Protein 7V2S (pdb70)

Secondary structure (DSSP, 8-state):
--HHHHHHHHHHHHHHGGG----TT-EEEEES-SSHHHHHHHHHHS-TT-SEEEEEES-HHHHHHHHHH---TTEEEEE--TTSPPPGGGTT-EEEEEE--GGG-S-HHHHHHHHHHHEEEEEEEEEE---SBTTT--HHHHTSTTTTT-----SS-TTTT---HHHHHHHHHHHT-EEEEEEB----EES-HHHHHH---S------TTTHHHHHHH--HHHHTT-EETTTTEEE--B--EEEEE-/----HHHHHHHHHHHHHHTTT----TT-EEEEES-SSTHHHHHHTTTS-TT-SEEEEEES-HHHHHHHHHH---SSEEEEE--TTSPPPGGGTT-EEEEEE--GGG-S-HHHHHHHHHHHEEEEEEEEEE---SBTTT--HHHHTSTTTTT-----SS-TTSS---HHHHHHHHHHHT-EEEEEEB----EES-HHHHHH---S------GGGHHHHHHH--HHHHHT-EETTTTEEE--B--EEEEE-

B-factor: mean 50.9, std 17.23, range [22.39, 137.94]

Structure (mmCIF, N/CA/C/O backbone):
data_7V2S
#
_entry.id   7V2S
#
_cell.length_a   51.057
_cell.length_b   52.564
_cell.length_c   57.261
_cell.angle_alpha   69.007
_cell.angle_beta   75.727
_cell.angle_gamma   83.352
#
_symmetry.space_group_name_H-M   'P 1'
#
loop_
_entity.id
_entity.type
_entity.pdbx_description
1 polymer 'Methyltranfer_dom domain-containing protein'
2 water water
#
loop_
_atom_site.group_PDB
_atom_site.id
_atom_site.type_symbol
_atom_site.label_atom_id
_atom_site.label_alt_id
_atom_site.label_comp_id
_atom_site.label_asym_id
_atom_site.label_entity_id
_atom_site.label_seq_id
_atom_site.pdbx_PDB_ins_code
_atom_site.Cartn_x
_atom_site.Cartn_y
_atom_site.Cartn_z
_atom_site.occupancy
_atom_site.B_iso_or_equiv
_atom_site.auth_seq_id
_atom_site.auth_comp_id
_atom_site.auth_asym_id
_atom_site.auth_atom_id
_atom_site.pdbx_PDB_model_num
ATOM 1 N N . CYS A 1 32 ? 42.027 30.930 35.369 1.000 74.392 11 CYS A N 1
ATOM 2 C CA . CYS A 1 32 ? 41.631 29.547 34.959 1.000 72.942 11 CYS A CA 1
ATOM 3 C C . CYS A 1 32 ? 42.039 28.539 36.039 1.000 70.504 11 CYS A C 1
ATOM 4 O O . CYS A 1 32 ? 43.024 28.785 36.759 1.000 63.665 11 CYS A O 1
ATOM 12 N N . ASN A 1 33 ? 41.320 27.423 36.112 1.000 66.623 12 ASN A N 1
ATOM 13 C CA . ASN A 1 33 ? 41.615 26.292 37.028 1.000 66.128 12 ASN A CA 1
ATOM 14 C C . ASN A 1 33 ? 41.257 24.994 36.293 1.000 70.585 12 ASN A C 1
ATOM 15 O O . ASN A 1 33 ? 40.707 25.076 35.167 1.000 67.470 12 ASN A O 1
ATOM 26 N N . ASP A 1 34 ? 41.541 23.841 36.899 1.000 64.801 13 ASP A N 1
ATOM 27 C CA . ASP A 1 34 ? 41.382 22.521 36.231 1.000 69.236 13 ASP A CA 1
ATOM 28 C C . ASP A 1 34 ? 39.909 22.287 35.866 1.000 65.496 13 ASP A C 1
ATOM 29 O O . ASP A 1 34 ? 39.677 21.610 34.840 1.000 62.920 13 ASP A O 1
ATOM 38 N N . VAL A 1 35 ? 38.961 22.855 36.622 1.000 58.341 14 VAL A N 1
ATOM 39 C CA . VAL A 1 35 ? 37.502 22.688 36.343 1.000 59.580 14 VAL A CA 1
ATOM 40 C C . VAL A 1 35 ? 37.179 23.316 34.979 1.000 54.111 14 VAL A C 1
ATOM 41 O O . VAL A 1 35 ? 36.485 22.650 34.192 1.000 49.685 14 VAL A O 1
ATOM 54 N N . THR A 1 36 ? 37.627 24.550 34.728 1.000 50.420 15 THR A N 1
ATOM 55 C CA . THR A 1 36 ? 37.321 25.308 33.481 1.000 53.318 15 THR A CA 1
ATOM 56 C C . THR A 1 36 ? 38.056 24.653 32.301 1.000 55.468 15 THR A C 1
ATOM 57 O O . THR A 1 36 ? 37.508 24.671 31.169 1.000 51.681 15 THR A O 1
ATOM 68 N N . ARG A 1 37 ? 39.235 24.067 32.545 1.000 57.691 16 ARG A N 1
ATOM 69 C CA . ARG A 1 37 ? 40.006 23.358 31.488 1.000 58.373 16 ARG A CA 1
ATOM 70 C C . ARG A 1 37 ? 39.174 22.163 31.003 1.000 51.708 16 ARG A C 1
ATOM 71 O O . ARG A 1 37 ? 38.948 22.049 29.777 1.000 45.638 16 ARG A O 1
ATOM 92 N N . ILE A 1 38 ? 38.718 21.317 31.927 1.000 52.860 17 ILE A N 1
ATOM 93 C CA . ILE A 1 38 ? 37.909 20.103 31.597 1.000 60.450 17 ILE A CA 1
ATOM 94 C C . ILE A 1 38 ? 36.598 20.574 30.953 1.000 56.192 17 ILE A C 1
ATOM 95 O O . ILE A 1 38 ? 36.198 19.973 29.945 1.000 54.822 17 ILE A O 1
ATOM 111 N N . ASP A 1 39 ? 35.978 21.631 31.483 1.000 52.778 18 ASP A N 1
ATOM 112 C CA . ASP A 1 39 ? 34.712 22.167 30.923 1.000 52.465 18 ASP A CA 1
ATOM 113 C C . ASP A 1 39 ? 34.963 22.619 29.483 1.000 46.842 18 ASP A C 1
ATOM 114 O O . ASP A 1 39 ? 34.162 22.254 28.599 1.000 46.356 18 ASP A O 1
ATOM 123 N N . ALA A 1 40 ? 36.033 23.375 29.245 1.000 42.020 19 ALA A N 1
ATOM 124 C CA . ALA A 1 40 ? 36.370 23.855 27.885 1.000 45.286 19 ALA A CA 1
ATOM 125 C C . ALA A 1 40 ? 36.435 22.655 26.923 1.000 45.543 19 ALA A C 1
ATOM 126 O O . ALA A 1 40 ? 35.753 22.692 25.875 1.000 42.157 19 ALA A O 1
ATOM 133 N N . ILE A 1 41 ? 37.183 21.608 27.284 1.000 44.455 20 ILE A N 1
ATOM 134 C CA . ILE A 1 41 ? 37.377 20.400 26.426 1.000 46.638 20 ILE A CA 1
ATOM 135 C C . ILE A 1 41 ? 36.004 19.761 26.174 1.000 43.118 20 ILE A C 1
ATOM 136 O O . ILE A 1 41 ? 35.713 19.425 25.015 1.000 42.693 20 ILE A O 1
ATOM 152 N N . GLU A 1 42 ? 35.160 19.615 27.194 1.000 42.431 21 GLU A N 1
ATOM 153 C CA . GLU A 1 42 ? 33.846 18.933 27.014 1.000 44.869 21 GLU A CA 1
ATOM 154 C C . GLU A 1 42 ? 32.963 19.759 26.075 1.000 39.874 21 GLU A C 1
ATOM 155 O O . GLU A 1 42 ? 32.342 19.164 25.207 1.000 38.771 21 GLU A O 1
ATOM 167 N N . SER A 1 43 ? 32.936 21.085 26.250 1.000 38.610 22 SER A N 1
ATOM 168 C CA . SER A 1 43 ? 32.093 22.033 25.475 1.000 35.800 22 SER A CA 1
ATOM 169 C C . SER A 1 43 ? 32.589 22.153 24.029 1.000 39.554 22 SER A C 1
ATOM 170 O O . SER A 1 43 ? 31.738 22.234 23.123 1.000 36.709 22 SER A O 1
ATOM 178 N N . LEU A 1 44 ? 33.904 22.162 23.811 1.000 38.336 23 LEU A N 1
ATOM 179 C CA . LEU A 1 44 ? 34.486 22.244 22.436 1.000 41.181 23 LEU A CA 1
ATOM 180 C C . LEU A 1 44 ? 34.358 20.886 21.741 1.000 41.209 23 LEU A C 1
ATOM 181 O O . LEU A 1 44 ? 34.069 20.858 20.528 1.000 45.808 23 LEU A O 1
ATOM 197 N N . THR A 1 45 ? 34.543 19.798 22.482 1.000 45.506 24 THR A N 1
ATOM 198 C CA . THR A 1 45 ? 34.250 18.419 22.008 1.000 50.163 24 THR A CA 1
ATOM 199 C C . THR A 1 45 ? 32.789 18.362 21.543 1.000 48.343 24 THR A C 1
ATOM 200 O O . THR A 1 45 ? 32.544 18.043 20.373 1.000 54.176 24 THR A O 1
ATOM 211 N N . GLU A 1 46 ? 31.852 18.673 22.430 1.000 49.794 25 GLU A N 1
ATOM 212 C CA . GLU A 1 46 ? 30.397 18.562 22.148 1.000 50.488 25 GLU A CA 1
ATOM 213 C C . GLU A 1 46 ? 30.025 19.476 20.973 1.000 48.643 25 GLU A C 1
ATOM 214 O O . GLU A 1 46 ? 29.313 19.005 20.084 1.000 51.287 25 GLU A O 1
ATOM 226 N N . TYR A 1 47 ? 30.509 20.720 20.930 1.000 48.492 26 TYR A N 1
ATOM 227 C CA . TYR A 1 47 ? 29.993 21.756 19.996 1.000 49.555 26 TYR A CA 1
ATOM 228 C C . TYR A 1 47 ? 30.949 22.121 18.861 1.000 51.279 26 TYR A C 1
ATOM 229 O O . TYR A 1 47 ? 30.478 22.802 17.941 1.000 46.820 26 TYR A O 1
ATOM 247 N N . GLY A 1 48 ? 32.236 21.780 18.959 1.000 60.634 27 GLY A N 1
ATOM 248 C CA . GLY A 1 48 ? 33.280 22.287 18.044 1.000 62.401 27 GLY A CA 1
ATOM 249 C C . GLY A 1 48 ? 32.883 22.128 16.585 1.000 65.928 27 GLY A C 1
ATOM 250 O O . GLY A 1 48 ? 33.087 23.088 15.805 1.000 72.392 27 GLY A O 1
ATOM 254 N N . SER A 1 49 ? 32.325 20.966 16.231 1.000 64.190 28 SER A N 1
ATOM 255 C CA . SER A 1 49 ? 31.924 20.595 14.848 1.000 68.999 28 SER A CA 1
ATOM 256 C C . SER A 1 49 ? 30.696 21.403 14.383 1.000 64.896 28 SER A C 1
ATOM 257 O O . SER A 1 49 ? 30.453 21.431 13.169 1.000 73.125 28 SER A O 1
ATOM 265 N N . LYS A 1 50 ? 29.941 22.032 15.288 1.000 60.763 29 LYS A N 1
ATOM 266 C CA . LYS A 1 50 ? 28.766 22.871 14.921 1.000 64.747 29 LYS A CA 1
ATOM 267 C C . LYS A 1 50 ? 29.148 24.363 14.852 1.000 58.335 29 LYS A C 1
ATOM 268 O O . LYS A 1 50 ? 28.314 25.164 14.402 1.000 53.180 29 LYS A O 1
ATOM 287 N N . LEU A 1 51 ? 30.352 24.746 15.279 1.000 57.756 30 LEU A N 1
ATOM 288 C CA . LEU A 1 51 ? 30.827 26.153 15.173 1.000 58.302 30 LEU A CA 1
ATOM 289 C C . LEU A 1 51 ? 31.240 26.448 13.727 1.000 58.055 30 LEU A C 1
ATOM 290 O O . LEU A 1 51 ? 32.135 25.763 13.213 1.000 62.575 30 LEU A O 1
ATOM 306 N N . LYS A 1 52 ? 30.604 27.432 13.101 1.000 56.960 31 LYS A N 1
ATOM 307 C CA . LYS A 1 52 ? 30.915 27.861 11.718 1.000 60.821 31 LYS A CA 1
ATOM 308 C C . LYS A 1 52 ? 31.987 28.952 11.794 1.000 57.129 31 LYS A C 1
ATOM 309 O O . LYS A 1 52 ? 31.783 29.975 12.492 1.000 51.021 31 LYS A O 1
ATOM 328 N N . PHE A 1 53 ? 33.127 28.665 11.169 1.000 55.612 32 PHE A N 1
ATOM 329 C CA . PHE A 1 53 ? 34.221 29.622 10.877 1.000 53.838 32 PHE A CA 1
ATOM 330 C C . PHE A 1 53 ? 34.264 29.817 9.367 1.000 54.502 32 PHE A C 1
ATOM 331 O O . PHE A 1 53 ? 34.351 28.820 8.655 1.000 48.141 32 PHE A O 1
ATOM 348 N N . LYS A 1 54 ? 34.121 31.063 8.928 1.000 58.344 33 LYS A N 1
ATOM 349 C CA . LYS A 1 54 ? 34.334 31.487 7.526 1.000 61.012 33 LYS A CA 1
ATOM 350 C C . LYS A 1 54 ? 35.830 31.421 7.253 1.000 60.849 33 LYS A C 1
ATOM 351 O O . LYS A 1 54 ? 36.624 31.477 8.189 1.000 59.514 33 LYS A O 1
ATOM 370 N N . PRO A 1 55 ? 36.263 31.292 5.977 1.000 67.471 34 PRO A N 1
ATOM 371 C CA . PRO A 1 55 ? 37.687 31.347 5.648 1.000 61.980 34 PRO A CA 1
ATOM 372 C C . PRO A 1 55 ? 38.363 32.577 6.267 1.000 56.324 34 PRO A C 1
ATOM 373 O O . PRO A 1 55 ? 37.790 33.642 6.213 1.000 63.572 34 PRO A O 1
ATOM 384 N N . LYS A 1 56 ? 39.534 32.384 6.872 1.000 55.066 35 LYS A N 1
ATOM 385 C CA . LYS A 1 56 ? 40.367 33.466 7.455 1.000 62.288 35 LYS A CA 1
ATOM 386 C C . LYS A 1 56 ? 39.529 34.260 8.462 1.000 58.214 35 LYS A C 1
ATOM 387 O O . LYS A 1 56 ? 39.621 35.494 8.472 1.000 55.351 35 LYS A O 1
ATOM 406 N N . ALA A 1 57 ? 38.740 33.569 9.287 1.000 55.218 36 ALA A N 1
ATOM 407 C CA . ALA A 1 57 ? 37.897 34.191 10.337 1.000 48.343 36 ALA A CA 1
ATOM 408 C C . ALA A 1 57 ? 38.789 34.997 11.284 1.000 41.855 36 ALA A C 1
ATOM 409 O O . ALA A 1 57 ? 39.877 34.533 11.597 1.000 40.308 36 ALA A O 1
ATOM 416 N N . LYS A 1 58 ? 38.362 36.196 11.670 1.000 44.846 37 LYS A N 1
ATOM 417 C CA . LYS A 1 58 ? 38.952 36.949 12.807 1.000 48.431 37 LYS A CA 1
ATOM 418 C C . LYS A 1 58 ? 38.151 36.545 14.060 1.000 46.068 37 LYS A C 1
ATOM 419 O O . LYS A 1 58 ? 36.925 36.707 14.050 1.000 38.771 37 LYS A O 1
ATOM 438 N N . VAL A 1 59 ? 38.823 36.001 15.073 1.000 40.861 38 VAL A N 1
ATOM 439 C CA . VAL A 1 59 ? 38.203 35.375 16.275 1.000 36.537 38 VAL A CA 1
ATOM 440 C C . VAL A 1 59 ? 38.666 36.183 17.483 1.000 38.349 38 VAL A C 1
ATOM 441 O O . VAL A 1 59 ? 39.888 36.404 17.600 1.000 39.764 38 VAL A O 1
ATOM 454 N N . ILE A 1 60 ? 37.729 36.601 18.328 1.000 33.027 39 ILE A N 1
ATOM 455 C CA . ILE A 1 60 ? 38.017 37.247 19.632 1.000 35.194 39 ILE A CA 1
ATOM 456 C C . ILE A 1 60 ? 37.589 36.269 20.721 1.000 37.620 39 ILE A C 1
ATOM 457 O O . ILE A 1 60 ? 36.526 35.646 20.569 1.000 36.167 39 ILE A O 1
ATOM 473 N N . GLU A 1 61 ? 38.438 36.141 21.742 1.000 40.463 40 GLU A N 1
ATOM 474 C CA . GLU A 1 61 ? 38.262 35.292 22.938 1.000 43.216 40 GLU A CA 1
ATOM 475 C C . GLU A 1 61 ? 38.357 36.186 24.168 1.000 43.306 40 GLU A C 1
ATOM 476 O O . GLU A 1 61 ? 39.301 36.965 24.269 1.000 41.342 40 GLU A O 1
ATOM 488 N N . VAL A 1 62 ? 37.401 36.054 25.070 1.000 44.229 41 VAL A N 1
ATOM 489 C CA . VAL A 1 62 ? 37.454 36.661 26.424 1.000 45.562 41 VAL A CA 1
ATOM 490 C C . VAL A 1 62 ? 37.459 35.508 27.416 1.000 48.562 41 VAL A C 1
ATOM 491 O O . VAL A 1 62 ? 36.497 34.710 27.389 1.000 44.379 41 VAL A O 1
ATOM 504 N N . GLY A 1 63 ? 38.538 35.407 28.187 1.000 49.823 42 GLY A N 1
ATOM 505 C CA . GLY A 1 63 ? 38.729 34.433 29.274 1.000 59.646 42 GLY A CA 1
ATOM 506 C C . GLY A 1 63 ? 39.777 34.968 30.228 1.000 67.044 42 GLY A C 1
ATOM 507 O O . GLY A 1 63 ? 40.013 36.190 30.198 1.000 64.203 42 GLY A O 1
ATOM 511 N N . CYS A 1 64 ? 40.388 34.106 31.040 1.000 81.131 43 CYS A N 1
ATOM 512 C CA . CYS A 1 64 ? 41.689 34.401 31.697 1.000 89.609 43 CYS A CA 1
ATOM 513 C C . CYS A 1 64 ? 42.770 34.424 30.603 1.000 93.839 43 CYS A C 1
ATOM 514 O O . CYS A 1 64 ? 43.028 33.354 30.019 1.000 93.163 43 CYS A O 1
ATOM 522 N N . ALA A 1 65 ? 43.341 35.602 30.309 1.000 99.733 44 ALA A N 1
ATOM 523 C CA . ALA A 1 65 ? 44.415 35.815 29.303 1.000 100.347 44 ALA A CA 1
ATOM 524 C C . ALA A 1 65 ? 45.461 34.705 29.427 1.000 104.913 44 ALA A C 1
ATOM 525 O O . ALA A 1 65 ? 46.080 34.371 28.396 1.000 107.455 44 ALA A O 1
ATOM 532 N N . ASP A 1 66 ? 45.669 34.204 30.655 1.000 107.460 45 ASP A N 1
ATOM 533 C CA . ASP A 1 66 ? 46.477 32.997 30.983 1.000 97.140 45 ASP A CA 1
ATOM 534 C C . ASP A 1 66 ? 46.236 31.921 29.916 1.000 88.534 45 ASP A C 1
ATOM 535 O O . ASP A 1 66 ? 45.084 31.768 29.463 1.000 90.884 45 ASP A O 1
ATOM 544 N N . GLY A 1 67 ? 47.294 31.203 29.538 1.000 80.924 46 GLY A N 1
ATOM 545 C CA . GLY A 1 67 ? 47.362 30.458 28.265 1.000 78.737 46 GLY A CA 1
ATOM 546 C C . GLY A 1 67 ? 46.380 29.304 28.203 1.000 68.021 46 GLY A C 1
ATOM 547 O O . GLY A 1 67 ? 45.885 29.016 27.106 1.000 69.719 46 GLY A O 1
ATOM 551 N N . SER A 1 68 ? 46.082 28.699 29.353 1.000 62.715 47 SER A N 1
ATOM 552 C CA . SER A 1 68 ? 45.563 27.312 29.485 1.000 61.853 47 SER A CA 1
ATOM 553 C C . SER A 1 68 ? 44.379 27.078 28.539 1.000 55.262 47 SER A 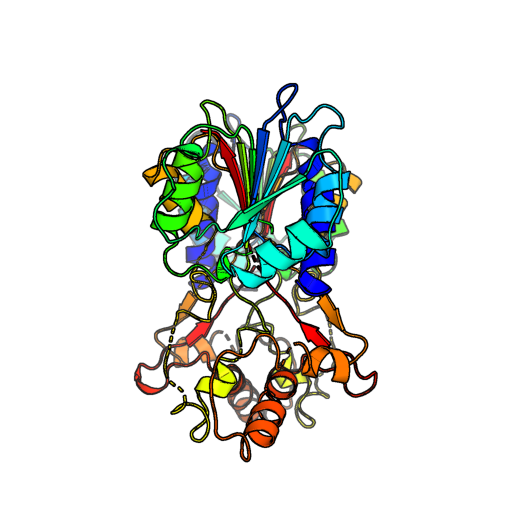C 1
ATOM 554 O O . SER A 1 68 ? 44.550 26.349 27.546 1.000 52.586 47 SER A O 1
ATOM 562 N N . VAL A 1 69 ? 43.236 27.695 28.836 1.000 51.427 48 VAL A N 1
ATOM 563 C CA . VAL A 1 69 ? 41.950 27.512 28.104 1.000 54.425 48 VAL A CA 1
ATOM 564 C C . VAL A 1 69 ? 42.095 28.045 26.675 1.000 53.585 48 VAL A C 1
ATOM 565 O O . VAL A 1 69 ? 41.565 27.407 25.752 1.000 49.971 48 VAL A O 1
ATOM 578 N N . SER A 1 70 ? 42.804 29.158 26.501 1.000 57.436 49 SER A N 1
ATOM 579 C CA . SER A 1 70 ? 43.073 29.768 25.173 1.000 59.465 49 SER A CA 1
ATOM 580 C C . SER A 1 70 ? 43.874 28.776 24.315 1.000 56.285 49 SER A C 1
ATOM 581 O O . SER A 1 70 ? 43.531 28.618 23.131 1.000 49.584 49 SER A O 1
ATOM 589 N N . ASN A 1 71 ? 44.879 28.100 24.889 1.000 52.500 50 ASN A N 1
ATOM 590 C CA . ASN A 1 71 ? 45.679 27.076 24.158 1.000 56.640 50 ASN A CA 1
ATOM 591 C C . ASN A 1 71 ? 44.756 25.930 23.718 1.000 52.472 50 ASN A C 1
ATOM 592 O O . ASN A 1 71 ? 44.883 25.478 22.559 1.000 49.334 50 ASN A O 1
ATOM 603 N N . ILE A 1 72 ? 43.853 25.482 24.597 1.000 43.361 51 ILE A N 1
ATOM 604 C CA . ILE A 1 72 ? 42.883 24.395 24.270 1.000 43.705 51 ILE A CA 1
ATOM 605 C C . ILE A 1 72 ? 41.989 24.857 23.112 1.000 46.062 51 ILE A C 1
ATOM 606 O O . ILE A 1 72 ? 41.868 24.121 22.083 1.000 45.267 51 ILE A O 1
ATOM 622 N N . LEU A 1 73 ? 41.357 26.026 23.272 1.000 47.379 52 LEU A N 1
ATOM 623 C CA . LEU A 1 73 ? 40.472 26.611 22.229 1.000 45.335 52 LEU A CA 1
ATOM 624 C C . LEU A 1 73 ? 41.238 26.674 20.905 1.000 43.653 52 LEU A C 1
ATOM 625 O O . LEU A 1 73 ? 40.655 26.290 19.872 1.000 40.742 52 LEU A O 1
ATOM 641 N N . PHE A 1 74 ? 42.489 27.135 20.933 1.000 45.946 53 PHE A N 1
ATOM 642 C CA . PHE A 1 74 ? 43.308 27.305 19.706 1.000 49.827 53 PHE A CA 1
ATOM 643 C C . PHE A 1 74 ? 43.307 26.000 18.913 1.000 48.405 53 PHE A C 1
ATOM 644 O O . PHE A 1 74 ? 43.060 26.052 17.703 1.000 52.018 53 PHE A O 1
ATOM 661 N N . GLN A 1 75 ? 43.519 24.867 19.587 1.000 52.993 54 GLN A N 1
ATOM 662 C CA . GLN A 1 75 ? 43.568 23.512 18.964 1.000 51.770 54 GLN A CA 1
ATOM 663 C C . GLN A 1 75 ? 42.268 23.206 18.201 1.000 50.900 54 GLN A C 1
ATOM 664 O O . GLN A 1 75 ? 42.315 22.383 17.287 1.000 56.116 54 GLN A O 1
ATOM 678 N N . HIS A 1 76 ? 41.134 23.813 18.565 1.000 50.191 55 HIS A N 1
ATOM 679 C CA . HIS A 1 76 ? 39.811 23.507 17.958 1.000 48.229 55 HIS A CA 1
ATOM 680 C C . HIS A 1 76 ? 39.493 24.485 16.835 1.000 47.523 55 HIS A C 1
ATOM 681 O O . HIS A 1 76 ? 38.518 24.244 16.119 1.000 49.860 55 HIS A O 1
ATOM 696 N N . LEU A 1 77 ? 40.280 25.544 16.661 1.000 49.789 56 LEU A N 1
ATOM 697 C CA . LEU A 1 77 ? 39.977 26.541 15.595 1.000 55.944 56 LEU A CA 1
ATOM 698 C C . LEU A 1 77 ? 40.502 26.049 14.246 1.000 56.663 56 LEU A C 1
ATOM 699 O O . LEU A 1 77 ? 41.488 25.324 14.184 1.000 50.861 56 LEU A O 1
ATOM 715 N N . PRO A 1 78 ? 39.856 26.435 13.122 1.000 60.104 57 PRO A N 1
ATOM 716 C CA . PRO A 1 78 ? 40.379 26.132 11.792 1.000 63.813 57 PRO A CA 1
ATOM 717 C C . PRO A 1 78 ? 41.833 26.610 11.662 1.000 64.548 57 PRO A C 1
ATOM 718 O O . PRO A 1 78 ? 42.169 27.637 12.231 1.000 65.377 57 PRO A O 1
ATOM 729 N N . LYS A 1 79 ? 42.654 25.869 10.915 1.000 66.469 58 LYS A N 1
ATOM 730 C CA . LYS A 1 79 ? 44.091 26.203 10.710 1.000 66.926 58 LYS A CA 1
ATOM 731 C C . LYS A 1 79 ? 44.181 27.462 9.828 1.000 63.245 58 LYS A C 1
ATOM 732 O O . LYS A 1 79 ? 45.232 28.119 9.870 1.000 53.491 58 LYS A O 1
ATOM 751 N N . ASP A 1 80 ? 43.082 27.813 9.138 1.000 65.990 59 ASP A N 1
ATOM 752 C CA . ASP A 1 80 ? 42.935 28.951 8.183 1.000 68.473 59 ASP A CA 1
ATOM 753 C C . ASP A 1 80 ? 42.655 30.297 8.885 1.000 67.555 59 ASP A C 1
ATOM 754 O O . ASP A 1 80 ? 42.834 31.337 8.222 1.000 61.522 59 ASP A O 1
ATOM 763 N N . ILE A 1 81 ? 42.260 30.320 10.163 1.000 66.792 60 ILE A N 1
ATOM 764 C CA . ILE A 1 81 ? 41.752 31.564 10.828 1.000 67.354 60 ILE A CA 1
ATOM 765 C C . ILE A 1 81 ? 42.758 32.706 10.628 1.000 71.778 60 ILE A C 1
ATOM 766 O O . ILE A 1 81 ? 43.967 32.457 10.809 1.000 73.965 60 ILE A O 1
ATOM 782 N N . GLU A 1 82 ? 42.275 33.914 10.303 1.000 68.510 61 GLU A N 1
ATOM 783 C CA . GLU A 1 82 ? 43.123 35.133 10.209 1.000 68.919 61 GLU A CA 1
ATOM 784 C C . GLU A 1 82 ? 43.830 35.324 11.554 1.000 68.441 61 GLU A C 1
ATOM 785 O O . GLU A 1 82 ? 45.049 35.106 11.611 1.000 72.012 61 GLU A O 1
ATOM 797 N N . LEU A 1 83 ? 43.083 35.685 12.600 1.000 64.443 62 LEU A N 1
ATOM 798 C CA . LEU A 1 83 ? 43.652 36.051 13.922 1.000 59.872 62 LEU A CA 1
ATOM 799 C C . LEU A 1 83 ? 42.788 35.499 15.051 1.000 53.301 62 LEU A C 1
ATOM 800 O O . LEU A 1 83 ? 41.569 35.351 14.885 1.000 48.950 62 LEU A O 1
ATOM 816 N N . LEU A 1 84 ? 43.438 35.213 16.166 1.000 48.550 63 LEU A N 1
ATOM 817 C CA . LEU A 1 84 ? 42.781 34.982 17.464 1.000 46.120 63 LEU A CA 1
ATOM 818 C C . LEU A 1 84 ? 43.209 36.122 18.392 1.000 51.185 63 LEU A C 1
ATOM 819 O O . LEU A 1 84 ? 44.350 36.110 18.883 1.000 51.575 63 LEU A O 1
ATOM 835 N N . LEU A 1 85 ? 42.334 37.098 18.589 1.000 44.003 64 LEU A N 1
ATOM 836 C CA . LEU A 1 85 ? 42.565 38.139 19.600 1.000 44.301 64 LEU A CA 1
ATOM 837 C C . LEU A 1 85 ? 42.068 37.588 20.940 1.000 46.388 64 LEU A C 1
ATOM 838 O O . LEU A 1 85 ? 40.861 37.316 21.060 1.000 42.673 64 LEU A O 1
ATOM 854 N N . SER A 1 86 ? 42.974 37.405 21.899 1.000 41.742 65 SER A N 1
ATOM 855 C CA . SER A 1 86 ? 42.647 36.903 23.251 1.000 43.719 65 SER A CA 1
ATOM 856 C C . SER A 1 86 ? 42.681 38.057 24.257 1.000 42.594 65 SER A C 1
ATOM 857 O O . SER A 1 86 ? 43.739 38.639 24.450 1.000 47.063 65 SER A O 1
ATOM 865 N N . CYS A 1 87 ? 41.547 38.379 24.879 1.000 41.223 66 CYS A N 1
ATOM 866 C CA . CYS A 1 87 ? 41.371 39.610 25.681 1.000 38.320 66 CYS A CA 1
ATOM 867 C C . CYS A 1 87 ? 41.155 39.303 27.157 1.000 44.812 66 CYS A C 1
ATOM 868 O O . CYS A 1 87 ? 40.515 38.289 27.472 1.000 46.314 66 CYS A O 1
ATOM 876 N N . ASP A 1 88 ? 41.653 40.201 28.008 1.000 47.043 67 ASP A N 1
ATOM 877 C CA . ASP A 1 88 ? 41.500 40.161 29.481 1.000 55.043 67 ASP A CA 1
ATOM 878 C C . ASP A 1 88 ? 41.226 41.576 30.003 1.000 58.515 67 ASP A C 1
ATOM 879 O O . ASP A 1 88 ? 41.545 42.559 29.310 1.000 60.930 67 ASP A O 1
ATOM 888 N N . LYS A 1 89 ? 40.618 41.632 31.183 1.000 58.691 68 LYS A N 1
ATOM 889 C CA . LYS A 1 89 ? 40.308 42.847 31.973 1.000 61.677 68 LYS A CA 1
ATOM 890 C C . LYS A 1 89 ? 41.586 43.314 32.692 1.000 57.350 68 LYS A C 1
ATOM 891 O O . LYS A 1 89 ? 41.774 44.533 32.846 1.000 54.437 68 LYS A O 1
ATOM 910 N N . ASN A 1 90 ? 42.427 42.383 33.143 1.000 59.395 69 ASN A N 1
ATOM 911 C CA . ASN A 1 90 ? 43.645 42.727 33.925 1.000 70.426 69 ASN A CA 1
ATOM 912 C C . ASN A 1 90 ? 44.762 43.125 32.951 1.000 70.244 69 ASN A C 1
ATOM 913 O O . ASN A 1 90 ? 45.295 42.229 32.241 1.000 54.773 69 ASN A O 1
ATOM 924 N N . GLU A 1 91 ? 45.088 44.423 32.941 1.000 74.743 70 GLU A N 1
ATOM 925 C CA . GLU A 1 91 ? 46.203 45.029 32.163 1.000 80.368 70 GLU A CA 1
ATOM 926 C C . GLU A 1 91 ? 47.468 44.188 32.364 1.000 75.288 70 GLU A C 1
ATOM 927 O O . GLU A 1 91 ? 48.134 43.880 31.354 1.000 76.587 70 GLU A O 1
ATOM 939 N N . LYS A 1 92 ? 47.767 43.814 33.611 1.000 70.351 71 LYS A N 1
ATOM 940 C CA . LYS A 1 92 ? 48.992 43.055 33.973 1.000 78.692 71 LYS A CA 1
ATOM 941 C C . LYS A 1 92 ? 48.992 41.725 33.219 1.000 78.346 71 LYS A C 1
ATOM 942 O O . LYS A 1 92 ? 50.020 41.415 32.584 1.000 84.981 71 LYS A O 1
ATOM 961 N N . ALA A 1 93 ? 47.880 40.984 33.284 1.000 75.358 72 ALA A N 1
ATOM 962 C CA . ALA A 1 93 ? 47.711 39.646 32.665 1.000 72.181 72 ALA A CA 1
ATOM 963 C C . ALA A 1 93 ? 47.991 39.745 31.159 1.000 66.042 72 ALA A C 1
ATOM 964 O O . ALA A 1 93 ? 48.753 38.908 30.627 1.000 64.337 72 ALA A O 1
ATOM 971 N N . VAL A 1 94 ? 47.410 40.751 30.507 1.000 60.268 73 VAL A N 1
ATOM 972 C CA . VAL A 1 94 ? 47.641 41.034 29.062 1.000 63.644 73 VAL A CA 1
ATOM 973 C C . VAL A 1 94 ? 49.145 41.276 28.858 1.000 69.031 73 VAL A C 1
ATOM 974 O O . VAL A 1 94 ? 49.720 40.650 27.954 1.000 61.217 73 VAL A O 1
ATOM 987 N N . GLN A 1 95 ? 49.757 42.145 29.675 1.000 75.320 74 GLN A N 1
ATOM 988 C CA . GLN A 1 95 ? 51.167 42.598 29.491 1.000 74.646 74 GLN A CA 1
ATOM 989 C C . GLN A 1 95 ? 52.088 41.386 29.615 1.000 74.798 74 GLN A C 1
ATOM 990 O O . GLN A 1 95 ? 53.022 41.285 28.808 1.000 83.771 74 GLN A O 1
ATOM 1004 N N . PHE A 1 96 ? 51.810 40.494 30.568 1.000 72.814 75 PHE A N 1
ATOM 1005 C CA . PHE A 1 96 ? 52.560 39.226 30.757 1.000 77.150 75 PHE A CA 1
ATOM 1006 C C . PHE A 1 96 ? 52.395 38.347 29.514 1.000 75.194 75 PHE A C 1
ATOM 1007 O O . PHE A 1 96 ? 53.394 37.776 29.053 1.000 78.555 75 PHE A O 1
ATOM 1024 N N . ALA A 1 97 ? 51.163 38.245 29.004 1.000 75.953 76 ALA A N 1
ATOM 1025 C CA . ALA A 1 97 ? 50.783 37.410 27.838 1.000 73.093 76 ALA A CA 1
ATOM 1026 C C . ALA A 1 97 ? 51.590 37.821 26.593 1.000 68.201 76 ALA A C 1
ATOM 1027 O O . ALA A 1 97 ? 52.099 36.919 25.900 1.000 64.638 76 ALA A O 1
ATOM 1034 N N . LYS A 1 98 ? 51.710 39.128 26.327 1.000 68.929 77 LYS A N 1
ATOM 1035 C CA . LYS A 1 98 ? 52.445 39.686 25.152 1.000 74.074 77 LYS A CA 1
ATOM 1036 C C . LYS A 1 98 ? 53.935 39.319 25.226 1.000 84.213 77 LYS A C 1
ATOM 1037 O O . LYS A 1 98 ? 54.526 39.006 24.169 1.000 77.188 77 LYS A O 1
ATOM 1056 N N . GLU A 1 99 ? 54.506 39.354 26.435 1.000 91.871 78 GLU A N 1
ATOM 1057 C CA . GLU A 1 99 ? 55.957 39.159 26.707 1.000 95.959 78 GLU A CA 1
ATOM 1058 C C . GLU A 1 99 ? 56.269 37.665 26.868 1.000 93.916 78 GLU A C 1
ATOM 1059 O O . GLU A 1 99 ? 57.406 37.277 26.554 1.000 84.460 78 GLU A O 1
ATOM 1071 N N . HIS A 1 100 ? 55.305 36.865 27.337 1.000 99.923 79 HIS A N 1
ATOM 1072 C CA . HIS A 1 100 ? 55.495 35.426 27.676 1.000 107.735 79 HIS A CA 1
ATOM 1073 C C . HIS A 1 100 ? 54.961 34.540 26.543 1.000 99.964 79 HIS A C 1
ATOM 1074 O O . HIS A 1 100 ? 55.786 33.906 25.861 1.000 101.790 79 HIS A O 1
ATOM 1089 N N . TYR A 1 101 ? 53.641 34.500 26.344 1.000 94.727 80 TYR A N 1
ATOM 1090 C CA . TYR A 1 101 ? 52.983 33.575 25.381 1.000 91.838 80 TYR A CA 1
ATOM 1091 C C . TYR A 1 101 ? 53.393 33.982 23.964 1.000 82.890 80 TYR A C 1
ATOM 1092 O O . TYR A 1 101 ? 53.607 35.173 23.709 1.000 78.164 80 TYR A O 1
ATOM 1110 N N . LYS A 1 102 ? 53.522 32.987 23.091 1.000 79.596 81 LYS A N 1
ATOM 1111 C CA . LYS A 1 102 ? 54.045 33.136 21.714 1.000 82.192 81 LYS A CA 1
ATOM 1112 C C . LYS A 1 102 ? 53.355 32.094 20.827 1.000 79.659 81 LYS A C 1
ATOM 1113 O O . LYS A 1 102 ? 53.562 30.886 21.031 1.000 87.132 81 LYS A O 1
ATOM 1132 N N . ASN A 1 103 ? 52.507 32.562 19.920 1.000 71.011 82 ASN A N 1
ATOM 1133 C CA . ASN A 1 103 ? 51.860 31.745 18.864 1.000 67.018 82 ASN A CA 1
ATOM 1134 C C . ASN A 1 103 ? 51.743 32.656 17.643 1.000 65.716 82 ASN A C 1
ATOM 1135 O O . ASN A 1 103 ? 51.627 33.874 17.848 1.000 74.584 82 ASN A O 1
ATOM 1146 N N . ASN A 1 104 ? 51.786 32.118 16.429 1.000 58.486 83 ASN A N 1
ATOM 1147 C CA . ASN A 1 104 ? 51.768 32.968 15.211 1.000 58.654 83 ASN A CA 1
ATOM 1148 C C . ASN A 1 104 ? 50.455 33.764 15.164 1.000 58.742 83 ASN A C 1
ATOM 1149 O O . ASN A 1 104 ? 50.528 34.978 14.893 1.000 53.286 83 ASN A O 1
ATOM 1160 N N . LYS A 1 105 ? 49.318 33.127 15.472 1.000 55.294 84 LYS A N 1
ATOM 1161 C CA . LYS A 1 105 ? 47.964 33.637 15.106 1.000 55.096 84 LYS A CA 1
ATOM 1162 C C . LYS A 1 105 ? 47.294 34.386 16.259 1.000 52.767 84 LYS A C 1
ATOM 1163 O O . LYS A 1 105 ? 46.114 34.720 16.123 1.000 65.299 84 LYS A O 1
ATOM 1182 N N . THR A 1 106 ? 48.025 34.709 17.315 1.000 53.035 85 THR A N 1
ATOM 1183 C CA . THR A 1 106 ? 47.443 35.153 18.600 1.000 50.920 85 THR A CA 1
ATOM 1184 C C . THR A 1 106 ? 47.965 36.535 18.979 1.000 49.543 85 THR A C 1
ATOM 1185 O O . THR A 1 106 ? 49.194 36.705 19.020 1.000 49.900 85 THR A O 1
ATOM 1196 N N . ALA A 1 107 ? 47.048 37.447 19.305 1.000 47.149 86 ALA A N 1
ATOM 1197 C CA . ALA A 1 107 ? 47.323 38.786 19.872 1.000 48.881 86 ALA A CA 1
ATOM 1198 C C . ALA A 1 107 ? 46.548 38.956 21.187 1.000 48.851 86 ALA A C 1
ATOM 1199 O O . ALA A 1 107 ? 45.442 38.405 21.298 1.000 50.435 86 ALA A O 1
ATOM 1206 N N . TYR A 1 108 ? 47.124 39.664 22.159 1.000 47.246 87 TYR A N 1
ATOM 1207 C CA . TYR A 1 108 ? 46.494 39.940 23.475 1.000 46.310 87 TYR A CA 1
ATOM 1208 C C . TYR A 1 108 ? 46.096 41.405 23.526 1.000 49.415 87 TYR A C 1
ATOM 1209 O O . TYR A 1 108 ? 46.846 42.271 23.048 1.000 55.326 87 TYR A O 1
ATOM 1227 N N . ARG A 1 109 ? 44.920 41.672 24.064 1.000 45.847 88 ARG A N 1
ATOM 1228 C CA . ARG A 1 109 ? 44.463 43.058 24.266 1.000 48.086 88 ARG A CA 1
ATOM 1229 C C . ARG A 1 109 ? 43.674 43.146 25.557 1.000 50.580 88 ARG A C 1
ATOM 1230 O O . ARG A 1 109 ? 42.969 42.191 25.871 1.000 54.847 88 ARG A O 1
ATOM 1251 N N . VAL A 1 110 ? 43.864 44.252 26.269 1.000 52.627 89 VAL A N 1
ATOM 1252 C CA . VAL A 1 110 ? 43.062 44.662 27.453 1.000 52.763 89 VAL A CA 1
ATOM 1253 C C . VAL A 1 110 ? 41.654 44.975 26.948 1.000 53.939 89 VAL A C 1
ATOM 1254 O O . VAL A 1 110 ? 41.511 45.863 26.087 1.000 54.142 89 VAL A O 1
ATOM 1267 N N . LEU A 1 111 ? 40.661 44.209 27.393 1.000 51.894 90 LEU A N 1
ATOM 1268 C CA . 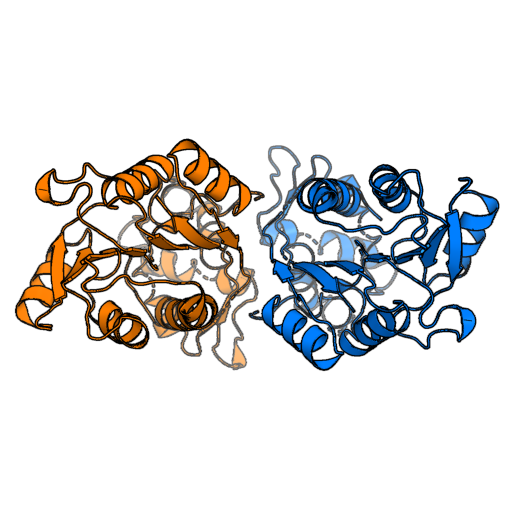LEU A 1 111 ? 39.241 44.503 27.084 1.000 50.378 90 LEU A CA 1
ATOM 1269 C C . LEU A 1 111 ? 38.400 44.178 28.315 1.000 49.699 90 LEU A C 1
ATOM 1270 O O . LEU A 1 111 ? 38.671 43.147 28.988 1.000 49.795 90 LEU A O 1
ATOM 1286 N N . ASP A 1 112 ? 37.465 45.077 28.608 1.000 48.905 91 ASP A N 1
ATOM 1287 C CA . ASP A 1 112 ? 36.572 45.028 29.785 1.000 50.813 91 ASP A CA 1
ATOM 1288 C C . ASP A 1 112 ? 35.174 44.824 29.218 1.000 47.836 91 ASP A C 1
ATOM 1289 O O . ASP A 1 112 ? 34.572 45.809 28.778 1.000 48.692 91 ASP A O 1
ATOM 1298 N N . ILE A 1 113 ? 34.701 43.581 29.169 1.000 45.837 92 ILE A N 1
ATOM 1299 C CA . ILE A 1 113 ? 33.524 43.210 28.336 1.000 45.119 92 ILE A CA 1
ATOM 1300 C C . ILE A 1 113 ? 32.305 43.967 28.865 1.000 46.140 92 ILE A C 1
ATOM 1301 O O . ILE A 1 113 ? 31.365 44.178 28.076 1.000 43.458 92 ILE A O 1
ATOM 1317 N N . GLU A 1 114 ? 32.350 44.371 30.139 1.000 47.350 93 GLU A N 1
ATOM 1318 C CA . GLU A 1 114 ? 31.281 45.144 30.834 1.000 52.826 93 GLU A CA 1
ATOM 1319 C C . GLU A 1 114 ? 31.421 46.636 30.506 1.000 51.445 93 GLU A C 1
ATOM 1320 O O . GLU A 1 114 ? 30.496 47.399 30.799 1.000 50.928 93 GLU A O 1
ATOM 1332 N N . GLY A 1 115 ? 32.567 47.047 29.977 1.000 50.807 94 GLY A N 1
ATOM 1333 C CA . GLY A 1 115 ? 32.905 48.466 29.791 1.000 54.637 94 GLY A CA 1
ATOM 1334 C C . GLY A 1 115 ? 32.485 48.953 28.423 1.000 55.213 94 GLY A C 1
ATOM 1335 O O . GLY A 1 115 ? 31.536 48.395 27.841 1.000 57.919 94 GLY A O 1
ATOM 1339 N N . ASP A 1 116 ? 33.188 49.965 27.930 1.000 61.174 95 ASP A N 1
ATOM 1340 C CA . ASP A 1 116 ? 32.981 50.536 26.580 1.000 62.694 95 ASP A CA 1
ATOM 1341 C C . ASP A 1 116 ? 33.931 49.837 25.612 1.000 58.710 95 ASP A C 1
ATOM 1342 O O . ASP A 1 116 ? 35.119 49.659 25.960 1.000 56.490 95 ASP A O 1
ATOM 1351 N N . LEU A 1 117 ? 33.414 49.447 24.450 1.000 53.376 96 LEU A N 1
ATOM 1352 C CA . LEU A 1 117 ? 34.243 48.901 23.354 1.000 55.021 96 LEU A CA 1
ATOM 1353 C C . LEU A 1 117 ? 35.059 50.046 22.774 1.000 56.867 96 LEU A C 1
ATOM 1354 O O . LEU A 1 117 ? 34.496 51.072 22.396 1.000 54.383 96 LEU A O 1
ATOM 1370 N N . PRO A 1 118 ? 36.400 49.913 22.689 1.000 57.548 97 PRO A N 1
ATOM 1371 C CA . PRO A 1 118 ? 37.182 50.779 21.807 1.000 61.664 97 PRO A CA 1
ATOM 1372 C C . PRO A 1 118 ? 36.649 50.645 20.371 1.000 65.254 97 PRO A C 1
ATOM 1373 O O . PRO A 1 118 ? 36.168 49.583 20.029 1.000 66.087 97 PRO A O 1
ATOM 1384 N N . GLU A 1 119 ? 36.718 51.723 19.585 1.000 69.437 98 GLU A N 1
ATOM 1385 C CA . GLU A 1 119 ? 36.056 51.833 18.253 1.000 65.344 98 GLU A CA 1
ATOM 1386 C C . GLU A 1 119 ? 36.700 50.864 17.245 1.000 55.087 98 GLU A C 1
ATOM 1387 O O . GLU A 1 119 ? 35.979 50.385 16.360 1.000 62.015 98 GLU A O 1
ATOM 1399 N N . ASP A 1 120 ? 37.986 50.543 17.383 1.000 52.756 99 ASP A N 1
ATOM 1400 C CA . ASP A 1 120 ? 38.746 49.776 16.354 1.000 62.875 99 ASP A CA 1
ATOM 1401 C C . ASP A 1 120 ? 38.417 48.277 16.410 1.000 62.235 99 ASP A C 1
ATOM 1402 O O . ASP A 1 120 ? 38.867 47.554 15.489 1.000 65.200 99 ASP A O 1
ATOM 1411 N N . LEU A 1 121 ? 37.674 47.830 17.432 1.000 56.342 100 LEU A N 1
ATOM 1412 C CA . LEU A 1 121 ? 37.216 46.420 17.570 1.000 49.868 100 LEU A CA 1
ATOM 1413 C C . LEU A 1 121 ? 35.752 46.289 17.129 1.000 47.144 100 LEU A C 1
ATOM 1414 O O . LEU A 1 121 ? 35.357 45.164 16.814 1.000 49.605 100 LEU A O 1
ATOM 1430 N N . LYS A 1 122 ? 34.982 47.381 17.056 1.000 47.278 101 LYS A N 1
ATOM 1431 C CA . LYS A 1 122 ? 33.523 47.327 16.741 1.000 48.834 101 LYS A CA 1
ATOM 1432 C C . LYS A 1 122 ? 33.283 46.758 15.334 1.000 51.996 101 LYS A C 1
ATOM 1433 O O . LYS A 1 122 ? 33.824 47.324 14.363 1.000 50.829 101 LYS A O 1
ATOM 1452 N N . GLY A 1 123 ? 32.499 45.673 15.244 1.000 49.040 102 GLY A N 1
ATOM 1453 C CA . GLY A 1 123 ? 32.056 45.026 13.990 1.000 43.903 102 GLY A CA 1
ATOM 1454 C C . GLY A 1 123 ? 33.155 44.257 13.277 1.000 45.872 102 GLY A C 1
ATOM 1455 O O . GLY A 1 123 ? 32.910 43.861 12.127 1.000 51.696 102 GLY A O 1
ATOM 1459 N N . LYS A 1 124 ? 34.300 44.000 13.919 1.000 46.681 103 LYS A N 1
ATOM 1460 C CA . LYS A 1 124 ? 35.508 43.446 13.242 1.000 54.093 103 LYS A CA 1
ATOM 1461 C C . LYS A 1 124 ? 35.645 41.920 13.372 1.000 53.473 103 LYS A C 1
ATOM 1462 O O . LYS A 1 124 ? 36.601 41.389 12.771 1.000 59.764 103 LYS A O 1
ATOM 1481 N N . PHE A 1 125 ? 34.796 41.204 14.114 1.000 52.145 104 PHE A N 1
ATOM 1482 C CA . PHE A 1 125 ? 35.049 39.761 14.392 1.000 45.238 104 PHE A CA 1
ATOM 1483 C C . PHE A 1 125 ? 33.945 38.874 13.835 1.000 43.347 104 PHE A C 1
ATOM 1484 O O . PHE A 1 125 ? 32.767 39.227 13.911 1.000 43.557 104 PHE A O 1
ATOM 1501 N N . ASP A 1 126 ? 34.352 37.733 13.286 1.000 44.630 105 ASP A N 1
ATOM 1502 C CA . ASP A 1 126 ? 33.448 36.683 12.752 1.000 46.657 105 ASP A CA 1
ATOM 1503 C C . ASP A 1 126 ? 33.004 35.741 13.872 1.000 41.043 105 ASP A C 1
ATOM 1504 O O . ASP A 1 126 ? 31.908 35.185 13.756 1.000 41.073 105 ASP A O 1
ATOM 1513 N N . ASN A 1 127 ? 33.830 35.550 14.902 1.000 40.922 106 ASN A N 1
ATOM 1514 C CA . ASN A 1 127 ? 33.516 34.612 16.014 1.000 37.158 106 ASN A CA 1
ATOM 1515 C C . ASN A 1 127 ? 33.917 35.220 17.344 1.000 35.904 106 ASN A C 1
ATOM 1516 O O . ASN A 1 127 ? 35.072 35.641 17.491 1.000 38.040 106 ASN A O 1
ATOM 1527 N N . PHE A 1 128 ? 32.973 35.232 18.275 1.000 33.010 107 PHE A N 1
ATOM 1528 C CA . PHE A 1 128 ? 33.215 35.549 19.696 1.000 31.414 107 PHE A CA 1
ATOM 1529 C C . PHE A 1 128 ? 33.130 34.242 20.485 1.000 29.009 107 PHE A C 1
ATOM 1530 O O . PHE A 1 128 ? 32.122 33.525 20.380 1.000 28.709 107 PHE A O 1
ATOM 1547 N N . ILE A 1 129 ? 34.125 34.002 21.326 1.000 31.638 108 ILE A N 1
ATOM 1548 C CA . ILE A 1 129 ? 34.220 32.800 22.196 1.000 33.323 108 ILE A CA 1
ATOM 1549 C C . ILE A 1 129 ? 34.593 33.248 23.606 1.000 34.842 108 ILE A C 1
ATOM 1550 O O . ILE A 1 129 ? 35.593 33.933 23.769 1.000 36.454 108 ILE A O 1
ATOM 1566 N N . SER A 1 130 ? 33.774 32.907 24.591 1.000 34.618 109 SER A N 1
ATOM 1567 C CA . SER A 1 130 ? 34.122 33.068 26.018 1.000 34.086 109 SER A CA 1
ATOM 1568 C C . SER A 1 130 ? 33.721 31.808 26.780 1.000 33.581 109 SER A C 1
ATOM 1569 O O . SER A 1 130 ? 32.536 31.540 26.895 1.000 34.481 109 SER A O 1
ATOM 1577 N N . LEU A 1 131 ? 34.697 31.071 27.275 1.000 31.894 110 LEU A N 1
ATOM 1578 C CA . LEU A 1 131 ? 34.471 29.821 28.029 1.000 34.841 110 LEU A CA 1
ATOM 1579 C C . LEU A 1 131 ? 34.620 30.138 29.507 1.000 34.807 110 LEU A C 1
ATOM 1580 O O . LEU A 1 131 ? 35.665 30.613 29.923 1.000 36.842 110 LEU A O 1
ATOM 1613 N N . THR A 1 133 ? 33.473 32.471 31.864 1.000 41.085 112 THR A N 1
ATOM 1614 C CA . THR A 1 133 ? 33.919 33.790 32.272 1.000 42.716 112 THR A CA 1
ATOM 1615 C C . THR A 1 133 ? 32.715 34.654 32.650 1.000 39.649 112 THR A C 1
ATOM 1616 O O . THR A 1 133 ? 32.815 35.428 33.623 1.000 39.376 112 THR A O 1
ATOM 1627 N N . PHE A 1 134 ? 31.609 34.503 31.928 1.000 35.429 113 PHE A N 1
ATOM 1628 C CA . PHE A 1 134 ? 30.453 35.430 31.972 1.000 35.181 113 PHE A CA 1
ATOM 1629 C C . PHE A 1 134 ? 29.662 35.360 33.283 1.000 35.285 113 PHE A C 1
ATOM 1630 O O . PHE A 1 134 ? 28.910 36.298 33.517 1.000 34.683 113 PHE A O 1
ATOM 1647 N N . HIS A 1 135 ? 29.772 34.300 34.085 1.000 34.612 114 HIS A N 1
ATOM 1648 C CA . HIS A 1 135 ? 29.113 34.230 35.420 1.000 33.352 114 HIS A CA 1
ATOM 1649 C C . HIS A 1 135 ? 29.711 35.263 36.381 1.000 31.854 114 HIS A C 1
ATOM 1650 O O . HIS A 1 135 ? 29.012 35.577 37.358 1.000 34.580 114 HIS A O 1
ATOM 1665 N N . TRP A 1 136 ? 30.922 35.764 36.101 1.000 31.573 115 TRP A N 1
ATOM 1666 C CA . TRP A 1 136 ? 31.626 36.887 36.795 1.000 33.614 115 TRP A CA 1
ATOM 1667 C C . TRP A 1 136 ? 31.118 38.281 36.390 1.000 39.244 115 TRP A C 1
ATOM 1668 O O . TRP A 1 136 ? 31.546 39.258 37.041 1.000 45.123 115 TRP A O 1
ATOM 1689 N N . VAL A 1 137 ? 30.298 38.398 35.340 1.000 38.648 116 VAL A N 1
ATOM 1690 C CA . VAL A 1 137 ? 29.859 39.699 34.742 1.000 40.904 116 VAL A CA 1
ATOM 1691 C C . VAL A 1 137 ? 28.444 40.020 35.220 1.000 42.395 116 VAL A C 1
ATOM 1692 O O . VAL A 1 137 ? 27.462 39.494 34.675 1.000 43.153 116 VAL A O 1
ATOM 1705 N N . PRO A 1 138 ? 28.276 40.860 36.268 1.000 40.924 117 PRO A N 1
ATOM 1706 C CA . PRO A 1 138 ? 26.933 41.164 36.766 1.000 43.728 117 PRO A CA 1
ATOM 1707 C C . PRO A 1 138 ? 26.099 41.872 35.690 1.000 43.140 117 PRO A C 1
ATOM 1708 O O . PRO A 1 138 ? 24.923 41.651 35.656 1.000 41.837 117 PRO A O 1
ATOM 1719 N N . GLN A 1 139 ? 26.731 42.660 34.816 1.000 44.070 118 GLN A N 1
ATOM 1720 C CA . GLN A 1 139 ? 26.003 43.445 33.783 1.000 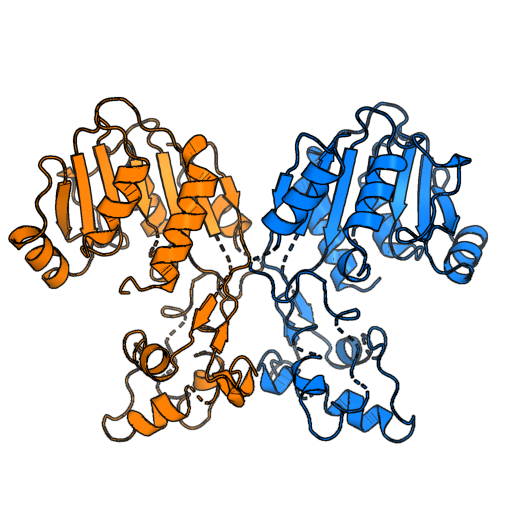45.532 118 GLN A CA 1
ATOM 1721 C C . GLN A 1 139 ? 25.894 42.591 32.525 1.000 39.895 118 GLN A C 1
ATOM 1722 O O . GLN A 1 139 ? 26.606 42.852 31.551 1.000 39.236 118 GLN A O 1
ATOM 1736 N N . GLN A 1 140 ? 24.988 41.621 32.566 1.000 39.125 119 GLN A N 1
ATOM 1737 C CA . GLN A 1 140 ? 24.787 40.618 31.492 1.000 39.314 119 GLN A CA 1
ATOM 1738 C C . GLN A 1 140 ? 24.384 41.306 30.178 1.000 35.661 119 GLN A C 1
ATOM 1739 O O . GLN A 1 140 ? 25.019 41.036 29.127 1.000 35.839 119 GLN A O 1
ATOM 1753 N N . GLU A 1 141 ? 23.360 42.148 30.200 1.000 38.077 120 GLU A N 1
ATOM 1754 C CA . GLU A 1 141 ? 22.872 42.784 28.943 1.000 46.036 120 GLU A CA 1
ATOM 1755 C C . GLU A 1 141 ? 23.997 43.626 28.335 1.000 39.329 120 GLU A C 1
ATOM 1756 O O . GLU A 1 141 ? 24.196 43.548 27.104 1.000 39.779 120 GLU A O 1
ATOM 1768 N N . LYS A 1 142 ? 24.708 44.396 29.155 1.000 38.332 121 LYS A N 1
ATOM 1769 C CA . LYS A 1 142 ? 25.806 45.259 28.650 1.000 45.794 121 LYS A CA 1
ATOM 1770 C C . LYS A 1 142 ? 26.852 44.373 27.979 1.000 42.160 121 LYS A C 1
ATOM 1771 O O . LYS A 1 142 ? 27.269 44.692 26.862 1.000 46.348 121 LYS A O 1
ATOM 1790 N N . ALA A 1 143 ? 27.246 43.283 28.633 1.000 39.419 122 ALA A N 1
ATOM 1791 C CA . ALA A 1 143 ? 28.290 42.371 28.114 1.000 36.973 122 ALA A CA 1
ATOM 1792 C C . ALA A 1 143 ? 27.826 41.762 26.785 1.000 34.488 122 ALA A C 1
ATOM 1793 O O . ALA A 1 143 ? 28.632 41.719 25.853 1.000 36.136 122 ALA A O 1
ATOM 1800 N N . PHE A 1 144 ? 26.572 41.326 26.682 1.000 34.401 123 PHE A N 1
ATOM 1801 C CA . PHE A 1 144 ? 26.031 40.673 25.455 1.000 35.171 123 PHE A CA 1
ATOM 1802 C C . PHE A 1 144 ? 25.838 41.682 24.331 1.000 37.585 123 PHE A C 1
ATOM 1803 O O . PHE A 1 144 ? 26.078 41.301 23.180 1.000 36.550 123 PHE A O 1
ATOM 1820 N N . ARG A 1 145 ? 25.418 42.906 24.641 1.000 39.444 124 ARG A N 1
ATOM 1821 C CA . ARG A 1 145 ? 25.372 43.986 23.619 1.000 41.160 124 ARG A CA 1
ATOM 1822 C C . ARG A 1 145 ? 26.790 44.268 23.082 1.000 38.202 124 ARG A C 1
ATOM 1823 O O . ARG A 1 145 ? 26.927 44.464 21.893 1.000 34.453 124 ARG A O 1
ATOM 1844 N N . ASN A 1 146 ? 27.821 44.241 23.928 1.000 39.323 125 ASN A N 1
ATOM 1845 C CA . ASN A 1 146 ? 29.232 44.355 23.476 1.000 42.360 125 ASN A CA 1
ATOM 1846 C C . ASN A 1 146 ? 29.626 43.152 22.608 1.000 39.558 125 ASN A C 1
ATOM 1847 O O . ASN A 1 146 ? 30.408 43.338 21.683 1.000 40.206 125 ASN A O 1
ATOM 1858 N N . VAL A 1 147 ? 29.149 41.943 22.912 1.000 39.614 126 VAL A N 1
ATOM 1859 C CA . VAL A 1 147 ? 29.418 40.743 22.069 1.000 38.239 126 VAL A CA 1
ATOM 1860 C C . VAL A 1 147 ? 28.821 41.034 20.689 1.000 39.213 126 VAL A C 1
ATOM 1861 O O . VAL A 1 147 ? 29.528 40.924 19.688 1.000 39.716 126 VAL A O 1
ATOM 1874 N N . TYR A 1 148 ? 27.554 41.420 20.660 1.000 41.636 127 TYR A N 1
ATOM 1875 C CA . TYR A 1 148 ? 26.842 41.855 19.435 1.000 41.401 127 TYR A CA 1
ATOM 1876 C C . TYR A 1 148 ? 27.694 42.888 18.685 1.000 42.869 127 TYR A C 1
ATOM 1877 O O . TYR A 1 148 ? 27.941 42.695 17.497 1.000 39.680 127 TYR A O 1
ATOM 1895 N N . ASP A 1 149 ? 28.175 43.932 19.356 1.000 43.724 128 ASP A N 1
ATOM 1896 C CA . ASP A 1 149 ? 28.854 45.069 18.669 1.000 46.974 128 ASP A CA 1
ATOM 1897 C C . ASP A 1 149 ? 30.256 44.648 18.196 1.000 47.754 128 ASP A C 1
ATOM 1898 O O . ASP A 1 149 ? 30.719 45.261 17.226 1.000 51.506 128 ASP A O 1
ATOM 1907 N N . LEU A 1 150 ? 30.910 43.654 18.820 1.000 45.556 129 LEU A N 1
ATOM 1908 C CA . LEU A 1 150 ? 32.254 43.169 18.371 1.000 39.307 129 LEU A CA 1
ATOM 1909 C C . LEU A 1 150 ? 32.089 42.348 17.099 1.000 38.884 129 LEU A C 1
ATOM 1910 O O . LEU A 1 150 ? 33.071 42.229 16.350 1.000 36.243 129 LEU A O 1
ATOM 1926 N N . LEU A 1 151 ? 30.906 41.782 16.868 1.000 36.243 130 LEU A N 1
ATOM 1927 C CA . LEU A 1 151 ? 30.705 40.849 15.742 1.000 39.183 130 LEU A CA 1
ATOM 1928 C C . LEU A 1 151 ? 30.406 41.605 14.440 1.000 40.230 130 LEU A C 1
ATOM 1929 O O . LEU A 1 151 ? 29.529 42.506 14.426 1.000 39.284 130 LEU A O 1
ATOM 1945 N N . ALA A 1 152 ? 31.088 41.189 13.376 1.000 47.191 131 ALA A N 1
ATOM 1946 C CA . ALA A 1 152 ? 30.758 41.499 11.967 1.000 49.026 131 ALA A CA 1
ATOM 1947 C C . ALA A 1 152 ? 29.387 40.903 11.679 1.000 54.382 131 ALA A C 1
ATOM 1948 O O . ALA A 1 152 ? 28.858 40.210 12.574 1.000 57.852 131 ALA A O 1
ATOM 1955 N N . GLU A 1 153 ? 28.827 41.169 10.498 1.000 57.046 132 GLU A N 1
ATOM 1956 C CA . GLU A 1 153 ? 27.514 40.610 10.087 1.000 57.108 132 GLU A CA 1
ATOM 1957 C C . GLU A 1 153 ? 27.704 39.107 9.844 1.000 55.696 132 GLU A C 1
ATOM 1958 O O . GLU A 1 153 ? 28.775 38.722 9.323 1.000 60.083 132 GLU A O 1
ATOM 1970 N N . ASP A 1 154 ? 26.729 38.290 10.259 1.000 55.495 133 ASP A N 1
ATOM 1971 C CA . ASP A 1 154 ? 26.781 36.798 10.233 1.000 57.745 133 ASP A CA 1
ATOM 1972 C C . ASP A 1 154 ? 27.839 36.276 11.223 1.000 47.995 133 ASP A C 1
ATOM 1973 O O . ASP A 1 154 ? 28.171 35.085 11.165 1.000 50.688 133 ASP A O 1
ATOM 1982 N N . GLY A 1 155 ? 28.332 37.125 12.119 1.000 44.753 134 GLY A N 1
ATOM 1983 C CA . GLY A 1 155 ? 29.250 36.728 13.204 1.000 46.161 134 GLY A CA 1
ATOM 1984 C C . GLY A 1 155 ? 28.616 35.710 14.140 1.000 41.303 134 GLY A C 1
ATOM 1985 O O . GLY A 1 155 ? 27.428 35.822 14.410 1.000 38.066 134 GLY A O 1
ATOM 1989 N N . GLU A 1 156 ? 29.395 34.742 14.615 1.000 44.096 135 GLU A N 1
ATOM 1990 C CA . GLU A 1 156 ? 28.890 33.624 15.453 1.000 46.691 135 GLU A CA 1
ATOM 1991 C C . GLU A 1 156 ? 29.417 33.777 16.890 1.000 45.616 135 GLU A C 1
ATOM 1992 O O . GLU A 1 156 ? 30.632 34.003 17.104 1.000 45.754 135 GLU A O 1
ATOM 2004 N N . CYS A 1 157 ? 28.509 33.682 17.856 1.000 44.215 136 CYS A N 1
ATOM 2005 C CA . CYS A 1 157 ? 28.776 33.817 19.315 1.000 41.451 136 CYS A CA 1
ATOM 2006 C C . CYS A 1 157 ? 28.787 32.427 19.973 1.000 41.589 136 CYS A C 1
ATOM 2007 O O . CYS A 1 157 ? 27.798 31.715 19.776 1.000 39.137 136 CYS A O 1
ATOM 2015 N N . PHE A 1 158 ? 29.838 32.055 20.717 1.000 35.988 137 PHE A N 1
ATOM 2016 C CA . PHE A 1 158 ? 29.869 30.801 21.516 1.000 36.554 137 PHE A CA 1
ATOM 2017 C C . PHE A 1 158 ? 30.383 31.076 22.934 1.000 29.709 137 PHE A C 1
ATOM 2018 O O . PHE A 1 158 ? 31.539 31.396 23.087 1.000 32.494 137 PHE A O 1
ATOM 2035 N N . LEU A 1 159 ? 29.525 30.958 23.938 1.000 29.997 138 LEU A N 1
ATOM 2036 C CA . LEU A 1 159 ? 29.828 31.300 25.362 1.000 31.691 138 LEU A CA 1
ATOM 2037 C C . LEU A 1 159 ? 29.387 30.142 26.265 1.000 33.509 138 LEU A C 1
ATOM 2038 O O . LEU A 1 159 ? 28.310 29.593 26.008 1.000 27.965 138 LEU A O 1
ATOM 2054 N N . THR A 1 160 ? 30.123 29.887 27.345 1.000 28.603 139 THR A N 1
ATOM 2055 C CA . THR A 1 160 ? 29.702 28.971 28.431 1.000 31.650 139 THR A CA 1
ATOM 2056 C C . THR A 1 160 ? 29.816 29.730 29.739 1.000 31.613 139 THR A C 1
ATOM 2057 O O . THR A 1 160 ? 30.802 30.467 29.883 1.000 35.049 139 THR A O 1
ATOM 2068 N N . LEU A 1 161 ? 28.858 29.532 30.641 1.000 29.955 140 LEU A N 1
ATOM 2069 C CA . LEU A 1 161 ? 28.881 30.160 31.973 1.000 33.298 140 LEU A CA 1
ATOM 2070 C C . LEU A 1 161 ? 28.153 29.257 32.959 1.000 31.108 140 LEU A C 1
ATOM 2071 O O . LEU A 1 161 ? 27.246 28.515 32.528 1.000 28.599 140 LEU A O 1
ATOM 2087 N N . LYS A 1 162 ? 28.523 29.388 34.230 1.000 28.704 141 LYS A N 1
ATOM 2088 C CA . LYS A 1 162 ? 27.849 28.772 35.396 1.000 29.720 141 LYS A CA 1
ATOM 2089 C C . LYS A 1 162 ? 26.509 29.443 35.637 1.000 26.989 141 LYS A C 1
ATOM 2090 O O . LYS A 1 162 ? 26.412 30.666 35.513 1.000 27.552 141 LYS A O 1
ATOM 2109 N N . SER A 1 163 ? 25.559 28.648 36.111 1.000 27.035 142 SER A N 1
ATOM 2110 C CA . SER A 1 163 ? 24.365 29.109 36.836 1.000 26.595 142 SER A CA 1
ATOM 2111 C C . SER A 1 163 ? 24.535 28.624 38.289 1.000 27.948 142 SER A C 1
ATOM 2112 O O . SER A 1 163 ? 25.558 29.002 38.908 1.000 29.341 142 SER A O 1
ATOM 2120 N N . TYR A 1 164 ? 23.624 27.816 38.829 1.000 26.279 143 TYR A N 1
ATOM 2121 C CA . TYR A 1 164 ? 23.776 27.266 40.194 1.000 25.736 143 TYR A CA 1
ATOM 2122 C C . TYR A 1 164 ? 25.016 26.368 40.275 1.000 26.262 143 TYR A C 1
ATOM 2123 O O . TYR A 1 164 ? 25.429 25.737 39.277 1.000 29.730 143 TYR A O 1
ATOM 2141 N N . SER A 1 165 ? 25.591 26.302 41.474 1.000 25.840 144 SER A N 1
ATOM 2142 C CA . SER A 1 165 ? 26.754 25.450 41.783 1.000 26.550 144 SER A CA 1
ATOM 2143 C C . SER A 1 165 ? 26.831 25.213 43.279 1.000 27.542 144 SER A C 1
ATOM 2144 O O . SER A 1 165 ? 26.421 26.107 44.063 1.000 26.751 144 SER A O 1
ATOM 2152 N N . HIS A 1 166 ? 27.388 24.073 43.657 1.000 26.536 145 HIS A N 1
ATOM 2153 C CA . HIS A 1 166 ? 27.637 23.741 45.075 1.000 28.120 145 HIS A CA 1
ATOM 2154 C C . HIS A 1 166 ? 28.757 24.630 45.588 1.000 29.695 145 HIS A C 1
ATOM 2155 O O . HIS A 1 166 ? 28.799 24.842 46.787 1.000 36.183 145 HIS A O 1
ATOM 2170 N N . ILE A 1 167 ? 29.654 25.122 44.733 1.000 31.973 146 ILE A N 1
ATOM 2171 C CA . ILE A 1 167 ? 30.731 26.039 45.218 1.000 30.037 146 ILE A CA 1
ATOM 2172 C C . ILE A 1 167 ? 30.043 27.343 45.624 1.000 30.941 146 ILE A C 1
ATOM 2173 O O . ILE A 1 167 ? 30.277 27.847 46.754 1.000 31.807 146 ILE A O 1
ATOM 2189 N N . TYR A 1 168 ? 29.165 27.862 44.774 1.000 28.119 147 TYR A N 1
ATOM 2190 C CA . TYR A 1 168 ? 28.421 29.099 45.097 1.000 28.587 147 TYR A CA 1
ATOM 2191 C C . TYR A 1 168 ? 27.653 28.830 46.396 1.000 29.261 147 TYR A C 1
ATOM 2192 O O . TYR A 1 168 ? 27.573 29.687 47.232 1.000 31.813 147 TYR A O 1
ATOM 2210 N N . HIS A 1 169 ? 27.109 27.630 46.543 1.000 29.889 148 HIS A N 1
ATOM 2211 C CA . HIS A 1 169 ? 26.199 27.283 47.657 1.000 29.801 148 HIS A CA 1
ATOM 2212 C C . HIS A 1 169 ? 26.994 27.247 48.961 1.000 29.550 148 HIS A C 1
ATOM 2213 O O . HIS A 1 169 ? 26.538 27.776 49.956 1.000 31.333 148 HIS A O 1
ATOM 2245 N N . PHE A 1 171 ? 29.571 29.169 49.559 1.000 33.817 150 PHE A N 1
ATOM 2246 C CA . PHE A 1 171 ? 29.707 30.568 49.917 1.000 33.668 150 PHE A CA 1
ATOM 2247 C C . PHE A 1 171 ? 28.404 31.120 50.499 1.000 32.991 150 PHE A C 1
ATOM 2248 O O . PHE A 1 171 ? 28.477 31.888 51.439 1.000 32.985 150 PHE A O 1
ATOM 2265 N N . VAL A 1 172 ? 27.244 30.721 49.983 1.000 33.670 151 VAL A N 1
ATOM 2266 C CA . VAL A 1 172 ? 25.936 31.205 50.517 1.000 31.455 151 VAL A CA 1
ATOM 2267 C C . VAL A 1 172 ? 25.828 30.737 51.977 1.000 32.052 151 VAL A C 1
ATOM 2268 O O . VAL A 1 172 ? 25.483 31.584 52.839 1.000 34.341 151 VAL A O 1
ATOM 2281 N N . LEU A 1 173 ? 26.186 29.487 52.276 1.000 31.329 152 LEU A N 1
ATOM 2282 C CA . LEU A 1 173 ? 26.040 28.942 53.656 1.000 35.227 152 LEU A CA 1
ATOM 2283 C C . LEU A 1 173 ? 26.911 29.794 54.575 1.000 36.045 152 LEU A C 1
ATOM 2284 O O . LEU A 1 173 ? 26.394 30.242 55.592 1.000 43.149 152 LEU A O 1
ATOM 2300 N N . GLN A 1 174 ? 28.158 30.033 54.170 1.000 38.066 153 GLN A N 1
ATOM 2301 C CA . GLN A 1 174 ? 29.160 30.879 54.875 1.000 38.471 153 GLN A CA 1
ATOM 2302 C C . GLN A 1 174 ? 28.559 32.268 55.131 1.000 39.306 153 GLN A C 1
ATOM 2303 O O . GLN A 1 174 ? 28.621 32.745 56.285 1.000 44.247 153 GLN A O 1
ATOM 2317 N N . SER A 1 175 ? 27.977 32.890 54.106 1.000 38.155 154 SER A N 1
ATOM 2318 C CA . SER A 1 175 ? 27.404 34.265 54.176 1.000 37.759 154 SER A CA 1
ATOM 2319 C C . SER A 1 175 ? 26.266 34.339 55.210 1.000 39.555 154 SER A C 1
ATOM 2320 O O . SER A 1 175 ? 25.905 35.447 55.594 1.000 42.148 154 SER A O 1
ATOM 2328 N N . LYS A 1 176 ? 25.675 33.211 55.599 1.000 41.024 155 LYS A N 1
ATOM 2329 C CA . LYS A 1 176 ? 24.504 33.189 56.510 1.000 45.046 155 LYS A CA 1
ATOM 2330 C C . LYS A 1 176 ? 24.943 32.908 57.954 1.000 46.998 155 LYS A C 1
ATOM 2331 O O . LYS A 1 176 ? 24.062 32.856 58.813 1.000 47.790 155 LYS A O 1
ATOM 2350 N N . SER A 1 177 ? 26.248 32.792 58.208 1.000 42.533 156 SER A N 1
ATOM 2351 C CA . SER A 1 177 ? 26.831 32.628 59.561 1.000 46.665 156 SER A CA 1
ATOM 2352 C C . SER A 1 177 ? 26.800 33.972 60.302 1.000 52.932 156 SER A C 1
ATOM 2353 O O . SER A 1 177 ? 27.095 35.009 59.660 1.000 48.977 156 SER A O 1
ATOM 2361 N N . ARG A 1 178 ? 26.526 33.954 61.613 1.000 53.865 157 ARG A N 1
ATOM 2362 C CA . ARG A 1 178 ? 26.613 35.161 62.482 1.000 56.020 157 ARG A CA 1
ATOM 2363 C C . ARG A 1 178 ? 28.009 35.786 62.354 1.000 49.858 157 ARG A C 1
ATOM 2364 O O . ARG A 1 178 ? 28.104 37.018 62.376 1.000 49.901 157 ARG A O 1
ATOM 2385 N N . LYS A 1 179 ? 29.057 34.980 62.199 1.000 50.226 158 LYS A N 1
ATOM 2386 C CA . LYS A 1 179 ? 30.458 35.479 62.228 1.000 50.429 158 LYS A CA 1
ATOM 2387 C C . LYS A 1 179 ? 30.875 36.088 60.881 1.000 50.942 158 LYS A C 1
ATOM 2388 O O . LYS A 1 179 ? 31.606 37.088 60.897 1.000 58.775 158 LYS A O 1
ATOM 2407 N N . TRP A 1 180 ? 30.521 35.476 59.751 1.000 54.022 159 TRP A N 1
ATOM 2408 C CA . TRP A 1 180 ? 31.102 35.860 58.431 1.000 49.019 159 TRP A CA 1
ATOM 2409 C C . TRP A 1 180 ? 30.110 36.710 57.626 1.000 44.550 159 TRP A C 1
ATOM 2410 O O . TRP A 1 180 ? 30.567 37.443 56.758 1.000 42.209 159 TRP A O 1
ATOM 2431 N N . GLY A 1 181 ? 28.814 36.623 57.931 1.000 46.676 160 GLY A N 1
ATOM 2432 C CA . GLY A 1 181 ? 27.749 37.346 57.212 1.000 51.983 160 GLY A CA 1
ATOM 2433 C C . GLY A 1 181 ? 28.055 38.837 57.107 1.000 57.146 160 GLY A C 1
ATOM 2434 O O . GLY A 1 181 ? 27.877 39.436 56.038 1.000 58.759 160 GLY A O 1
ATOM 2438 N N . PRO A 1 182 ? 28.490 39.473 58.226 1.000 57.193 161 PRO A N 1
ATOM 2439 C CA . PRO A 1 182 ? 28.917 40.873 58.222 1.000 52.044 161 PRO A CA 1
ATOM 2440 C C . PRO A 1 182 ? 29.883 41.260 57.096 1.000 47.610 161 PRO A C 1
ATOM 2441 O O . PRO A 1 182 ? 29.677 42.291 56.542 1.000 52.686 161 PRO A O 1
ATOM 2452 N N . PHE A 1 183 ? 30.864 40.421 56.768 1.000 46.003 162 PHE A N 1
ATOM 2453 C CA . PHE A 1 183 ? 31.907 40.703 55.742 1.000 52.985 162 PHE A CA 1
ATOM 2454 C C . PHE A 1 183 ? 31.461 40.279 54.336 1.000 56.567 162 PHE A C 1
ATOM 2455 O O . PHE A 1 183 ? 32.253 40.365 53.398 1.000 53.143 162 PHE A O 1
ATOM 2489 N N . LYS A 1 185 ? 28.347 41.083 52.435 1.000 67.083 164 LYS A N 1
ATOM 2490 C CA . LYS A 1 185 ? 27.073 41.712 52.111 1.000 65.622 164 LYS A CA 1
ATOM 2491 C C . LYS A 1 185 ? 26.875 41.772 50.591 1.000 59.979 164 LYS A C 1
ATOM 2492 O O . LYS A 1 185 ? 25.717 41.660 50.173 1.000 54.633 164 LYS A O 1
ATOM 2511 N N . ASN A 1 186 ? 27.945 41.902 49.796 1.000 61.853 165 ASN A N 1
ATOM 2512 C CA . ASN A 1 186 ? 27.859 41.975 48.306 1.000 67.799 165 ASN A CA 1
ATOM 2513 C C . ASN A 1 186 ? 28.063 40.580 47.710 1.000 63.934 165 ASN A C 1
ATOM 2514 O O . ASN A 1 186 ? 29.032 40.329 46.999 1.000 74.941 165 ASN A O 1
ATOM 2542 N N . LYS A 1 188 ? 25.767 39.312 45.732 1.000 53.806 167 LYS A N 1
ATOM 2543 C CA . LYS A 1 188 ? 24.968 39.302 44.522 1.000 58.085 167 LYS A CA 1
ATOM 2544 C C . LYS A 1 188 ? 25.889 39.260 43.296 1.000 56.806 167 LYS A C 1
ATOM 2545 O O . LYS A 1 188 ? 25.618 38.456 42.379 1.000 58.845 167 LYS A O 1
ATOM 2564 N N . ASN A 1 189 ? 26.955 40.065 43.317 1.000 52.656 168 ASN A N 1
ATOM 2565 C CA . ASN A 1 189 ? 27.940 40.228 42.215 1.000 51.742 168 ASN A CA 1
ATOM 2566 C C . ASN A 1 189 ? 28.975 39.098 42.228 1.000 51.609 168 ASN A C 1
ATOM 2567 O O . ASN A 1 189 ? 29.634 38.909 41.204 1.000 53.778 168 ASN A O 1
ATOM 2578 N N . PHE A 1 190 ? 29.169 38.406 43.352 1.000 42.859 169 PHE A N 1
ATOM 2579 C CA . PHE A 1 190 ? 30.053 37.216 43.394 1.000 41.851 169 PHE A CA 1
ATOM 2580 C C . PHE A 1 190 ? 29.315 36.030 42.756 1.000 37.883 169 PHE A C 1
ATOM 2581 O O . PHE A 1 190 ? 29.912 35.331 41.942 1.000 34.703 169 PHE A O 1
ATOM 2598 N N . LEU A 1 191 ? 28.049 35.814 43.120 1.000 36.245 170 LEU A N 1
ATOM 2599 C CA . LEU A 1 191 ? 27.225 34.688 42.592 1.000 33.342 170 LEU A CA 1
ATOM 2600 C C . LEU A 1 191 ? 27.015 34.874 41.080 1.000 34.409 170 LEU A C 1
ATOM 2601 O O . LEU A 1 191 ? 26.931 36.033 40.616 1.000 31.512 170 LEU A O 1
ATOM 2617 N N . SER A 1 192 ? 26.885 33.780 40.331 1.000 32.009 171 SER A N 1
ATOM 2618 C CA . SER A 1 192 ? 26.318 33.830 38.961 1.000 31.124 171 SER A CA 1
ATOM 2619 C C . SER A 1 192 ? 25.036 34.654 39.034 1.000 32.244 171 SER A C 1
ATOM 2620 O O . SER A 1 192 ? 24.202 34.433 39.918 1.000 32.050 171 SER A O 1
ATOM 2628 N N . PRO A 1 193 ? 24.797 35.572 38.077 1.000 35.218 172 PRO A N 1
ATOM 2629 C CA . PRO A 1 193 ? 23.480 36.191 37.948 1.000 34.344 172 PRO A CA 1
ATOM 2630 C C . PRO A 1 193 ? 22.404 35.104 37.823 1.000 34.355 172 PRO A C 1
ATOM 2631 O O . PRO A 1 193 ? 21.266 35.401 38.055 1.000 31.739 172 PRO A O 1
ATOM 2642 N N . TYR A 1 194 ? 22.767 33.875 37.428 1.000 34.537 173 TYR A N 1
ATOM 2643 C CA . TYR A 1 194 ? 21.765 32.794 37.215 1.000 34.538 173 TYR A CA 1
ATOM 2644 C C . TYR A 1 194 ? 21.747 31.781 38.365 1.000 31.558 173 TYR A C 1
ATOM 2645 O O . TYR A 1 194 ? 20.987 30.830 38.285 1.000 33.754 173 TYR A O 1
ATOM 2663 N N . TYR A 1 195 ? 22.483 32.034 39.439 1.000 31.072 174 TYR A N 1
ATOM 2664 C CA . TYR A 1 195 ? 22.588 31.135 40.616 1.000 31.225 174 TYR A CA 1
ATOM 2665 C C . TYR A 1 195 ? 21.224 30.596 41.046 1.000 34.865 174 TYR A C 1
ATOM 2666 O O . TYR A 1 195 ? 21.096 29.347 41.156 1.000 33.836 174 TYR A O 1
ATOM 2684 N N . ASP A 1 196 ? 20.243 31.465 41.311 1.000 35.808 175 ASP A N 1
ATOM 2685 C CA . ASP A 1 196 ? 18.941 31.030 41.889 1.000 39.836 175 ASP A CA 1
ATOM 2686 C C . ASP A 1 196 ? 17.777 31.434 40.973 1.000 40.326 175 ASP A C 1
ATOM 2687 O O . ASP A 1 196 ? 16.702 31.681 41.492 1.000 40.586 175 ASP A O 1
ATOM 2696 N N . LEU A 1 197 ? 17.970 31.476 39.659 1.000 37.534 176 LEU A N 1
ATOM 2697 C CA . LEU A 1 197 ? 16.849 31.680 38.711 1.000 35.437 176 LEU A CA 1
ATOM 2698 C C . LEU A 1 197 ? 16.367 30.324 38.206 1.000 35.579 176 LEU A C 1
ATOM 2699 O O . LEU A 1 197 ? 17.189 29.388 38.026 1.000 35.836 176 LEU A O 1
ATOM 2715 N N . SER A 1 198 ? 15.063 30.259 37.957 1.000 34.002 177 SER A N 1
ATOM 2716 C CA . SER A 1 198 ? 14.382 29.201 37.190 1.000 31.293 177 SER A CA 1
ATOM 2717 C C . SER A 1 198 ? 14.550 29.493 35.707 1.000 32.900 177 SER A C 1
ATOM 2718 O O . SER A 1 198 ? 14.425 30.636 35.267 1.000 34.451 177 SER A O 1
ATOM 2743 N N . PRO A 1 200 ? 17.346 29.631 33.675 1.000 33.784 179 PRO A N 1
ATOM 2744 C CA . PRO A 1 200 ? 18.371 30.593 33.274 1.000 32.682 179 PRO A CA 1
ATOM 2745 C C . PRO A 1 200 ? 18.604 30.579 31.764 1.000 30.909 179 PRO A C 1
ATOM 2746 O O . PRO A 1 200 ? 18.976 31.587 31.253 1.000 33.493 179 PRO A O 1
ATOM 2757 N N . ASP A 1 201 ? 18.414 29.434 31.109 1.000 33.763 180 ASP A N 1
ATOM 2758 C CA . ASP A 1 201 ? 18.505 29.336 29.629 1.000 35.561 180 ASP A CA 1
ATOM 2759 C C . ASP A 1 201 ? 17.480 30.296 28.990 1.000 33.955 180 ASP A C 1
ATOM 2760 O O . ASP A 1 201 ? 17.844 30.974 28.029 1.000 33.560 180 ASP A O 1
ATOM 2769 N N . GLN A 1 202 ? 16.264 30.390 29.508 1.000 33.655 181 GLN A N 1
ATOM 2770 C CA . GLN A 1 202 ? 15.232 31.307 28.933 1.000 39.455 181 GLN A CA 1
ATOM 2771 C C . GLN A 1 202 ? 15.554 32.768 29.286 1.000 32.391 181 GLN A C 1
ATOM 2772 O O . GLN A 1 202 ? 15.420 33.625 28.420 1.000 38.065 181 GLN A O 1
ATOM 2786 N N . HIS A 1 203 ? 15.984 33.066 30.503 1.000 32.814 182 HIS A N 1
ATOM 2787 C CA . HIS A 1 203 ? 16.465 34.425 30.866 1.000 34.102 182 HIS A CA 1
ATOM 2788 C C . HIS A 1 203 ? 17.511 34.866 29.841 1.000 35.900 182 HIS A C 1
ATOM 2789 O O . HIS A 1 203 ? 17.376 35.973 29.323 1.000 36.388 182 HIS A O 1
ATOM 2804 N N . ILE A 1 204 ? 18.507 34.025 29.561 1.000 34.780 183 ILE A N 1
ATOM 2805 C CA . ILE A 1 204 ? 19.661 34.386 28.686 1.000 32.851 183 ILE A CA 1
ATOM 2806 C C . ILE A 1 204 ? 19.141 34.560 27.252 1.000 30.159 183 ILE A C 1
ATOM 2807 O O . ILE A 1 204 ? 19.573 35.500 26.601 1.000 30.107 183 ILE A O 1
ATOM 2823 N N . ALA A 1 205 ? 18.278 33.662 26.787 1.000 29.618 184 ALA A N 1
ATOM 2824 C CA . ALA A 1 205 ? 17.707 33.687 25.422 1.000 31.155 184 ALA A CA 1
ATOM 2825 C C . ALA A 1 205 ? 16.976 35.024 25.240 1.000 34.171 184 ALA A C 1
ATOM 2826 O O . ALA A 1 205 ? 17.170 35.656 24.200 1.000 38.758 184 ALA A O 1
ATOM 2833 N N . LYS A 1 206 ? 16.240 35.479 26.254 1.000 39.951 185 LYS A N 1
ATOM 2834 C CA . LYS A 1 206 ? 15.476 36.756 26.234 1.000 44.291 185 LYS A CA 1
ATOM 2835 C C . LYS A 1 206 ? 16.432 37.936 26.004 1.000 43.150 185 LYS A C 1
ATOM 2836 O O . LYS A 1 206 ? 16.129 38.789 25.153 1.000 36.207 185 LYS A O 1
ATOM 2855 N N . ILE A 1 207 ? 17.540 37.995 26.739 1.000 35.865 186 ILE A N 1
ATOM 2856 C CA . ILE A 1 207 ? 18.549 39.078 26.571 1.000 35.657 186 ILE A CA 1
ATOM 2857 C C . ILE A 1 207 ? 19.121 39.020 25.155 1.000 35.017 186 ILE A C 1
ATOM 2858 O O . ILE A 1 207 ? 19.253 40.086 24.555 1.000 36.206 186 ILE A O 1
ATOM 2874 N N . LEU A 1 208 ? 19.455 37.836 24.642 1.000 34.930 187 LEU A N 1
ATOM 2875 C CA . LEU A 1 208 ? 20.063 37.725 23.287 1.000 39.394 187 LEU A CA 1
ATOM 2876 C C . LEU A 1 208 ? 19.067 38.249 22.244 1.000 37.362 187 LEU A C 1
ATOM 2877 O O . LEU A 1 208 ? 19.510 38.960 21.328 1.000 36.687 187 LEU A O 1
ATOM 2893 N N . LYS A 1 209 ? 17.795 37.890 22.404 1.000 40.002 188 LYS A N 1
ATOM 2894 C CA . LYS A 1 209 ? 16.643 38.310 21.559 1.000 46.163 188 LYS A CA 1
ATOM 2895 C C . LYS A 1 209 ? 16.584 39.851 21.600 1.000 40.780 188 LYS A C 1
ATOM 2896 O O . LYS A 1 209 ? 16.696 40.463 20.557 1.000 40.415 188 LYS A O 1
ATOM 2915 N N . ASN A 1 210 ? 16.537 40.444 22.787 1.000 40.679 189 ASN A N 1
ATOM 2916 C CA . ASN A 1 210 ? 16.465 41.915 23.002 1.000 42.567 189 ASN A CA 1
ATOM 2917 C C . ASN A 1 210 ? 17.669 42.596 22.346 1.000 45.243 189 ASN A C 1
ATOM 2918 O O . ASN A 1 210 ? 17.472 43.657 21.734 1.000 48.823 189 ASN A O 1
ATOM 2929 N N . VAL A 1 211 ? 18.865 42.014 22.446 1.000 44.576 190 VAL A N 1
ATOM 2930 C CA . VAL A 1 211 ? 20.109 42.645 21.915 1.000 42.636 190 VAL A CA 1
ATOM 2931 C C . VAL A 1 211 ? 20.171 42.495 20.381 1.000 45.533 190 VAL A C 1
ATOM 2932 O O . VAL A 1 211 ? 20.961 43.232 19.747 1.000 54.333 190 VAL A O 1
ATOM 2945 N N . GLY A 1 212 ? 19.418 41.569 19.792 1.000 39.774 191 GLY A N 1
ATOM 2946 C CA . GLY A 1 212 ? 19.273 41.484 18.330 1.000 42.520 191 GLY A CA 1
ATOM 2947 C C . GLY A 1 212 ? 19.899 40.255 17.698 1.000 38.912 191 GLY A C 1
ATOM 2948 O O . GLY A 1 212 ? 19.978 40.236 16.474 1.000 38.842 191 GLY A O 1
ATOM 2952 N N . PHE A 1 213 ? 20.329 39.252 18.459 1.000 36.361 192 PHE A N 1
ATOM 2953 C CA . PHE A 1 213 ? 20.862 37.990 17.871 1.000 37.059 192 PHE A CA 1
ATOM 2954 C C . PHE A 1 213 ? 19.714 37.197 17.249 1.000 36.066 192 PHE A C 1
ATOM 2955 O O . PHE A 1 213 ? 18.565 37.327 17.711 1.000 41.321 192 PHE A O 1
ATOM 2972 N N . LYS A 1 214 ? 20.029 36.381 16.254 1.000 35.969 193 LYS A N 1
ATOM 2973 C CA . LYS A 1 214 ? 19.105 35.371 15.676 1.000 44.395 193 LYS A CA 1
ATOM 2974 C C . LYS A 1 214 ? 19.736 33.973 15.838 1.000 42.902 193 LYS A C 1
ATOM 2975 O O . LYS A 1 214 ? 20.904 33.874 16.290 1.000 42.137 193 LYS A O 1
ATOM 2994 N N . ASN A 1 215 ? 18.991 32.921 15.498 1.000 43.340 194 ASN A N 1
ATOM 2995 C CA . ASN A 1 215 ? 19.424 31.497 15.636 1.000 43.473 194 ASN A CA 1
ATOM 2996 C C . ASN A 1 215 ? 19.954 31.266 17.060 1.000 37.743 194 ASN A C 1
ATOM 2997 O O . ASN A 1 215 ? 20.991 30.615 17.206 1.000 42.379 194 ASN A O 1
ATOM 3008 N N . ILE A 1 216 ? 19.242 31.793 18.055 1.000 37.096 195 ILE A N 1
ATOM 3009 C CA . ILE A 1 216 ? 19.565 31.674 19.504 1.000 37.234 195 ILE A CA 1
ATOM 3010 C C . ILE A 1 216 ? 19.325 30.231 19.939 1.000 37.444 195 ILE A C 1
ATOM 3011 O O . ILE A 1 216 ? 18.193 29.784 19.843 1.000 40.201 195 ILE A O 1
ATOM 3027 N N . ASP A 1 217 ? 20.387 29.572 20.401 1.000 37.427 196 ASP A N 1
ATOM 3028 C CA . ASP A 1 217 ? 20.389 28.228 21.034 1.000 37.445 196 ASP A CA 1
ATOM 3029 C C . ASP A 1 217 ? 21.047 28.392 22.406 1.000 34.191 196 ASP A C 1
ATOM 3030 O O . ASP A 1 217 ? 22.217 28.775 22.444 1.000 34.846 196 ASP A O 1
ATOM 3039 N N . VAL A 1 218 ? 20.296 28.252 23.498 1.000 35.347 197 VAL A N 1
ATOM 3040 C CA . VAL A 1 218 ? 20.856 28.265 24.877 1.000 32.159 197 VAL A CA 1
ATOM 3041 C C . VAL A 1 218 ? 20.554 26.903 25.488 1.000 33.401 197 VAL A C 1
ATOM 3042 O O . VAL A 1 218 ? 19.372 26.614 25.692 1.000 34.985 197 VAL A O 1
ATOM 3055 N N . ARG A 1 219 ? 21.586 26.096 25.760 1.000 33.223 198 ARG A N 1
ATOM 3056 C CA . ARG A 1 219 ? 21.435 24.773 26.432 1.000 35.669 198 ARG A CA 1
ATOM 3057 C C . ARG A 1 219 ? 22.080 24.828 27.823 1.000 32.182 198 ARG A C 1
ATOM 3058 O O . ARG A 1 219 ? 23.234 25.304 27.955 1.000 35.359 198 ARG A O 1
ATOM 3079 N N . SER A 1 220 ? 21.346 24.327 28.803 1.000 25.835 199 SER A N 1
ATOM 3080 C CA . SER A 1 220 ? 21.763 24.106 30.207 1.000 28.578 199 SER A CA 1
ATOM 3081 C C . SER A 1 220 ? 22.319 22.690 30.316 1.000 28.006 199 SER A C 1
ATOM 3082 O O . SER A 1 220 ? 21.926 21.843 29.546 1.000 25.647 199 SER A O 1
ATOM 3090 N N . LYS A 1 221 ? 23.230 22.474 31.242 1.000 27.994 200 LYS A N 1
ATOM 3091 C CA . LYS A 1 221 ? 23.861 21.161 31.492 1.000 30.413 200 LYS A CA 1
ATOM 3092 C C . LYS A 1 221 ? 24.006 21.031 33.008 1.000 28.064 200 LYS A C 1
ATOM 3093 O O . LYS A 1 221 ? 24.273 22.046 33.631 1.000 27.991 200 LYS A O 1
ATOM 3112 N N . GLN A 1 222 ? 23.717 19.857 33.558 1.000 25.625 201 GLN A N 1
ATOM 3113 C CA . GLN A 1 222 ? 24.209 19.424 34.876 1.000 26.771 201 GLN A CA 1
ATOM 3114 C C . GLN A 1 222 ? 25.604 18.796 34.689 1.000 25.626 201 GLN A C 1
ATOM 3115 O O . GLN A 1 222 ? 25.751 17.911 33.856 1.000 25.874 201 GLN A O 1
ATOM 3129 N N . LYS A 1 223 ? 26.601 19.286 35.407 1.000 28.157 202 LYS A N 1
ATOM 3130 C CA . LYS A 1 223 ? 27.970 18.730 35.425 1.000 29.406 202 LYS A CA 1
ATOM 3131 C C . LYS A 1 223 ? 28.350 18.415 36.865 1.000 30.606 202 LYS A C 1
ATOM 3132 O O . LYS A 1 223 ? 27.844 19.004 37.814 1.000 30.255 202 LYS A O 1
ATOM 3168 N N . TYR A 1 225 ? 32.009 17.440 39.107 1.000 38.051 204 TYR A N 1
ATOM 3169 C CA . TYR A 1 225 ? 33.444 17.295 39.063 1.000 41.971 204 TYR A CA 1
ATOM 3170 C C . TYR A 1 225 ? 33.919 16.757 40.421 1.000 40.410 204 TYR A C 1
ATOM 3171 O O . TYR A 1 225 ? 33.332 17.089 41.469 1.000 36.899 204 TYR A O 1
ATOM 3189 N N . THR A 1 226 ? 34.935 15.897 40.375 1.000 42.310 205 THR A N 1
ATOM 3190 C CA . THR A 1 226 ? 35.523 15.217 41.556 1.000 43.636 205 THR A CA 1
ATOM 3191 C C . THR A 1 226 ? 36.979 15.653 41.701 1.000 41.794 205 THR A C 1
ATOM 3192 O O . THR A 1 226 ? 37.740 15.503 40.724 1.000 41.594 205 THR A O 1
ATOM 3203 N N . PHE A 1 227 ? 37.297 16.268 42.838 1.000 42.490 206 PHE A N 1
ATOM 3204 C CA . PHE A 1 227 ? 38.682 16.456 43.335 1.000 48.017 206 PHE A CA 1
ATOM 3205 C C . PHE A 1 227 ? 39.135 15.215 44.099 1.000 48.956 206 PHE A C 1
ATOM 3206 O O . PHE A 1 227 ? 38.349 14.715 44.952 1.000 42.688 206 PHE A O 1
ATOM 3223 N N . LYS A 1 228 ? 40.351 14.753 43.779 1.000 54.144 207 LYS A N 1
ATOM 3224 C CA . LYS A 1 228 ? 41.114 13.726 44.537 1.000 56.422 207 LYS A CA 1
ATOM 3225 C C . LYS A 1 228 ? 41.865 14.398 45.705 1.000 53.569 207 LYS A C 1
ATOM 3226 O O . LYS A 1 228 ? 42.209 13.665 46.627 1.000 53.690 207 LYS A O 1
ATOM 3245 N N . ASN A 1 229 ? 42.064 15.730 45.695 1.000 50.518 208 ASN A N 1
ATOM 3246 C CA . ASN A 1 229 ? 42.972 16.459 46.633 1.000 52.923 208 ASN A CA 1
ATOM 3247 C C . ASN A 1 229 ? 42.272 17.646 47.327 1.000 49.349 208 ASN A C 1
ATOM 3248 O O . ASN A 1 229 ? 42.177 18.730 46.712 1.000 44.857 208 ASN A O 1
ATOM 3259 N N . LEU A 1 230 ? 41.909 17.491 48.607 1.000 51.105 209 LEU A N 1
ATOM 3260 C CA . LEU A 1 230 ? 41.221 18.534 49.428 1.000 50.889 209 LEU A CA 1
ATOM 3261 C C . LEU A 1 230 ? 42.122 19.768 49.632 1.000 51.082 209 LEU A C 1
ATOM 3262 O O . LEU A 1 230 ? 41.581 20.886 49.799 1.000 47.292 209 LEU A O 1
ATOM 3278 N N . GLU A 1 231 ? 43.447 19.609 49.648 1.000 52.500 210 GLU A N 1
ATOM 3279 C CA . GLU A 1 231 ? 44.377 20.766 49.795 1.000 59.234 210 GLU A CA 1
ATOM 3280 C C . GLU A 1 231 ? 44.389 21.602 48.498 1.000 51.466 210 GLU A C 1
ATOM 3281 O O . GLU A 1 231 ? 44.340 22.840 48.574 1.000 47.679 210 GLU A O 1
ATOM 3293 N N . LYS A 1 232 ? 44.448 20.964 47.333 1.000 46.809 211 LYS A N 1
ATOM 3294 C CA . LYS A 1 232 ? 44.319 21.674 46.037 1.000 53.878 211 LYS A CA 1
ATOM 3295 C C . LYS A 1 232 ? 43.008 22.478 46.032 1.000 60.206 211 LYS A C 1
ATOM 3296 O O . LYS A 1 232 ? 43.034 23.715 45.757 1.000 57.748 211 LYS A O 1
ATOM 3315 N N . PHE A 1 233 ? 41.900 21.804 46.352 1.000 55.852 212 PHE A N 1
ATOM 3316 C CA . PHE A 1 233 ? 40.543 22.405 46.458 1.000 53.250 212 PHE A CA 1
ATOM 3317 C C . PHE A 1 233 ? 40.568 23.618 47.397 1.000 49.092 212 PHE A C 1
ATOM 3318 O O . PHE A 1 233 ? 39.990 24.677 47.075 1.000 43.919 212 PHE A O 1
ATOM 3335 N N . ARG A 1 234 ? 41.250 23.482 48.534 1.000 52.063 213 ARG A N 1
ATOM 3336 C CA . ARG A 1 234 ? 41.368 24.566 49.534 1.000 49.283 213 ARG A CA 1
ATOM 3337 C C . ARG A 1 234 ? 42.064 25.778 48.900 1.000 48.804 213 ARG A C 1
ATOM 3338 O O . ARG A 1 234 ? 41.557 26.902 49.093 1.000 52.325 213 ARG A O 1
ATOM 3359 N N . GLY A 1 235 ? 43.171 25.591 48.178 1.000 51.986 214 GLY A N 1
ATOM 3360 C CA . GLY A 1 235 ? 43.845 26.708 47.472 1.000 50.495 214 GLY A CA 1
ATOM 3361 C C . GLY A 1 235 ? 42.921 27.433 46.484 1.000 54.951 214 GLY A C 1
ATOM 3362 O O . GLY A 1 235 ? 43.005 28.687 46.366 1.000 50.456 214 GLY A O 1
ATOM 3366 N N . LEU A 1 236 ? 42.061 26.686 45.783 1.000 52.431 215 LEU A N 1
ATOM 3367 C CA . LEU A 1 236 ? 41.136 27.231 44.751 1.000 50.456 215 LEU A CA 1
ATOM 3368 C C . LEU A 1 236 ? 40.090 28.144 45.386 1.000 47.292 215 LEU A C 1
ATOM 3369 O O . LEU A 1 236 ? 39.791 29.206 44.842 1.000 50.262 215 LEU A O 1
ATOM 3402 N N . ILE A 1 238 ? 40.581 29.764 48.271 1.000 53.290 217 ILE A N 1
ATOM 3403 C CA . ILE A 1 238 ? 41.394 30.907 48.669 1.000 53.071 217 ILE A CA 1
ATOM 3404 C C . ILE A 1 238 ? 41.534 31.856 47.472 1.000 51.000 217 ILE A C 1
ATOM 3405 O O . ILE A 1 238 ? 41.388 33.073 47.676 1.000 48.953 217 ILE A O 1
ATOM 3421 N N . GLY A 1 239 ? 41.813 31.297 46.287 1.000 50.943 218 GLY A N 1
ATOM 3422 C CA . GLY A 1 239 ? 42.005 32.033 45.019 1.000 54.696 218 GLY A CA 1
ATOM 3423 C C . GLY A 1 239 ? 40.760 32.791 44.594 1.000 53.013 218 GLY A C 1
ATOM 3424 O O . GLY A 1 239 ? 40.865 34.006 44.395 1.000 54.957 218 GLY A O 1
ATOM 3428 N N . VAL A 1 240 ? 39.618 32.099 44.504 1.000 55.297 219 VAL A N 1
ATOM 3429 C CA . VAL A 1 240 ? 38.333 32.628 43.951 1.000 50.334 219 VAL A CA 1
ATOM 3430 C C . VAL A 1 240 ? 37.610 33.491 44.991 1.000 55.128 219 VAL A C 1
ATOM 3431 O O . VAL A 1 240 ? 36.798 34.345 44.587 1.000 51.256 219 VAL A O 1
ATOM 3444 N N . ASN A 1 241 ? 37.872 33.289 46.282 1.000 54.083 220 ASN A N 1
ATOM 3445 C CA . ASN A 1 241 ? 37.202 34.067 47.355 1.000 51.856 220 ASN A CA 1
ATOM 3446 C C . ASN A 1 241 ? 37.485 35.559 47.179 1.000 50.575 220 ASN A C 1
ATOM 3447 O O . ASN A 1 241 ? 38.630 35.981 47.261 1.000 54.447 220 ASN A O 1
ATOM 3458 N N . PRO A 1 242 ? 36.463 36.420 46.975 1.000 50.298 221 PRO A N 1
ATOM 3459 C CA . PRO A 1 242 ? 36.668 37.872 46.965 1.000 49.632 221 PRO A CA 1
ATOM 3460 C C . PRO A 1 242 ? 36.465 38.599 48.308 1.000 52.890 221 PRO A C 1
ATOM 3461 O O . PRO A 1 242 ? 36.685 39.797 48.362 1.000 55.173 221 PRO A O 1
ATOM 3472 N N . PHE A 1 243 ? 35.994 37.903 49.347 1.000 46.621 222 PHE A N 1
ATOM 3473 C CA . PHE A 1 243 ? 35.540 38.558 50.597 1.000 54.466 222 PHE A CA 1
ATOM 3474 C C . PHE A 1 243 ? 36.748 38.774 51.513 1.000 56.463 222 PHE A C 1
ATOM 3475 O O . PHE A 1 243 ? 37.425 37.793 51.853 1.000 52.455 222 PHE A O 1
ATOM 3492 N N . LYS A 1 244 ? 37.007 40.036 51.864 1.000 58.327 223 LYS A N 1
ATOM 3493 C CA . LYS A 1 244 ? 38.126 40.448 52.749 1.000 65.075 223 LYS A CA 1
ATOM 3494 C C . LYS A 1 244 ? 37.699 40.267 54.212 1.000 58.615 223 LYS A C 1
ATOM 3495 O O . LYS A 1 244 ? 36.642 40.788 54.614 1.000 58.937 223 LYS A O 1
ATOM 3514 N N . VAL A 1 245 ? 38.500 39.522 54.965 1.000 59.699 224 VAL A N 1
ATOM 3515 C CA . VAL A 1 245 ? 38.405 39.406 56.449 1.000 64.098 224 VAL A CA 1
ATOM 3516 C C . VAL A 1 245 ? 39.790 39.694 57.016 1.000 63.876 224 VAL A C 1
ATOM 3517 O O . VAL A 1 245 ? 40.772 39.561 56.286 1.000 58.869 224 VAL A O 1
ATOM 3530 N N . PRO A 1 246 ? 39.908 40.062 58.317 1.000 67.827 225 PRO A N 1
ATOM 3531 C CA . PRO A 1 246 ? 41.212 40.238 58.965 1.000 69.666 225 PRO A CA 1
ATOM 3532 C C . PRO A 1 246 ? 42.152 39.053 58.693 1.000 79.289 225 PRO A C 1
ATOM 3533 O O . PRO A 1 246 ? 41.673 37.922 58.746 1.000 78.385 225 PRO A O 1
ATOM 3544 N N . GLU A 1 247 ? 43.432 39.327 58.388 1.000 82.308 226 GLU A N 1
ATOM 3545 C CA . GLU A 1 247 ? 44.407 38.304 57.903 1.000 84.274 226 GLU A CA 1
ATOM 3546 C C . GLU A 1 247 ? 44.724 37.332 59.048 1.000 80.206 226 GLU A C 1
ATOM 3547 O O . GLU A 1 247 ? 45.247 36.238 58.753 1.000 78.823 226 GLU A O 1
ATOM 3559 N N . ASN A 1 248 ? 44.395 37.702 60.292 1.000 75.312 227 ASN A N 1
ATOM 3560 C CA . ASN A 1 248 ? 44.461 36.802 61.478 1.000 77.937 227 ASN 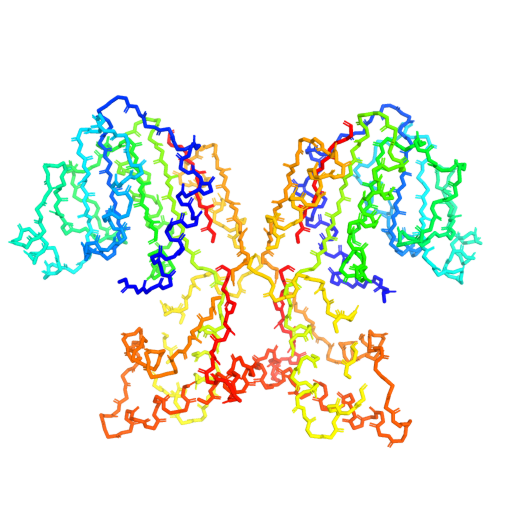A CA 1
ATOM 3561 C C . ASN A 1 248 ? 43.314 35.784 61.409 1.000 77.504 227 ASN A C 1
ATOM 3562 O O . ASN A 1 248 ? 43.597 34.570 61.443 1.000 74.410 227 ASN A O 1
ATOM 3573 N N . GLU A 1 249 ? 42.077 36.281 61.283 1.000 74.514 228 GLU A N 1
ATOM 3574 C CA . GLU A 1 249 ? 40.809 35.498 61.176 1.000 68.215 228 GLU A CA 1
ATOM 3575 C C . GLU A 1 249 ? 40.678 34.793 59.811 1.000 63.879 228 GLU A C 1
ATOM 3576 O O . GLU A 1 249 ? 39.758 33.964 59.658 1.000 54.472 228 GLU A O 1
ATOM 3588 N N . PHE A 1 250 ? 41.544 35.103 58.842 1.000 55.860 229 PHE A N 1
ATOM 3589 C CA . PHE A 1 250 ? 41.477 34.537 57.472 1.000 58.108 229 PHE A CA 1
ATOM 3590 C C . PHE A 1 250 ? 41.389 33.005 57.524 1.000 60.540 229 PHE A C 1
ATOM 3591 O O . PHE A 1 250 ? 40.532 32.442 56.811 1.000 52.456 229 PHE A O 1
ATOM 3608 N N . GLU A 1 251 ? 42.242 32.346 58.316 1.000 56.064 230 GLU A N 1
ATOM 3609 C CA . GLU A 1 251 ? 42.392 30.862 58.274 1.000 58.390 230 GLU A CA 1
ATOM 3610 C C . GLU A 1 251 ? 41.146 30.214 58.898 1.000 54.198 230 GLU A C 1
ATOM 3611 O O . GLU A 1 251 ? 40.781 29.123 58.448 1.000 50.730 230 GLU A O 1
ATOM 3623 N N . ASN A 1 252 ? 40.527 30.863 59.888 1.000 50.744 231 ASN A N 1
ATOM 3624 C CA . ASN A 1 252 ? 39.216 30.463 60.473 1.000 50.337 231 ASN A CA 1
ATOM 3625 C C . ASN A 1 252 ? 38.113 30.611 59.421 1.000 47.871 231 ASN A C 1
ATOM 3626 O O . ASN A 1 252 ? 37.190 29.803 59.452 1.000 53.735 231 ASN A O 1
ATOM 3637 N N . TYR A 1 253 ? 38.193 31.651 58.588 1.000 43.303 232 TYR A N 1
ATOM 3638 C CA . TYR A 1 253 ? 37.240 31.947 57.484 1.000 45.106 232 TYR A CA 1
ATOM 3639 C C . TYR A 1 253 ? 37.291 30.783 56.499 1.000 38.888 232 TYR A C 1
ATOM 3640 O O . TYR A 1 253 ? 36.236 30.192 56.235 1.000 44.782 232 TYR A O 1
ATOM 3658 N N . ILE A 1 254 ? 38.489 30.417 56.049 1.000 36.522 233 ILE A N 1
ATOM 3659 C CA . ILE A 1 254 ? 38.681 29.321 55.066 1.000 40.826 233 ILE A CA 1
ATOM 3660 C C . ILE A 1 254 ? 38.233 27.998 55.689 1.000 42.527 233 ILE A C 1
ATOM 3661 O O . ILE A 1 254 ? 37.571 27.225 54.983 1.000 46.454 233 ILE A O 1
ATOM 3677 N N . ASP A 1 255 ? 38.578 27.740 56.951 1.000 44.150 234 ASP A N 1
ATOM 3678 C CA . ASP A 1 255 ? 38.243 26.456 57.624 1.000 45.966 234 ASP A CA 1
ATOM 3679 C C . ASP A 1 255 ? 36.721 26.327 57.707 1.000 42.850 234 ASP A C 1
ATOM 3680 O O . ASP A 1 255 ? 36.221 25.205 57.523 1.000 38.691 234 ASP A O 1
ATOM 3689 N N . ASP A 1 256 ? 36.026 27.429 57.997 1.000 38.897 235 ASP A N 1
ATOM 3690 C CA . ASP A 1 256 ? 34.546 27.434 58.104 1.000 37.331 235 ASP A CA 1
ATOM 3691 C C . ASP A 1 256 ? 33.983 27.198 56.696 1.000 35.647 235 ASP A C 1
ATOM 3692 O O . ASP A 1 256 ? 32.989 26.490 56.571 1.000 34.090 235 ASP A O 1
ATOM 3701 N N . LEU A 1 257 ? 34.654 27.704 55.666 1.000 39.428 236 LEU A N 1
ATOM 3702 C CA . LEU A 1 257 ? 34.224 27.531 54.252 1.000 39.375 236 LEU A CA 1
ATOM 3703 C C . LEU A 1 257 ? 34.385 26.059 53.869 1.000 41.442 236 LEU A C 1
ATOM 3704 O O . LEU A 1 257 ? 33.449 25.442 53.367 1.000 38.593 236 LEU A O 1
ATOM 3737 N N . GLU A 1 259 ? 34.187 23.665 55.947 1.000 35.395 238 GLU A N 1
ATOM 3738 C CA . GLU A 1 259 ? 33.191 22.933 56.718 1.000 38.072 238 GLU A CA 1
ATOM 3739 C C . GLU A 1 259 ? 31.814 23.013 56.019 1.000 36.560 238 GLU A C 1
ATOM 3740 O O . GLU A 1 259 ? 30.993 22.111 56.244 1.000 32.413 238 GLU A O 1
ATOM 3752 N N . THR A 1 260 ? 31.549 24.035 55.190 1.000 37.268 239 THR A N 1
ATOM 3753 C CA . THR A 1 260 ? 30.278 24.111 54.404 1.000 37.276 239 THR A CA 1
ATOM 3754 C C . THR A 1 260 ? 30.196 22.923 53.432 1.000 32.325 239 THR A C 1
ATOM 3755 O O . THR A 1 26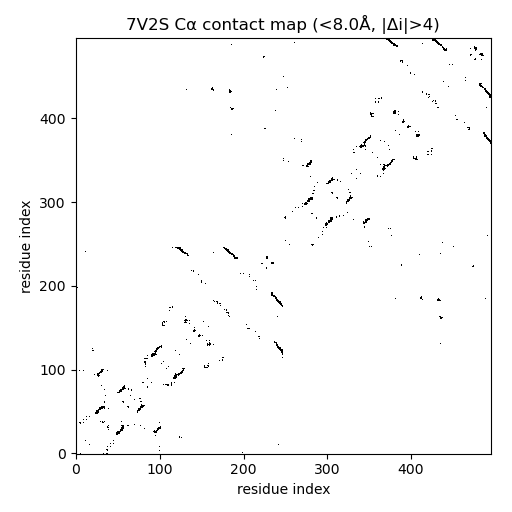0 ? 29.099 22.415 53.232 1.000 37.409 239 THR A O 1
ATOM 3766 N N . ALA A 1 261 ? 31.311 22.471 52.873 1.000 34.985 240 ALA A N 1
ATOM 3767 C CA . ALA A 1 261 ? 31.385 21.263 52.011 1.000 35.611 240 ALA A CA 1
ATOM 3768 C C . ALA A 1 261 ? 31.017 20.009 52.807 1.000 34.782 240 ALA A C 1
ATOM 3769 O O . ALA A 1 261 ? 30.491 19.061 52.228 1.000 32.253 240 ALA A O 1
ATOM 3776 N N . ARG A 1 262 ? 31.316 19.990 54.097 1.000 35.630 241 ARG A N 1
ATOM 3777 C CA . ARG A 1 262 ? 30.949 18.852 54.977 1.000 41.744 241 ARG A CA 1
ATOM 3778 C C . ARG A 1 262 ? 29.458 18.965 55.287 1.000 35.715 241 ARG A C 1
ATOM 3779 O O . ARG A 1 262 ? 28.797 17.945 55.299 1.000 33.244 241 ARG A O 1
ATOM 3800 N N . THR A 1 263 ? 28.980 20.176 55.527 1.000 31.642 242 THR A N 1
ATOM 3801 C CA . THR A 1 263 ? 27.554 20.448 55.748 1.000 34.418 242 THR A CA 1
ATOM 3802 C C . THR A 1 263 ? 26.777 19.911 54.538 1.000 34.618 242 THR A C 1
ATOM 3803 O O . THR A 1 263 ? 25.770 19.240 54.742 1.000 35.868 242 THR A O 1
ATOM 3814 N N . LEU A 1 264 ? 27.245 20.184 53.317 1.000 34.665 243 LEU A N 1
ATOM 3815 C CA . LEU A 1 264 ? 26.555 19.760 52.078 1.000 33.155 243 LEU A CA 1
ATOM 3816 C C . LEU A 1 264 ? 26.779 18.276 51.828 1.000 32.573 243 LEU A C 1
ATOM 3817 O O . LEU A 1 264 ? 26.154 17.760 50.905 1.000 30.662 243 LEU A O 1
ATOM 3833 N N . ARG A 1 265 ? 27.689 17.651 52.582 1.000 35.917 244 ARG A N 1
ATOM 3834 C CA . ARG A 1 265 ? 28.053 16.203 52.506 1.000 36.537 244 ARG A CA 1
ATOM 3835 C C . ARG A 1 265 ? 28.623 15.875 51.135 1.000 35.246 244 ARG A C 1
ATOM 3836 O O . ARG A 1 265 ? 28.353 14.785 50.656 1.000 37.275 244 ARG A O 1
ATOM 3857 N N . ILE A 1 266 ? 29.428 16.763 50.566 1.000 37.035 245 ILE A N 1
ATOM 3858 C CA . ILE A 1 266 ? 30.022 16.543 49.216 1.000 39.524 245 ILE A CA 1
ATOM 3859 C C . ILE A 1 266 ? 31.470 16.102 49.378 1.000 38.955 245 ILE A C 1
ATOM 3860 O O . ILE A 1 266 ? 32.075 15.781 48.343 1.000 35.854 245 ILE A O 1
ATOM 3876 N N . ILE A 1 267 ? 32.000 16.135 50.614 1.000 41.492 246 ILE A N 1
ATOM 3877 C CA . ILE A 1 267 ? 33.329 15.554 50.959 1.000 42.867 246 ILE A CA 1
ATOM 3878 C C . ILE A 1 267 ? 33.130 14.062 51.246 1.000 45.508 246 ILE A C 1
ATOM 3879 O O . ILE A 1 267 ? 32.198 13.702 51.993 1.000 43.946 246 ILE A O 1
ATOM 3895 N N . ASP A 1 268 ? 33.917 13.219 50.584 1.000 49.860 247 ASP A N 1
ATOM 3896 C CA . ASP A 1 268 ? 34.076 11.789 50.953 1.000 61.233 247 ASP A CA 1
ATOM 3897 C C . ASP A 1 268 ? 35.356 11.699 51.805 1.000 65.196 247 ASP A C 1
ATOM 3898 O O . ASP A 1 268 ? 36.469 11.674 51.221 1.000 62.309 247 ASP A O 1
ATOM 3907 N N . GLU A 1 269 ? 35.194 11.718 53.135 1.000 68.034 248 GLU A N 1
ATOM 3908 C CA . GLU A 1 269 ? 36.307 11.791 54.124 1.000 70.908 248 GLU A CA 1
ATOM 3909 C C . GLU A 1 269 ? 37.113 10.490 54.066 1.000 69.181 248 GLU A C 1
ATOM 3910 O O . GLU A 1 269 ? 38.351 10.550 54.178 1.000 58.733 248 GLU A O 1
ATOM 3922 N N . GLU A 1 270 ? 36.419 9.371 53.848 1.000 72.382 249 GLU A N 1
ATOM 3923 C CA . GLU A 1 270 ? 36.993 7.998 53.857 1.000 82.003 249 GLU A CA 1
ATOM 3924 C C . GLU A 1 270 ? 38.051 7.875 52.748 1.000 82.956 249 GLU A C 1
ATOM 3925 O O . GLU A 1 270 ? 38.975 7.061 52.914 1.000 80.632 249 GLU A O 1
ATOM 3937 N N . ASN A 1 271 ? 37.914 8.649 51.661 1.000 78.381 250 ASN A N 1
ATOM 3938 C CA . ASN A 1 271 ? 38.781 8.582 50.448 1.000 72.778 250 ASN A CA 1
ATOM 3939 C C . ASN A 1 271 ? 39.398 9.960 50.144 1.000 65.616 250 ASN A C 1
ATOM 3940 O O . ASN A 1 271 ? 40.194 10.043 49.194 1.000 63.678 250 ASN A O 1
ATOM 3951 N N . GLY A 1 272 ? 39.063 10.997 50.923 1.000 62.400 251 GLY A N 1
ATOM 3952 C CA . GLY A 1 272 ? 39.584 12.375 50.766 1.000 58.761 251 GLY A CA 1
ATOM 3953 C C . GLY A 1 272 ? 39.171 13.042 49.454 1.000 55.162 251 GLY A C 1
ATOM 3954 O O . GLY A 1 272 ? 39.947 13.863 48.938 1.000 53.528 251 GLY A O 1
ATOM 3958 N N . THR A 1 273 ? 37.983 12.752 48.918 1.000 53.027 252 THR A N 1
ATOM 3959 C CA . THR A 1 273 ? 37.529 13.358 47.634 1.000 52.669 252 THR A CA 1
ATOM 3960 C C . THR A 1 273 ? 36.412 14.368 47.899 1.000 50.364 252 THR A C 1
ATOM 3961 O O . THR A 1 273 ? 35.701 14.242 48.904 1.000 51.987 252 THR A O 1
ATOM 3972 N N . LEU A 1 274 ? 36.278 15.346 47.013 1.000 47.238 253 LEU A N 1
ATOM 3973 C CA . LEU A 1 274 ? 35.116 16.263 46.977 1.000 41.307 253 LEU A CA 1
ATOM 3974 C C . LEU A 1 274 ? 34.447 16.164 45.601 1.000 41.312 253 LEU A C 1
ATOM 3975 O O . LEU A 1 274 ? 35.108 16.429 44.568 1.000 38.962 253 LEU A O 1
ATOM 3991 N N . SER A 1 275 ? 33.182 15.754 45.590 1.000 35.153 254 SER A N 1
ATOM 3992 C CA . SER A 1 275 ? 32.351 15.668 44.369 1.000 36.974 254 SER A CA 1
ATOM 3993 C C . SER A 1 275 ? 31.294 16.767 44.430 1.000 35.671 254 SER A C 1
ATOM 3994 O O . SER A 1 275 ? 30.473 16.725 45.333 1.000 37.509 254 SER A O 1
ATOM 4002 N N . PHE A 1 276 ? 31.384 17.755 43.545 1.000 34.525 255 PHE A N 1
ATOM 4003 C CA . PHE A 1 276 ? 30.447 18.898 43.514 1.000 33.786 255 PHE A CA 1
ATOM 4004 C C . PHE A 1 276 ? 29.741 18.988 42.153 1.000 33.950 255 PHE A C 1
ATOM 4005 O O . PHE A 1 276 ? 30.264 18.568 41.103 1.000 32.971 255 PHE A O 1
ATOM 4022 N N . LEU A 1 277 ? 28.518 19.495 42.219 1.000 29.998 256 LEU A N 1
ATOM 4023 C CA . LEU A 1 277 ? 27.633 19.695 41.055 1.000 30.273 256 LEU A CA 1
ATOM 4024 C C . LEU A 1 277 ? 27.758 21.159 40.650 1.000 29.632 256 LEU A C 1
ATOM 4025 O O . LEU A 1 277 ? 27.875 22.009 41.551 1.000 27.321 256 LEU A O 1
ATOM 4041 N N . PHE A 1 278 ? 27.725 21.424 39.348 1.000 27.838 257 PHE A N 1
ATOM 4042 C CA . PHE A 1 278 ? 27.495 22.785 38.817 1.000 26.662 257 PHE A CA 1
ATOM 4043 C C . PHE A 1 278 ? 26.649 22.671 37.564 1.000 27.221 257 PHE A C 1
ATOM 4044 O O . PHE A 1 278 ? 26.772 21.710 36.812 1.000 27.063 257 PHE A O 1
ATOM 4061 N N . ASN A 1 279 ? 25.764 23.646 37.412 1.000 26.096 258 ASN A N 1
ATOM 4062 C CA . ASN A 1 279 ? 24.946 23.821 36.203 1.000 27.570 258 ASN A CA 1
ATOM 4063 C C . ASN A 1 279 ? 25.625 24.871 35.358 1.000 26.230 258 ASN A C 1
ATOM 4064 O O . ASN A 1 279 ? 26.210 25.822 35.864 1.000 26.518 258 ASN A O 1
ATOM 4092 N N . ASN A 1 281 ? 25.567 26.884 31.179 1.000 31.937 260 ASN A N 1
ATOM 4093 C CA . ASN A 1 281 ? 24.758 27.311 30.059 1.000 30.232 260 ASN A CA 1
ATOM 4094 C C . ASN A 1 281 ? 25.713 27.490 28.889 1.000 26.892 260 ASN A C 1
ATOM 4095 O O . ASN A 1 281 ? 26.806 27.980 29.122 1.000 26.224 260 ASN A O 1
ATOM 4106 N N . ILE A 1 282 ? 25.358 26.944 27.734 1.000 25.495 261 ILE A N 1
ATOM 4107 C CA . ILE A 1 282 ? 26.131 27.050 26.464 1.000 28.152 261 ILE A CA 1
ATOM 4108 C C . ILE A 1 282 ? 25.285 27.918 25.547 1.000 29.758 261 ILE A C 1
ATOM 4109 O O . ILE A 1 282 ? 24.110 27.575 25.306 1.000 27.045 261 ILE A O 1
ATOM 4125 N N . VAL A 1 283 ? 25.827 29.052 25.166 1.000 28.535 262 VAL A N 1
ATOM 4126 C CA . VAL A 1 283 ? 25.129 30.027 24.310 1.000 32.304 262 VAL A CA 1
ATOM 4127 C C . VAL A 1 283 ? 25.744 29.889 22.926 1.000 31.832 262 VAL A C 1
ATOM 4128 O O . VAL A 1 283 ? 26.981 30.007 22.794 1.000 28.961 262 VAL A O 1
ATOM 4141 N N . HIS A 1 284 ? 24.916 29.645 21.932 1.000 30.703 263 HIS A N 1
ATOM 4142 C CA . HIS A 1 284 ? 25.365 29.633 20.523 1.000 35.377 263 HIS A CA 1
ATOM 4143 C C . HIS A 1 284 ? 24.373 30.457 19.721 1.000 37.740 263 HIS A C 1
ATOM 4144 O O . HIS A 1 284 ? 23.176 30.108 19.739 1.000 40.005 263 HIS A O 1
ATOM 4159 N N . CYS A 1 285 ? 24.837 31.528 19.089 1.000 36.847 264 CYS A N 1
ATOM 4160 C CA . CYS A 1 285 ? 23.958 32.376 18.251 1.000 41.635 264 CYS A CA 1
ATOM 4161 C C . CYS A 1 285 ? 24.770 33.188 17.242 1.000 43.135 264 CYS A C 1
ATOM 4162 O O . CYS A 1 285 ? 26.043 33.207 17.303 1.000 39.243 264 CYS A O 1
ATOM 4170 N N . THR A 1 286 ? 24.010 33.799 16.333 1.000 44.611 265 THR A N 1
ATOM 4171 C CA . THR A 1 286 ? 24.487 34.517 15.133 1.000 46.950 265 THR A CA 1
ATOM 4172 C C . THR A 1 286 ? 23.957 35.953 15.159 1.000 50.546 265 THR A C 1
ATOM 4173 O O . THR A 1 286 ? 22.771 36.185 15.526 1.000 46.217 265 THR A O 1
ATOM 4184 N N . LYS A 1 287 ? 24.835 36.880 14.794 1.000 51.129 266 LYS A N 1
ATOM 4185 C CA . LYS A 1 287 ? 24.462 38.230 14.328 1.000 54.320 266 LYS A CA 1
ATOM 4186 C C . LYS A 1 287 ? 24.104 38.131 12.837 1.000 53.276 266 LYS A C 1
ATOM 4187 O O . LYS A 1 287 ? 22.995 38.474 12.475 1.000 56.451 266 LYS A O 1
ATOM 4206 N N . HIS B 1 30 ? 5.314 8.495 44.103 1.000 90.491 9 HIS B N 1
ATOM 4207 C CA . HIS B 1 30 ? 4.876 8.999 42.761 1.000 92.011 9 HIS B CA 1
ATOM 4208 C C . HIS B 1 30 ? 3.417 9.459 42.827 1.000 87.718 9 HIS B C 1
ATOM 4209 O O . HIS B 1 30 ? 2.522 8.597 42.921 1.000 92.496 9 HIS B O 1
ATOM 4224 N N . ASP B 1 31 ? 3.201 10.771 42.763 1.000 83.833 10 ASP B N 1
ATOM 4225 C CA . ASP B 1 31 ? 1.862 11.416 42.836 1.000 78.327 10 ASP B CA 1
ATOM 4226 C C . ASP B 1 31 ? 2.049 12.869 42.396 1.000 69.686 10 ASP B C 1
ATOM 4227 O O . ASP B 1 31 ? 2.891 13.548 43.013 1.000 67.008 10 ASP B O 1
ATOM 4236 N N . CYS B 1 32 ? 1.326 13.321 41.366 1.000 62.601 11 CYS B N 1
ATOM 4237 C CA . CYS B 1 32 ? 1.493 14.689 40.804 1.000 64.475 11 CYS B CA 1
ATOM 4238 C C . CYS B 1 32 ? 0.944 15.719 41.797 1.000 56.977 11 CYS B C 1
ATOM 4239 O O . CYS B 1 32 ? 0.108 15.376 42.641 1.000 51.255 11 CYS B O 1
ATOM 4247 N N . ASN B 1 33 ? 1.474 16.934 41.720 1.000 53.306 12 ASN B N 1
ATOM 4248 C CA . ASN B 1 33 ? 1.362 17.994 42.758 1.000 48.947 12 ASN B CA 1
ATOM 4249 C C . ASN B 1 33 ? 1.669 19.321 42.061 1.000 47.554 12 ASN B C 1
ATOM 4250 O O . ASN B 1 33 ? 1.795 19.304 40.815 1.000 45.883 12 ASN B O 1
ATOM 4261 N N . ASP B 1 34 ? 1.827 20.413 42.807 1.000 46.670 13 ASP B N 1
ATOM 4262 C CA . ASP B 1 34 ? 1.868 21.767 42.193 1.000 49.921 13 ASP B CA 1
ATOM 4263 C C . ASP B 1 34 ? 3.199 21.957 41.455 1.000 43.894 13 ASP B C 1
ATOM 4264 O O . ASP B 1 34 ? 3.208 22.653 40.433 1.000 43.704 13 ASP B O 1
ATOM 4273 N N . VAL B 1 35 ? 4.279 21.345 41.931 1.000 40.358 14 VAL B N 1
ATOM 4274 C CA . VAL B 1 35 ? 5.590 21.404 41.227 1.000 40.874 14 VAL B CA 1
ATOM 4275 C C . VAL B 1 35 ? 5.442 20.784 39.825 1.000 36.642 14 VAL B C 1
ATOM 4276 O O . VAL B 1 35 ? 5.744 21.472 38.845 1.000 37.584 14 VAL B O 1
ATOM 4289 N N . THR B 1 36 ? 4.994 19.536 39.723 1.000 41.879 15 THR B N 1
ATOM 4290 C CA . THR B 1 36 ? 4.820 18.837 38.415 1.000 45.761 15 THR B CA 1
ATOM 4291 C C . THR B 1 36 ? 3.777 19.574 37.567 1.000 46.656 15 THR B C 1
ATOM 4292 O O . THR B 1 36 ? 3.974 19.626 36.339 1.000 43.142 15 THR B O 1
ATOM 4303 N N . ARG B 1 37 ? 2.746 20.168 38.185 1.000 47.326 16 ARG B N 1
ATOM 4304 C CA . ARG B 1 37 ? 1.722 20.948 37.435 1.000 51.063 16 ARG B CA 1
ATOM 4305 C C . ARG B 1 37 ? 2.448 22.038 36.646 1.000 44.419 16 ARG B C 1
ATOM 4306 O O . ARG B 1 37 ? 2.238 22.143 35.429 1.000 41.466 16 ARG B O 1
ATOM 4327 N N . ILE B 1 38 ? 3.316 22.801 37.310 1.000 46.135 17 ILE B N 1
ATOM 4328 C CA . ILE B 1 38 ? 3.990 23.980 36.688 1.000 47.762 17 ILE B CA 1
ATOM 4329 C C . ILE B 1 38 ? 5.084 23.510 35.727 1.000 47.981 17 ILE B C 1
ATOM 4330 O O . ILE B 1 38 ? 5.263 24.183 34.685 1.000 50.324 17 ILE B O 1
ATOM 4346 N N . ASP B 1 39 ? 5.776 22.403 36.026 1.000 49.993 18 ASP B N 1
ATOM 4347 C CA . ASP B 1 39 ? 6.795 21.854 35.090 1.000 49.532 18 ASP B CA 1
ATOM 4348 C C . ASP B 1 39 ? 6.090 21.370 33.815 1.000 42.630 18 ASP B C 1
ATOM 4349 O O . ASP B 1 39 ? 6.633 21.597 32.731 1.000 43.947 18 ASP B O 1
ATOM 4358 N N . ALA B 1 40 ? 4.914 20.759 33.917 1.000 39.997 19 ALA B N 1
ATOM 4359 C CA . ALA B 1 40 ? 4.125 20.330 32.732 1.000 40.839 19 ALA B CA 1
ATOM 4360 C C . ALA B 1 40 ? 3.814 21.555 31.857 1.000 42.173 19 ALA B C 1
ATOM 4361 O O . ALA B 1 40 ? 4.184 21.531 30.642 1.000 41.600 19 ALA B O 1
ATOM 4368 N N . ILE B 1 41 ? 3.277 22.628 32.448 1.000 40.823 20 ILE B N 1
ATOM 4369 C CA . ILE B 1 41 ? 2.937 23.875 31.696 1.000 44.415 20 ILE B CA 1
ATOM 4370 C C . ILE B 1 41 ? 4.200 24.382 30.984 1.000 42.903 20 ILE B C 1
ATOM 4371 O O . ILE B 1 41 ? 4.172 24.436 29.755 1.000 43.332 20 ILE B O 1
ATOM 4387 N N . GLU B 1 42 ? 5.279 24.677 31.719 1.000 40.106 21 GLU B N 1
ATOM 4388 C CA . GLU B 1 42 ? 6.564 25.201 31.164 1.000 42.961 21 GLU B CA 1
ATOM 4389 C C . GLU B 1 42 ? 7.087 24.313 30.023 1.000 38.494 21 GLU B C 1
ATOM 4390 O O . GLU B 1 42 ? 7.443 24.846 28.956 1.000 43.047 21 GLU B O 1
ATOM 4402 N N . SER B 1 43 ? 7.139 23.007 30.240 1.000 37.367 22 SER B N 1
ATOM 4403 C CA . SER B 1 43 ? 7.663 21.999 29.281 1.000 40.564 22 SER B CA 1
ATOM 4404 C C . SER B 1 43 ? 6.806 21.969 28.011 1.000 42.698 22 SER B C 1
ATOM 4405 O O . SER B 1 43 ? 7.385 21.956 26.890 1.000 40.597 22 SER B O 1
ATOM 4413 N N . LEU B 1 44 ? 5.479 21.920 28.161 1.000 42.750 23 LEU B N 1
ATOM 4414 C CA . LEU B 1 44 ? 4.569 21.816 26.985 1.000 47.641 23 LEU B CA 1
ATOM 4415 C C . LEU B 1 44 ? 4.503 23.162 26.252 1.000 50.501 23 LEU B C 1
ATOM 4416 O O . LEU B 1 44 ? 4.402 23.141 25.004 1.000 53.944 23 LEU B O 1
ATOM 4432 N N . THR B 1 45 ? 4.579 24.292 26.959 1.000 49.137 24 THR B N 1
ATOM 4433 C CA . THR B 1 45 ? 4.536 25.614 26.283 1.000 49.390 24 THR B CA 1
ATOM 4434 C C . THR B 1 45 ? 5.815 25.749 25.461 1.000 48.901 24 THR B C 1
ATOM 4435 O O . THR B 1 45 ? 5.705 26.078 24.258 1.000 46.084 24 THR B O 1
ATOM 4446 N N . GLU B 1 46 ? 6.977 25.445 26.044 1.000 47.466 25 GLU B N 1
ATOM 4447 C CA . GLU B 1 46 ? 8.257 25.511 25.292 1.000 44.941 25 GLU B CA 1
ATOM 4448 C C . GLU B 1 46 ? 8.218 24.578 24.082 1.000 48.716 25 GLU B C 1
ATOM 4449 O O . GLU B 1 46 ? 8.769 24.983 23.062 1.000 53.158 25 GLU B O 1
ATOM 4461 N N . TYR B 1 47 ? 7.625 23.377 24.176 1.000 52.238 26 TYR B N 1
ATOM 4462 C CA . TYR B 1 47 ? 7.761 22.315 23.133 1.000 50.449 26 TYR B CA 1
ATOM 4463 C C . TYR B 1 47 ? 6.489 22.115 22.298 1.000 54.667 26 TYR B C 1
ATOM 4464 O O . TYR B 1 47 ? 6.539 21.277 21.384 1.000 52.176 26 TYR B O 1
ATOM 4482 N N . GLY B 1 48 ? 5.417 22.865 22.570 1.000 61.964 27 GLY B N 1
ATOM 4483 C CA . GLY B 1 48 ? 4.109 22.740 21.889 1.000 63.809 27 GLY B CA 1
ATOM 4484 C C . GLY B 1 48 ? 4.196 22.883 20.377 1.000 63.445 27 GLY B C 1
ATOM 4485 O O . GLY B 1 48 ? 3.295 22.370 19.694 1.000 67.222 27 GLY B O 1
ATOM 4489 N N . SER B 1 49 ? 5.218 23.571 19.867 1.000 63.491 28 SER B N 1
ATOM 4490 C CA . SER B 1 49 ? 5.458 23.788 18.416 1.000 67.228 28 SER B CA 1
ATOM 4491 C C . SER B 1 49 ? 6.301 22.646 17.839 1.000 75.597 28 SER B C 1
ATOM 4492 O O . SER B 1 49 ? 6.069 22.291 16.666 1.000 84.182 28 SER B O 1
ATOM 4500 N N . LYS B 1 50 ? 7.255 22.112 18.615 1.000 77.612 29 LYS B N 1
ATOM 4501 C CA . LYS B 1 50 ? 8.168 21.014 18.186 1.000 74.559 29 LYS B CA 1
ATOM 4502 C C . LYS B 1 50 ? 7.411 19.682 18.204 1.000 66.436 29 LYS B C 1
ATOM 4503 O O . LYS B 1 50 ? 7.796 18.777 17.430 1.000 60.542 29 LYS B O 1
ATOM 4522 N N . LEU B 1 51 ? 6.398 19.568 19.071 1.000 62.416 30 LEU B N 1
ATOM 4523 C CA . LEU B 1 51 ? 5.576 18.337 19.245 1.000 64.413 30 LEU B CA 1
ATOM 4524 C C . LEU B 1 51 ? 4.579 18.231 18.094 1.000 60.213 30 LEU B C 1
ATOM 4525 O O . LEU B 1 51 ? 3.797 19.181 17.921 1.000 70.312 30 LEU B O 1
ATOM 4541 N N . LYS B 1 52 ? 4.603 17.131 17.339 1.000 54.231 31 LYS B N 1
ATOM 4542 C CA . LYS B 1 52 ? 3.663 16.928 16.204 1.000 55.800 31 LYS B CA 1
ATOM 4543 C C . LYS B 1 52 ? 2.726 15.766 16.536 1.000 48.582 31 LYS B C 1
ATOM 4544 O O . LYS B 1 52 ? 3.177 14.774 17.113 1.000 46.299 31 LYS B O 1
ATOM 4563 N N . PHE B 1 53 ? 1.457 15.926 16.175 1.000 47.770 32 PHE B N 1
ATOM 4564 C CA . PHE B 1 53 ? 0.380 14.917 16.300 1.000 47.061 32 PHE B CA 1
ATOM 4565 C C . PHE B 1 53 ? -0.194 14.680 14.909 1.000 48.754 32 PHE B C 1
ATOM 4566 O O . PHE B 1 53 ? -0.667 15.643 14.301 1.000 48.553 32 PHE B O 1
ATOM 4583 N N . LYS B 1 54 ? -0.110 13.444 14.413 1.000 52.250 33 LYS B N 1
ATOM 4584 C CA . LYS B 1 54 ? -0.723 13.047 13.121 1.000 55.868 33 LYS B CA 1
ATOM 4585 C C . LYS B 1 54 ? -2.243 13.107 13.285 1.000 58.756 33 LYS B C 1
ATOM 4586 O O . LYS B 1 54 ? -2.746 13.141 14.406 1.000 56.285 33 LYS B O 1
ATOM 4605 N N . PRO B 1 55 ? -3.021 13.186 12.180 1.000 55.593 34 PRO B N 1
ATOM 4606 C CA . PRO B 1 55 ? -4.469 13.007 12.246 1.000 52.022 34 PRO B CA 1
ATOM 4607 C C . PRO B 1 55 ? -4.849 11.696 12.946 1.000 51.456 34 PRO B C 1
ATOM 4608 O O . PRO B 1 55 ? -4.218 10.670 12.689 1.000 46.014 34 PRO B O 1
ATOM 4619 N N . LYS B 1 56 ? -5.861 11.777 13.814 1.000 54.075 35 LYS B N 1
ATOM 4620 C CA . LYS B 1 56 ? -6.465 10.633 14.545 1.000 56.361 35 LYS B CA 1
ATOM 4621 C C . LYS B 1 56 ? -5.351 9.888 15.289 1.000 49.642 35 LYS B C 1
ATOM 4622 O O . LYS B 1 56 ? -5.364 8.642 15.314 1.000 47.405 35 LYS B O 1
ATOM 4641 N N . ALA B 1 57 ? -4.459 10.639 15.935 1.000 51.271 36 ALA B N 1
ATOM 4642 C CA . ALA B 1 57 ? -3.312 10.081 16.683 1.000 49.529 36 ALA B CA 1
ATOM 4643 C C . ALA B 1 57 ? -3.838 9.215 17.826 1.000 48.101 36 ALA B C 1
ATOM 4644 O O . ALA B 1 57 ? -4.798 9.621 18.524 1.000 50.992 36 ALA B O 1
ATOM 4651 N N . LYS B 1 58 ? -3.252 8.033 17.982 1.000 46.552 37 LYS B N 1
ATOM 4652 C CA . LYS B 1 58 ? -3.362 7.250 19.226 1.000 44.004 37 LYS B CA 1
ATOM 4653 C C . LYS B 1 58 ? -2.255 7.780 20.138 1.000 44.546 37 LYS B C 1
ATOM 4654 O O . LYS B 1 58 ? -1.083 7.761 19.711 1.000 44.009 37 LYS B O 1
ATOM 4673 N N . VAL B 1 59 ? -2.628 8.342 21.290 1.000 38.299 38 VAL B N 1
ATOM 4674 C CA . VAL B 1 59 ? -1.660 8.903 22.270 1.000 37.508 38 VAL B CA 1
ATOM 4675 C C . VAL B 1 59 ? -1.710 8.055 23.530 1.000 36.818 38 VAL B C 1
ATOM 4676 O O . VAL B 1 59 ? -2.812 7.741 23.977 1.000 43.624 38 VAL B O 1
ATOM 4689 N N . ILE B 1 60 ? -0.554 7.687 24.053 1.000 34.772 39 ILE B N 1
ATOM 4690 C CA . ILE B 1 60 ? -0.422 7.042 25.380 1.000 34.372 39 ILE B CA 1
ATOM 4691 C C . ILE B 1 60 ? 0.338 7.982 26.317 1.000 37.368 39 ILE B C 1
ATOM 4692 O O . ILE B 1 60 ? 1.365 8.569 25.924 1.000 35.274 39 ILE B O 1
ATOM 4708 N N . GLU B 1 61 ? -0.177 8.092 27.533 1.000 38.552 40 GLU B N 1
ATOM 4709 C CA . GLU B 1 61 ? 0.337 8.993 28.583 1.000 42.113 40 GLU B CA 1
ATOM 4710 C C . GLU B 1 61 ? 0.549 8.151 29.830 1.000 39.793 40 GLU B C 1
ATOM 4711 O O . GLU B 1 61 ? -0.340 7.382 30.178 1.000 37.182 40 GLU B O 1
ATOM 4723 N N . VAL B 1 62 ? 1.733 8.255 30.413 1.000 39.773 41 VAL B N 1
ATOM 4724 C CA . VAL B 1 62 ? 2.111 7.515 31.635 1.000 41.495 41 VAL B CA 1
ATOM 4725 C C . VAL B 1 62 ? 2.405 8.560 32.697 1.000 44.590 41 VAL B C 1
ATOM 4726 O O . VAL B 1 62 ? 3.269 9.427 32.453 1.000 40.489 41 VAL B O 1
ATOM 4739 N N . GLY B 1 63 ? 1.700 8.454 33.818 1.000 47.578 42 GLY B N 1
ATOM 4740 C CA . GLY B 1 63 ? 1.935 9.279 35.009 1.000 56.424 42 GLY B CA 1
ATOM 4741 C C . GLY B 1 63 ? 0.868 9.013 36.042 1.000 59.968 42 GLY B C 1
ATOM 4742 O O . GLY B 1 63 ? 0.735 7.855 36.464 1.000 58.531 42 GLY B O 1
ATOM 4746 N N . CYS B 1 64 ? 0.133 10.062 36.399 1.000 72.223 43 CYS B N 1
ATOM 4747 C CA . CYS B 1 64 ? -1.036 10.038 37.308 1.000 79.582 43 CYS B CA 1
ATOM 4748 C C . CYS B 1 64 ? -2.300 9.720 36.505 1.000 85.019 43 CYS B C 1
ATOM 4749 O O . CYS B 1 64 ? -2.502 10.337 35.440 1.000 98.452 43 CYS B O 1
ATOM 4757 N N . ALA B 1 65 ? -3.132 8.814 37.014 1.000 86.515 44 ALA B N 1
ATOM 4758 C CA . ALA B 1 65 ? -4.538 8.658 36.575 1.000 86.022 44 ALA B CA 1
ATOM 4759 C C . ALA B 1 65 ? -5.337 9.905 36.983 1.000 87.346 44 ALA B C 1
ATOM 4760 O O . ALA B 1 65 ? -6.444 10.079 36.459 1.000 103.023 44 ALA B O 1
ATOM 4767 N N . ASP B 1 66 ? -4.801 10.728 37.894 1.000 93.425 45 ASP B N 1
ATOM 4768 C CA . ASP B 1 66 ? -5.308 12.093 38.219 1.000 95.333 45 ASP B CA 1
ATOM 4769 C C . ASP B 1 66 ? -5.520 12.858 36.903 1.000 103.137 45 ASP B C 1
ATOM 4770 O O . ASP B 1 66 ? -4.533 13.042 36.158 1.000 107.627 45 ASP B O 1
ATOM 4779 N N . GLY B 1 67 ? -6.762 13.294 36.651 1.000 104.381 46 GLY B N 1
ATOM 4780 C CA . GLY B 1 67 ? -7.264 13.743 35.334 1.000 103.815 46 GLY B CA 1
ATOM 4781 C C . GLY B 1 67 ? -6.590 15.005 34.818 1.000 106.929 46 GLY B C 1
ATOM 4782 O O . GLY B 1 67 ? -6.748 15.291 33.611 1.000 107.170 46 GLY B O 1
ATOM 4786 N N . SER B 1 68 ? -5.871 15.738 35.680 1.000 110.456 47 SER B N 1
ATOM 4787 C CA . SER B 1 68 ? -5.129 16.986 35.344 1.000 106.093 47 SER B CA 1
ATOM 4788 C C . SER B 1 68 ? -4.192 16.755 34.155 1.000 104.946 47 SER B C 1
ATOM 4789 O O . SER B 1 68 ? -3.803 17.754 33.521 1.000 105.993 47 SER B O 1
ATOM 4797 N N . VAL B 1 69 ? -3.826 15.494 33.900 1.000 101.491 48 VAL B N 1
ATOM 4798 C CA . VAL B 1 69 ? -3.071 15.044 32.691 1.000 95.214 48 VAL B CA 1
ATOM 4799 C C . VAL B 1 69 ? -3.772 15.574 31.436 1.000 84.103 48 VAL B C 1
ATOM 4800 O O . VAL B 1 69 ? -3.164 16.371 30.708 1.000 79.357 48 VAL B O 1
ATOM 4813 N N . SER B 1 70 ? -5.001 15.123 31.198 1.000 82.368 49 SER B N 1
ATOM 4814 C CA . SER B 1 70 ? -5.804 15.446 29.989 1.000 89.939 49 SER B CA 1
ATOM 4815 C C . SER B 1 70 ? -6.036 16.963 29.897 1.000 87.923 49 SER B C 1
ATOM 4816 O O . SER B 1 70 ? -5.951 17.511 28.778 1.000 87.617 49 SER B O 1
ATOM 4824 N N . ASN B 1 71 ? -6.307 17.612 31.032 1.000 84.484 50 ASN B N 1
ATOM 4825 C CA . ASN B 1 71 ? -6.665 19.056 31.114 1.000 83.415 50 ASN B CA 1
ATOM 4826 C C . ASN B 1 71 ? -5.508 19.922 30.599 1.000 77.199 50 ASN B C 1
ATOM 4827 O O . ASN B 1 71 ? -5.788 21.052 30.115 1.000 72.615 50 ASN B O 1
ATOM 4838 N N . ILE B 1 72 ? -4.265 19.437 30.716 1.000 63.779 51 ILE B N 1
ATOM 4839 C CA . ILE B 1 72 ? -3.071 20.185 30.219 1.000 60.863 51 ILE B CA 1
ATOM 4840 C C . ILE B 1 72 ? -2.771 19.707 28.792 1.000 58.158 51 ILE B C 1
ATOM 4841 O O . ILE B 1 72 ? -2.572 20.580 27.923 1.000 56.125 51 ILE B O 1
ATOM 4857 N N . LEU B 1 73 ? -2.800 18.395 28.544 1.000 56.036 52 LEU B N 1
ATOM 4858 C CA . LEU B 1 73 ? -2.535 17.806 27.203 1.000 56.077 52 LEU B CA 1
ATOM 4859 C C . LEU B 1 73 ? -3.553 18.332 26.179 1.000 55.777 52 LEU B C 1
ATOM 4860 O O . LEU B 1 73 ? -3.136 18.627 25.030 1.000 50.840 52 LEU B O 1
ATOM 4876 N N . PHE B 1 74 ? -4.822 18.494 26.568 1.000 55.667 53 PHE B N 1
ATOM 4877 C CA . PHE B 1 74 ? -5.925 18.884 25.644 1.000 56.691 53 PHE B CA 1
ATOM 4878 C C . PHE B 1 74 ? -5.754 20.356 25.230 1.000 52.189 53 PHE B C 1
ATOM 4879 O O . PHE B 1 74 ? -6.428 20.795 24.288 1.000 50.756 53 PHE B O 1
ATOM 4896 N N . GLN B 1 75 ? -4.830 21.089 25.861 1.000 56.991 54 GLN B N 1
ATOM 4897 C CA . GLN B 1 75 ? -4.417 22.455 25.424 1.000 58.998 54 GLN B CA 1
ATOM 4898 C C . GLN B 1 75 ? -3.464 22.386 24.224 1.000 60.553 54 GLN B C 1
ATOM 4899 O O . GLN B 1 75 ? -3.232 23.448 23.604 1.000 68.470 54 GLN B O 1
ATOM 4913 N N . HIS B 1 76 ? -2.925 21.204 23.912 1.000 59.718 55 HIS B N 1
ATOM 4914 C CA . HIS B 1 76 ? -1.945 20.986 22.809 1.000 58.521 55 HIS B CA 1
ATOM 4915 C C . HIS B 1 76 ? -2.397 19.859 21.873 1.000 54.116 55 HIS B C 1
ATOM 4916 O O . HIS B 1 76 ? -1.965 19.855 20.708 1.000 51.585 55 HIS B O 1
ATOM 4931 N N . LEU B 1 77 ? -3.196 18.912 22.362 1.000 57.944 56 LEU B N 1
ATOM 4932 C CA . LEU B 1 77 ? -3.749 17.827 21.510 1.000 60.322 56 LEU B CA 1
ATOM 4933 C C . LEU B 1 77 ? -4.736 18.453 20.536 1.000 61.485 56 LEU B C 1
ATOM 4934 O O . LEU B 1 77 ? -5.516 19.315 20.928 1.000 66.936 56 LEU B O 1
ATOM 4950 N N . PRO B 1 78 ? -4.700 18.070 19.242 1.000 61.798 57 PRO B N 1
ATOM 4951 C CA . PRO B 1 78 ? -5.725 18.491 18.292 1.000 65.168 57 PRO B CA 1
ATOM 4952 C C . PRO B 1 78 ? -7.057 17.798 18.611 1.000 62.717 57 PRO B C 1
ATOM 4953 O O . PRO B 1 78 ? -7.060 16.776 19.307 1.000 55.993 57 PRO B O 1
ATOM 4964 N N . LYS B 1 79 ? -8.152 18.371 18.112 1.000 58.864 58 LYS B N 1
ATOM 4965 C CA . LYS B 1 79 ? -9.525 17.863 18.359 1.000 63.101 58 LYS B CA 1
ATOM 4966 C C . LYS B 1 79 ? -9.693 16.525 17.630 1.000 62.165 58 LYS B C 1
ATOM 4967 O O . LYS B 1 79 ? -10.587 15.761 18.003 1.000 61.809 58 LYS B O 1
ATOM 4986 N N . ASP B 1 80 ? -8.837 16.271 16.637 1.000 68.471 59 ASP B N 1
ATOM 4987 C CA . ASP B 1 80 ? -8.879 15.112 15.708 1.000 70.317 59 ASP B CA 1
ATOM 4988 C C . ASP B 1 80 ? -8.485 13.801 16.406 1.000 64.135 59 ASP B C 1
ATOM 4989 O O . ASP B 1 80 ? -8.875 12.743 15.890 1.000 63.027 59 ASP B O 1
ATOM 4998 N N . ILE B 1 81 ? -7.720 13.832 17.501 1.000 60.829 60 ILE B N 1
ATOM 4999 C CA . ILE B 1 81 ? -7.052 12.591 18.006 1.000 64.472 60 ILE B CA 1
ATOM 5000 C C . ILE B 1 81 ? -8.122 11.499 18.145 1.000 65.981 60 ILE B C 1
ATOM 5001 O O . ILE B 1 81 ? -9.304 11.837 18.297 1.000 69.221 60 ILE B O 1
ATOM 5017 N N . GLU B 1 82 ? -7.711 10.237 18.063 1.000 64.399 61 GLU B N 1
ATOM 5018 C CA . GLU B 1 82 ? -8.608 9.062 18.184 1.000 61.066 61 GLU B CA 1
ATOM 5019 C C . GLU B 1 82 ? -8.716 8.670 19.656 1.000 58.865 61 GLU B C 1
ATOM 5020 O O . GLU B 1 82 ? -9.836 8.424 20.122 1.000 65.370 61 GLU B O 1
ATOM 5032 N N . LEU B 1 83 ? -7.591 8.580 20.359 1.000 56.124 62 LEU B N 1
ATOM 5033 C CA . LEU B 1 83 ? -7.566 8.015 21.731 1.000 50.816 62 LEU B CA 1
ATOM 5034 C C . LEU B 1 83 ? -6.429 8.641 22.538 1.000 46.974 62 LEU B C 1
ATOM 5035 O O . LEU B 1 83 ? -5.310 8.759 22.010 1.000 43.838 62 LEU B O 1
ATOM 5051 N N . LEU B 1 84 ? -6.733 9.033 23.775 1.000 43.967 63 LEU B N 1
ATOM 5052 C CA . LEU B 1 84 ? -5.723 9.270 24.833 1.000 43.101 63 LEU B CA 1
ATOM 5053 C C . LEU B 1 84 ? -5.836 8.145 25.859 1.000 44.710 63 LEU B C 1
ATOM 5054 O O . LEU B 1 84 ? -6.755 8.199 26.705 1.000 50.137 63 LEU B O 1
ATOM 5070 N N . LEU B 1 85 ? -4.948 7.158 25.779 1.000 37.868 64 LEU B N 1
ATOM 5071 C CA . LEU B 1 85 ? -4.827 6.120 26.823 1.000 35.474 64 LEU B CA 1
ATOM 5072 C C . LEU B 1 85 ? -3.907 6.650 27.928 1.000 38.109 64 LEU B C 1
ATOM 5073 O O . LEU B 1 85 ? -2.714 6.954 27.660 1.000 36.774 64 LEU B O 1
ATOM 5089 N N . SER B 1 86 ? -4.449 6.747 29.139 1.000 36.546 65 SER B N 1
ATOM 5090 C CA . SER B 1 86 ? -3.784 7.371 30.305 1.000 38.841 65 SER B CA 1
ATOM 5091 C C . SER B 1 86 ? -3.542 6.272 31.334 1.000 38.844 65 SER B C 1
ATOM 5092 O O . SER B 1 86 ? -4.521 5.744 31.912 1.000 39.255 65 SER B O 1
ATOM 5100 N N . CYS B 1 87 ? -2.277 5.913 31.503 1.000 35.684 66 CYS B N 1
ATOM 5101 C CA . CYS B 1 87 ? -1.833 4.768 32.318 1.000 37.449 66 CYS B CA 1
ATOM 5102 C C . CYS B 1 87 ? -1.204 5.231 33.624 1.000 40.059 66 CYS B C 1
ATOM 5103 O O . CYS B 1 87 ? -0.577 6.301 33.660 1.000 42.876 66 CYS B O 1
ATOM 5111 N N . ASP B 1 88 ? -1.333 4.379 34.629 1.000 41.682 67 ASP B N 1
ATOM 5112 C CA . ASP B 1 88 ? -0.708 4.505 35.965 1.000 44.620 67 ASP B CA 1
ATOM 5113 C C . ASP B 1 88 ? -0.343 3.077 36.376 1.000 41.727 67 ASP B C 1
ATOM 5114 O O . ASP B 1 88 ? -1.043 2.166 35.932 1.000 37.180 67 ASP B O 1
ATOM 5123 N N . LYS B 1 89 ? 0.688 2.901 37.191 1.000 40.539 68 LYS B N 1
ATOM 5124 C CA . LYS B 1 89 ? 1.045 1.614 37.838 1.000 49.423 68 LYS B CA 1
ATOM 5125 C C . LYS B 1 89 ? 0.028 1.296 38.953 1.000 52.902 68 LYS B C 1
ATOM 5126 O O . LYS B 1 89 ? -0.051 0.125 39.400 1.000 51.498 68 LYS B O 1
ATOM 5145 N N . ASN B 1 90 ? -0.727 2.311 39.383 1.000 57.105 69 ASN B N 1
ATOM 5146 C CA . ASN B 1 90 ? -1.596 2.316 40.593 1.000 56.653 69 ASN B CA 1
ATOM 5147 C C . ASN B 1 90 ? -3.050 1.966 40.203 1.000 52.339 69 ASN B C 1
ATOM 5148 O O . ASN B 1 90 ? -3.757 2.854 39.705 1.000 55.274 69 ASN B O 1
ATOM 5159 N N . GLU B 1 91 ? -3.479 0.714 40.435 1.000 55.507 70 GLU B N 1
ATOM 5160 C CA . GLU B 1 91 ? -4.858 0.202 40.173 1.000 60.700 70 GLU B CA 1
ATOM 5161 C C . GLU B 1 91 ? -5.909 1.159 40.759 1.000 61.191 70 GLU B C 1
ATOM 5162 O O . GLU B 1 91 ? -6.841 1.553 40.013 1.000 57.685 70 GLU B O 1
ATOM 5174 N N . LYS B 1 92 ? -5.773 1.501 42.045 1.000 63.574 71 LYS B N 1
ATOM 5175 C CA . LYS B 1 92 ? -6.736 2.347 42.804 1.000 65.844 71 LYS B CA 1
ATOM 5176 C C . LYS B 1 92 ? -6.949 3.681 42.083 1.000 65.340 71 LYS B C 1
ATOM 5177 O O . LYS B 1 92 ? -8.118 4.130 42.000 1.000 65.140 71 LYS B O 1
ATOM 5196 N N . ALA B 1 93 ? -5.867 4.297 41.594 1.000 59.991 72 ALA B N 1
ATOM 5197 C CA . ALA B 1 93 ? -5.924 5.574 40.844 1.000 57.543 72 ALA B CA 1
ATOM 5198 C C . ALA B 1 93 ? -6.692 5.348 39.535 1.000 56.373 72 ALA B C 1
ATOM 5199 O O . ALA B 1 93 ? -7.544 6.197 39.190 1.000 55.891 72 ALA B O 1
ATOM 5206 N N . VAL B 1 94 ? -6.420 4.228 38.855 1.000 54.659 73 VAL B N 1
ATOM 5207 C CA . VAL B 1 94 ? -7.040 3.857 37.542 1.000 52.930 73 VAL B CA 1
ATOM 5208 C C . VAL B 1 94 ? -8.536 3.547 37.752 1.000 51.380 73 VAL B C 1
ATOM 5209 O O . VAL B 1 94 ? -9.354 4.011 36.908 1.000 51.836 73 VAL B O 1
ATOM 5222 N N . GLN B 1 95 ? -8.893 2.821 38.819 1.000 50.640 74 GLN B N 1
ATOM 5223 C CA . GLN B 1 95 ? -10.317 2.589 39.215 1.000 58.544 74 GLN B CA 1
ATOM 5224 C C . GLN B 1 95 ? -11.058 3.924 39.296 1.000 55.876 74 GLN B C 1
ATOM 5225 O O . GLN B 1 95 ? -12.108 4.070 38.639 1.000 59.530 74 GLN B O 1
ATOM 5239 N N . PHE B 1 96 ? -10.521 4.849 40.089 1.000 52.594 75 PHE B N 1
ATOM 5240 C CA . PHE B 1 96 ? -11.164 6.145 40.411 1.000 57.739 75 PHE B CA 1
ATOM 5241 C C . PHE B 1 96 ? -11.457 6.917 39.124 1.000 55.832 75 PHE B C 1
ATOM 5242 O O . PHE B 1 96 ? -12.579 7.436 38.969 1.000 53.367 75 PHE B O 1
ATOM 5259 N N . ALA B 1 97 ? -10.454 7.008 38.249 1.000 57.434 76 ALA B N 1
ATOM 5260 C CA . ALA B 1 97 ? -10.508 7.726 36.954 1.000 52.712 76 ALA B CA 1
ATOM 5261 C C . ALA B 1 97 ? -11.576 7.081 36.054 1.000 51.935 76 ALA B C 1
ATOM 5262 O O . ALA B 1 97 ? -12.361 7.813 35.417 1.000 46.995 76 ALA B O 1
ATOM 5269 N N . LYS B 1 98 ? -11.579 5.752 35.977 1.000 50.567 77 LYS B N 1
ATOM 5270 C CA . LYS B 1 98 ? -12.619 4.986 35.254 1.000 61.433 77 LYS B CA 1
ATOM 5271 C C . LYS B 1 98 ? -14.005 5.478 35.694 1.000 65.731 77 LYS B C 1
ATOM 5272 O O . LYS B 1 98 ? -14.790 5.853 34.819 1.000 70.329 77 LYS B O 1
ATOM 5291 N N . GLU B 1 99 ? -14.271 5.535 37.000 1.000 68.716 78 GLU B N 1
ATOM 5292 C CA . GLU B 1 99 ? -15.607 5.888 37.552 1.000 74.801 78 GLU B CA 1
ATOM 5293 C C . GLU B 1 99 ? -15.963 7.354 37.240 1.000 75.049 78 GLU B C 1
ATOM 5294 O O . GLU B 1 99 ? -17.119 7.587 36.832 1.000 76.635 78 GLU B O 1
ATOM 5306 N N . HIS B 1 100 ? -15.026 8.301 37.384 1.000 66.878 79 HIS B N 1
ATOM 5307 C CA . HIS B 1 100 ? -15.332 9.752 37.545 1.000 62.393 79 HIS B CA 1
ATOM 5308 C C . HIS B 1 100 ? -15.024 10.566 36.284 1.000 66.520 79 HIS B C 1
ATOM 5309 O O . HIS B 1 100 ? -15.933 11.281 35.829 1.000 77.475 79 HIS B O 1
ATOM 5324 N N . TYR B 1 101 ? -13.809 10.474 35.743 1.000 68.625 80 TYR B N 1
ATOM 5325 C CA . TYR B 1 101 ? -13.328 11.304 34.604 1.000 74.500 80 TYR B CA 1
ATOM 5326 C C . TYR B 1 101 ? -13.562 10.584 33.273 1.000 77.112 80 TYR B C 1
ATOM 5327 O O . TYR B 1 101 ? -12.771 9.688 32.932 1.000 88.245 80 TYR B O 1
ATOM 5345 N N . LYS B 1 102 ? -14.594 10.981 32.525 1.000 79.923 81 LYS B N 1
ATOM 5346 C CA . LYS B 1 102 ? -14.897 10.390 31.194 1.000 84.980 81 LYS B CA 1
ATOM 5347 C C . LYS B 1 102 ? -14.926 11.495 30.133 1.000 87.935 81 LYS B C 1
ATOM 5348 O O . LYS B 1 102 ? -15.882 12.297 30.123 1.000 93.556 81 LYS B O 1
ATOM 5367 N N . ASN B 1 103 ? -13.871 11.548 29.318 1.000 84.158 82 ASN B N 1
ATOM 5368 C CA . ASN B 1 103 ? -13.858 12.132 27.952 1.000 82.220 82 ASN B CA 1
ATOM 5369 C C . ASN B 1 103 ? -14.138 10.975 26.988 1.000 83.166 82 ASN B C 1
ATOM 5370 O O . ASN B 1 103 ? -13.788 9.830 27.332 1.000 79.678 82 ASN B O 1
ATOM 5381 N N . ASN B 1 104 ? -14.789 11.249 25.855 1.000 90.027 83 ASN B N 1
ATOM 5382 C CA . ASN B 1 104 ? -15.092 10.232 24.810 1.000 99.251 83 ASN B CA 1
ATOM 5383 C C . ASN B 1 104 ? -13.791 9.532 24.390 1.000 98.293 83 ASN B C 1
ATOM 5384 O O . ASN B 1 104 ? -13.784 8.281 24.303 1.000 88.328 83 ASN B O 1
ATOM 5395 N N . LYS B 1 105 ? -12.731 10.321 24.173 1.000 93.559 84 LYS B N 1
ATOM 5396 C CA . LYS B 1 105 ? -11.457 9.897 23.529 1.000 86.600 84 LYS B CA 1
ATOM 5397 C C . LYS B 1 105 ? -10.435 9.405 24.572 1.000 82.522 84 LYS B C 1
ATOM 5398 O O . LYS B 1 105 ? -9.431 8.808 24.152 1.000 82.671 84 LYS B O 1
ATOM 5417 N N . THR B 1 106 ? -10.671 9.626 25.871 1.000 77.446 85 THR B N 1
ATOM 5418 C CA . THR B 1 106 ? -9.752 9.207 26.969 1.000 73.509 85 THR B CA 1
ATOM 5419 C C . THR B 1 106 ? -10.215 7.866 27.555 1.000 64.040 85 THR B C 1
ATOM 5420 O O . THR B 1 106 ? -11.393 7.742 27.904 1.000 69.368 85 THR B O 1
ATOM 5431 N N . ALA B 1 107 ? -9.297 6.905 27.646 1.000 59.485 86 ALA B N 1
ATOM 5432 C CA . ALA B 1 107 ? -9.434 5.642 28.405 1.000 54.824 86 ALA B CA 1
ATOM 5433 C C . ALA B 1 107 ? -8.281 5.555 29.413 1.000 49.830 86 ALA B C 1
ATOM 5434 O O . ALA B 1 107 ? -7.287 6.281 29.226 1.000 48.720 86 ALA B O 1
ATOM 5441 N N . TYR B 1 108 ? -8.422 4.712 30.435 1.000 45.175 87 TYR B N 1
ATOM 5442 C CA . TYR B 1 108 ? -7.449 4.531 31.539 1.000 46.271 87 TYR B CA 1
ATOM 5443 C C . TYR B 1 108 ? -7.122 3.056 31.714 1.000 45.595 87 TYR B C 1
ATOM 5444 O O . TYR B 1 108 ? -8.010 2.222 31.599 1.000 44.686 87 TYR B O 1
ATOM 5462 N N . ARG B 1 109 ? -5.877 2.766 32.068 1.000 44.805 88 ARG B N 1
ATOM 5463 C CA . ARG B 1 109 ? -5.379 1.379 32.155 1.000 45.966 88 ARG B CA 1
ATOM 5464 C C . ARG B 1 109 ? -4.207 1.326 33.123 1.000 46.291 88 ARG B C 1
ATOM 5465 O O . ARG B 1 109 ? -3.410 2.278 33.145 1.000 43.511 88 ARG B O 1
ATOM 5486 N N . VAL B 1 110 ? -4.108 0.247 33.882 1.000 43.005 89 VAL B N 1
ATOM 5487 C CA . VAL B 1 110 ? -2.901 -0.043 34.698 1.000 46.039 89 VAL B CA 1
ATOM 5488 C C . VAL B 1 110 ? -1.771 -0.437 33.737 1.000 49.955 89 VAL B C 1
ATOM 5489 O O . VAL B 1 110 ? -2.029 -1.245 32.816 1.000 47.410 89 VAL B O 1
ATOM 5502 N N . LEU B 1 111 ? -0.579 0.143 33.920 1.000 49.531 90 LEU B N 1
ATOM 5503 C CA . LEU B 1 111 ? 0.654 -0.264 33.193 1.000 48.639 90 LEU B CA 1
ATOM 5504 C C . LEU B 1 111 ? 1.884 0.097 34.020 1.000 45.506 90 LEU B C 1
ATOM 5505 O O . LEU B 1 111 ? 1.999 1.248 34.435 1.000 50.125 90 LEU B O 1
ATOM 5521 N N . ASP B 1 112 ? 2.766 -0.873 34.234 1.000 45.698 91 ASP B N 1
ATOM 5522 C CA . ASP B 1 112 ? 4.134 -0.639 34.752 1.000 48.042 91 ASP B CA 1
ATOM 5523 C C . ASP B 1 112 ? 5.096 -0.528 33.563 1.000 44.835 91 ASP B C 1
ATOM 5524 O O . ASP B 1 112 ? 5.391 -1.557 32.943 1.000 44.559 91 ASP B O 1
ATOM 5533 N N . ILE B 1 113 ? 5.605 0.680 33.307 1.000 42.131 92 ILE B N 1
ATOM 5534 C CA . ILE B 1 113 ? 6.490 0.997 32.151 1.000 44.035 92 ILE B CA 1
ATOM 5535 C C . ILE B 1 113 ? 7.807 0.207 32.272 1.000 49.097 92 ILE B C 1
ATOM 5536 O O . ILE B 1 113 ? 8.392 -0.122 31.213 1.000 49.246 92 ILE B O 1
ATOM 5552 N N . GLU B 1 114 ? 8.229 -0.099 33.506 1.000 48.411 93 GLU B N 1
ATOM 5553 C CA . GLU B 1 114 ? 9.427 -0.917 33.852 1.000 53.948 93 GLU B CA 1
ATOM 5554 C C . GLU B 1 114 ? 9.180 -2.403 33.601 1.000 52.005 93 GLU B C 1
ATOM 5555 O O . GLU B 1 114 ? 10.158 -3.147 33.595 1.000 55.203 93 GLU B O 1
ATOM 5567 N N . GLY B 1 115 ? 7.916 -2.822 33.512 1.000 55.208 94 GLY B N 1
ATOM 5568 C CA . GLY B 1 115 ? 7.526 -4.241 33.403 1.000 53.518 94 GLY B CA 1
ATOM 5569 C C . GLY B 1 115 ? 7.438 -4.695 31.962 1.000 51.775 94 GLY B C 1
ATOM 5570 O O . GLY B 1 115 ? 8.019 -4.040 31.087 1.000 51.226 94 GLY B O 1
ATOM 5574 N N . ASP B 1 116 ? 6.726 -5.789 31.716 1.000 56.341 95 ASP B N 1
ATOM 5575 C CA . ASP B 1 116 ? 6.567 -6.344 30.348 1.000 58.628 95 ASP B CA 1
ATOM 5576 C C . ASP B 1 116 ? 5.300 -5.752 29.750 1.000 53.779 95 ASP B C 1
ATOM 5577 O O . ASP B 1 116 ? 4.262 -5.794 30.418 1.000 52.492 95 ASP B O 1
ATOM 5586 N N . LEU B 1 117 ? 5.412 -5.214 28.537 1.000 50.839 96 LEU B N 1
ATOM 5587 C CA . LEU B 1 117 ? 4.265 -4.632 27.803 1.000 47.776 96 LEU B CA 1
ATOM 5588 C C . LEU B 1 117 ? 3.241 -5.716 27.508 1.000 45.692 96 LEU B C 1
ATOM 5589 O O . LEU B 1 117 ? 3.590 -6.828 27.147 1.000 50.771 96 LEU B O 1
ATOM 5605 N N . PRO B 1 118 ? 1.936 -5.421 27.626 1.000 47.867 97 PRO B N 1
ATOM 5606 C CA . PRO B 1 118 ? 0.933 -6.298 27.042 1.000 49.720 97 PRO B CA 1
ATOM 5607 C C . PRO B 1 118 ? 1.002 -6.194 25.511 1.000 52.472 97 PRO B C 1
ATOM 5608 O O . PRO B 1 118 ? 1.117 -5.089 25.005 1.000 46.249 97 PRO B O 1
ATOM 5619 N N . GLU B 1 119 ? 0.879 -7.342 24.836 1.000 58.050 98 GLU B N 1
ATOM 5620 C CA . GLU B 1 119 ? 0.970 -7.518 23.356 1.000 60.047 98 GLU B CA 1
ATOM 5621 C C . GLU B 1 119 ? -0.041 -6.628 22.627 1.000 51.357 98 GLU B C 1
ATOM 5622 O O . GLU B 1 119 ? 0.266 -6.168 21.525 1.000 52.748 98 GLU B O 1
ATOM 5634 N N . ASP B 1 120 ? -1.205 -6.390 23.211 1.000 48.335 99 ASP B N 1
ATOM 5635 C CA . ASP B 1 120 ? -2.269 -5.574 22.566 1.000 53.674 99 ASP B CA 1
ATOM 5636 C C . ASP B 1 120 ? -1.891 -4.087 22.552 1.000 51.862 99 ASP B C 1
ATOM 5637 O O . ASP B 1 120 ? -2.642 -3.332 21.920 1.000 58.756 99 ASP B O 1
ATOM 5646 N N . LEU B 1 121 ? -0.815 -3.651 23.227 1.000 53.427 100 LEU B N 1
ATOM 5647 C CA . LEU B 1 121 ? -0.424 -2.207 23.217 1.000 49.919 100 LEU B CA 1
ATOM 5648 C C . LEU B 1 121 ? 0.799 -1.968 22.310 1.000 46.296 100 LEU B C 1
ATOM 5649 O O . LEU B 1 121 ? 1.036 -0.781 21.9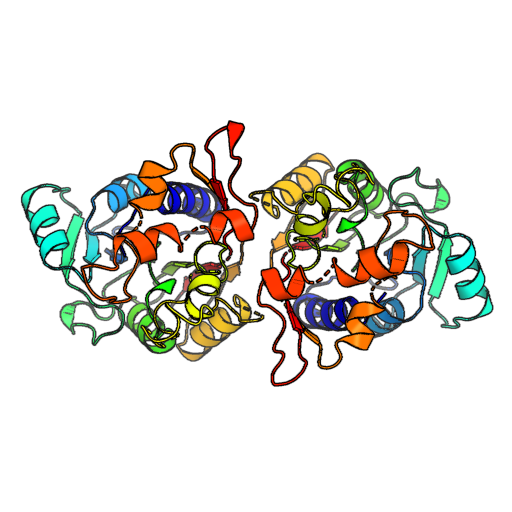79 1.000 40.087 100 LEU B O 1
ATOM 5665 N N . LYS B 1 122 ? 1.541 -3.026 21.936 1.000 43.103 101 LYS B N 1
ATOM 5666 C CA . LYS B 1 122 ? 2.811 -2.931 21.158 1.000 45.322 101 LYS B CA 1
ATOM 5667 C C . LYS B 1 122 ? 2.562 -2.331 19.774 1.000 41.788 101 LYS B C 1
ATOM 5668 O O . LYS B 1 122 ? 1.726 -2.872 19.019 1.000 42.851 101 LYS B O 1
ATOM 5687 N N . GLY B 1 123 ? 3.296 -1.265 19.443 1.000 41.324 102 GLY B N 1
ATOM 5688 C CA . GLY B 1 123 ? 3.293 -0.634 18.106 1.000 37.883 102 GLY B CA 1
ATOM 5689 C C . GLY B 1 123 ? 1.981 0.069 17.804 1.000 38.744 102 GLY B C 1
ATOM 5690 O O . GLY B 1 123 ? 1.717 0.334 16.631 1.000 41.561 102 GLY B O 1
ATOM 5694 N N . LYS B 1 124 ? 1.202 0.431 18.824 1.000 40.128 103 LYS B N 1
ATOM 5695 C CA . LYS B 1 124 ? -0.179 0.948 18.632 1.000 41.480 103 LYS B CA 1
ATOM 5696 C C . LYS B 1 124 ? -0.237 2.475 18.683 1.000 40.976 103 LYS B C 1
ATOM 5697 O O . LYS B 1 124 ? -1.291 3.014 18.346 1.000 45.988 103 LYS B O 1
ATOM 5716 N N . PHE B 1 125 ? 0.836 3.165 19.074 1.000 42.633 104 PHE B N 1
ATOM 5717 C CA . PHE B 1 125 ? 0.742 4.588 19.499 1.000 36.401 104 PHE B CA 1
ATOM 5718 C C . PHE B 1 125 ? 1.568 5.492 18.595 1.000 35.412 104 PHE B C 1
ATOM 5719 O O . PHE B 1 125 ? 2.710 5.159 18.295 1.000 39.372 104 PHE B O 1
ATOM 5736 N N . ASP B 1 126 ? 0.978 6.625 18.217 1.000 34.927 105 ASP B N 1
ATOM 5737 C CA . ASP B 1 126 ? 1.628 7.706 17.438 1.000 38.674 105 ASP B CA 1
ATOM 5738 C C . ASP B 1 126 ? 2.412 8.619 18.397 1.000 37.048 105 ASP B C 1
ATOM 5739 O O . ASP B 1 126 ? 3.415 9.230 17.955 1.000 31.300 105 ASP B O 1
ATOM 5748 N N . ASN B 1 127 ? 1.988 8.714 19.665 1.000 37.955 106 ASN B N 1
ATOM 5749 C CA . ASN B 1 127 ? 2.635 9.621 20.650 1.000 35.468 106 ASN B CA 1
ATOM 5750 C C . ASN B 1 127 ? 2.710 8.966 22.026 1.000 34.933 106 ASN B C 1
ATOM 5751 O O . ASN B 1 127 ? 1.696 8.464 22.535 1.000 34.958 106 ASN B O 1
ATOM 5762 N N . PHE B 1 128 ? 3.892 9.015 22.625 1.000 32.242 107 PHE B N 1
ATOM 5763 C CA . PHE B 1 128 ? 4.104 8.645 24.034 1.000 30.153 107 PHE B CA 1
ATOM 5764 C C . PHE B 1 128 ? 4.512 9.905 24.783 1.000 30.752 107 PHE B C 1
ATOM 5765 O O . PHE B 1 128 ? 5.422 10.638 24.348 1.000 28.075 107 PHE B O 1
ATOM 5782 N N . ILE B 1 129 ? 3.809 10.149 25.888 1.000 32.960 108 ILE B N 1
ATOM 5783 C CA . ILE B 1 129 ? 4.011 11.348 26.741 1.000 35.509 108 ILE B CA 1
ATOM 5784 C C . ILE B 1 129 ? 4.129 10.900 28.184 1.000 34.331 108 ILE B C 1
ATOM 5785 O O . ILE B 1 129 ? 3.199 10.251 28.665 1.000 34.450 108 ILE B O 1
ATOM 5801 N N . SER B 1 130 ? 5.196 11.299 28.863 1.000 30.642 109 SER B N 1
ATOM 5802 C CA . SER B 1 130 ? 5.337 11.045 30.316 1.000 29.905 109 SER B CA 1
ATOM 5803 C C . SER B 1 130 ? 5.999 12.252 30.991 1.000 30.428 109 SER B C 1
ATOM 5804 O O . SER B 1 130 ? 7.133 12.574 30.662 1.000 27.770 109 SER B O 1
ATOM 5812 N N . LEU B 1 131 ? 5.273 12.932 31.860 1.000 29.970 110 LEU B N 1
ATOM 5813 C CA . LEU B 1 131 ? 5.772 14.125 32.579 1.000 35.764 110 LEU B CA 1
ATOM 5814 C C . LEU B 1 131 ? 6.067 13.749 34.021 1.000 35.221 110 LEU B C 1
ATOM 5815 O O . LEU B 1 131 ? 5.221 13.176 34.701 1.000 32.720 110 LEU B O 1
ATOM 5848 N N . THR B 1 133 ? 7.762 11.483 35.670 1.000 35.610 112 THR B N 1
ATOM 5849 C CA . THR B 1 133 ? 7.513 10.131 36.148 1.000 37.586 112 THR B CA 1
ATOM 5850 C C . THR B 1 133 ? 8.807 9.305 36.110 1.000 35.821 112 THR B C 1
ATOM 5851 O O . THR B 1 133 ? 9.053 8.527 37.035 1.000 37.331 112 THR B O 1
ATOM 5862 N N . PHE B 1 134 ? 9.603 9.446 35.050 1.000 36.970 113 PHE B N 1
ATOM 5863 C CA . PHE B 1 134 ? 10.709 8.512 34.719 1.000 34.281 113 PHE B CA 1
ATOM 5864 C C . PHE B 1 134 ? 11.843 8.570 35.738 1.000 32.000 113 PHE B C 1
ATOM 5865 O O . PHE B 1 134 ? 12.579 7.585 35.854 1.000 32.132 113 PHE B O 1
ATOM 5882 N N . HIS B 1 135 ? 11.972 9.642 36.502 1.000 31.628 114 HIS B N 1
ATOM 5883 C CA . HIS B 1 135 ? 12.981 9.640 37.587 1.000 30.970 114 HIS B CA 1
ATOM 5884 C C . HIS B 1 135 ? 12.651 8.567 38.615 1.000 30.995 114 HIS B C 1
ATOM 5885 O O . HIS B 1 135 ? 13.570 8.193 39.325 1.000 32.429 114 HIS B O 1
ATOM 5900 N N . TRP B 1 136 ? 11.415 8.065 38.666 1.000 34.208 115 TRP B N 1
ATOM 5901 C CA . TRP B 1 136 ? 11.022 6.959 39.593 1.000 37.400 115 TRP B CA 1
ATOM 5902 C C . TRP B 1 136 ? 11.362 5.585 39.027 1.000 37.457 115 TRP B C 1
ATOM 5903 O O . TRP B 1 136 ? 11.042 4.613 39.705 1.000 44.927 115 TRP B O 1
ATOM 5924 N N . VAL B 1 137 ? 11.960 5.510 37.838 1.000 37.864 116 VAL B N 1
ATOM 5925 C CA . VAL B 1 137 ? 12.192 4.243 37.092 1.000 38.903 116 VAL B CA 1
ATOM 5926 C C . VAL B 1 137 ? 13.685 3.918 37.105 1.000 43.994 116 VAL B C 1
ATOM 5927 O O . VAL B 1 137 ? 14.454 4.495 36.326 1.000 48.529 116 VAL B O 1
ATOM 5940 N N . PRO B 1 138 ? 14.152 3.002 37.985 1.000 43.758 117 PRO B N 1
ATOM 5941 C CA . PRO B 1 138 ? 15.560 2.596 37.996 1.000 45.393 117 PRO B CA 1
ATOM 5942 C C . PRO B 1 138 ? 16.019 1.969 36.668 1.000 42.966 117 PRO B C 1
ATOM 5943 O O . PRO B 1 138 ? 17.114 2.226 36.259 1.000 42.698 117 PRO B O 1
ATOM 5954 N N . GLN B 1 139 ? 15.163 1.174 36.029 1.000 39.914 118 GLN B N 1
ATOM 5955 C CA . GLN B 1 139 ? 15.498 0.421 34.799 1.000 46.076 118 GLN B CA 1
ATOM 5956 C C . GLN B 1 139 ? 15.180 1.307 33.600 1.000 42.706 118 GLN B C 1
ATOM 5957 O O . GLN B 1 139 ? 14.191 1.049 32.904 1.000 38.135 118 GLN B O 1
ATOM 5971 N N . GLN B 1 140 ? 16.024 2.317 33.401 1.000 38.303 119 GLN B N 1
ATOM 5972 C CA . GLN B 1 140 ? 15.863 3.363 32.364 1.000 37.696 119 GLN B CA 1
ATOM 5973 C C . GLN B 1 140 ? 15.831 2.711 30.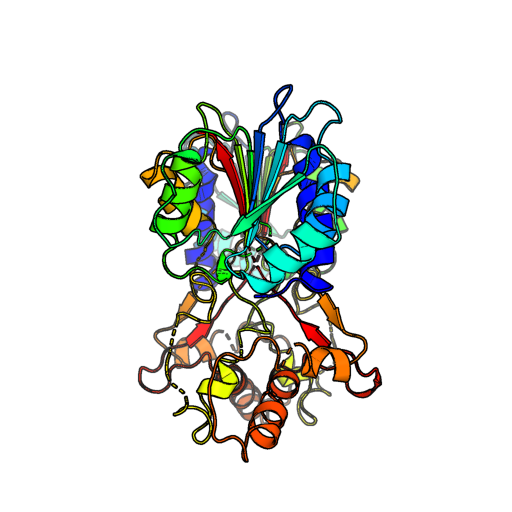978 1.000 35.151 119 GLN B C 1
ATOM 5974 O O . GLN B 1 140 ? 14.855 2.946 30.241 1.000 35.933 119 GLN B O 1
ATOM 5988 N N . GLU B 1 141 ? 16.837 1.908 30.637 1.000 35.341 120 GLU B N 1
ATOM 5989 C CA . GLU B 1 141 ? 16.928 1.293 29.289 1.000 40.322 120 GLU B CA 1
ATOM 5990 C C . GLU B 1 141 ? 15.681 0.437 29.025 1.000 36.972 120 GLU B C 1
ATOM 5991 O O . GLU B 1 141 ? 15.089 0.575 27.947 1.000 38.594 120 GLU B O 1
ATOM 6003 N N . LYS B 1 142 ? 15.281 -0.398 29.980 1.000 38.094 121 LYS B N 1
ATOM 6004 C CA . LYS B 1 142 ? 14.059 -1.219 29.857 1.000 39.653 121 LYS B CA 1
ATOM 6005 C C . LYS B 1 142 ? 12.858 -0.307 29.591 1.000 37.561 121 LYS B C 1
ATOM 6006 O O . LYS B 1 142 ? 12.096 -0.579 28.630 1.000 36.990 121 LYS B O 1
ATOM 6025 N N . ALA B 1 143 ? 12.666 0.723 30.415 1.000 37.423 122 ALA B N 1
ATOM 6026 C CA . ALA B 1 143 ? 11.529 1.663 30.267 1.000 36.090 122 ALA B CA 1
ATOM 6027 C C . ALA B 1 143 ? 11.559 2.294 28.870 1.000 33.775 122 ALA B C 1
ATOM 6028 O O . ALA B 1 143 ? 10.466 2.427 28.260 1.000 33.812 122 ALA B O 1
ATOM 6035 N N . PHE B 1 144 ? 12.747 2.645 28.358 1.000 35.465 123 PHE B N 1
ATOM 6036 C CA . PHE B 1 144 ? 12.898 3.343 27.045 1.000 35.614 123 PHE B CA 1
ATOM 6037 C C . PHE B 1 144 ? 12.628 2.384 25.892 1.000 36.068 123 PHE B C 1
ATOM 6038 O O . PHE B 1 144 ? 12.014 2.822 24.906 1.000 36.261 123 PHE B O 1
ATOM 6055 N N . ARG B 1 145 ? 13.023 1.121 26.043 1.000 37.604 124 ARG B N 1
ATOM 6056 C CA . ARG B 1 145 ? 12.681 0.029 25.088 1.000 39.349 124 ARG B CA 1
ATOM 6057 C C . ARG B 1 145 ? 11.150 -0.168 25.068 1.000 36.855 124 ARG B C 1
ATOM 6058 O O . ARG B 1 145 ? 10.561 -0.194 23.957 1.000 33.286 124 ARG B O 1
ATOM 6079 N N . ASN B 1 146 ? 10.510 -0.244 26.243 1.000 35.856 125 ASN B N 1
ATOM 6080 C CA . ASN B 1 146 ? 9.021 -0.251 26.361 1.000 35.526 125 ASN B CA 1
ATOM 6081 C C . ASN B 1 146 ? 8.434 0.976 25.649 1.000 31.852 125 ASN B C 1
ATOM 6082 O O . ASN B 1 146 ? 7.506 0.801 24.857 1.000 34.653 125 ASN B O 1
ATOM 6093 N N . VAL B 1 147 ? 8.988 2.176 25.831 1.000 33.275 126 VAL B N 1
ATOM 6094 C CA . VAL B 1 147 ? 8.442 3.363 25.103 1.000 30.678 126 VAL B CA 1
ATOM 6095 C C . VAL B 1 147 ? 8.539 3.075 23.603 1.000 34.116 126 VAL B C 1
ATOM 6096 O O . VAL B 1 147 ? 7.565 3.337 22.869 1.000 36.343 126 VAL B O 1
ATOM 6109 N N . TYR B 1 148 ? 9.704 2.616 23.159 1.000 33.586 127 TYR B N 1
ATOM 6110 C CA . TYR B 1 148 ? 9.999 2.351 21.727 1.000 34.862 127 TYR B CA 1
ATOM 6111 C C . TYR B 1 148 ? 9.010 1.317 21.154 1.000 32.819 127 TYR B C 1
ATOM 6112 O O . TYR B 1 148 ? 8.443 1.516 20.070 1.000 32.502 127 TYR B O 1
ATOM 6130 N N . ASP B 1 149 ? 8.768 0.250 21.906 1.000 35.293 128 ASP B N 1
ATOM 6131 C CA . ASP B 1 149 ? 7.881 -0.876 21.513 1.000 36.414 128 ASP B CA 1
ATOM 6132 C C . ASP B 1 149 ? 6.407 -0.449 21.583 1.000 37.489 128 ASP B C 1
ATOM 6133 O O . ASP B 1 149 ? 5.615 -1.061 20.881 1.000 39.943 128 ASP B O 1
ATOM 6142 N N . LEU B 1 150 ? 6.037 0.563 22.380 1.000 39.986 129 LEU B N 1
ATOM 6143 C CA . LEU B 1 150 ? 4.655 1.128 22.361 1.000 37.686 129 LEU B CA 1
ATOM 6144 C C . LEU B 1 150 ? 4.429 1.914 21.068 1.000 36.907 129 LEU B C 1
ATOM 6145 O O . LEU B 1 150 ? 3.281 1.974 20.599 1.000 36.376 129 LEU B O 1
ATOM 6161 N N . LEU B 1 151 ? 5.469 2.524 20.518 1.000 33.734 130 LEU B N 1
ATOM 6162 C CA . LEU B 1 151 ? 5.295 3.469 19.381 1.000 36.867 130 LEU B CA 1
ATOM 6163 C C . LEU B 1 151 ? 5.140 2.712 18.063 1.000 34.616 130 LEU B C 1
ATOM 6164 O O . LEU B 1 151 ? 5.906 1.759 17.827 1.000 36.244 130 LEU B O 1
ATOM 6180 N N . ALA B 1 152 ? 4.154 3.123 17.273 1.000 38.090 131 ALA B N 1
ATOM 6181 C CA . ALA B 1 152 ? 4.013 2.810 15.831 1.000 40.979 131 ALA B CA 1
ATOM 6182 C C . ALA B 1 152 ? 5.213 3.410 15.110 1.000 43.108 131 ALA B C 1
ATOM 6183 O O . ALA B 1 152 ? 5.992 4.132 15.774 1.000 51.964 131 ALA B O 1
ATOM 6190 N N . GLU B 1 153 ? 5.353 3.137 13.813 1.000 46.013 132 GLU B N 1
ATOM 6191 C CA . GLU B 1 153 ? 6.445 3.688 12.972 1.000 47.237 132 GLU B CA 1
ATOM 6192 C C . GLU B 1 153 ? 6.268 5.206 12.926 1.000 44.779 132 GLU B C 1
ATOM 6193 O O . GLU B 1 153 ? 5.118 5.650 12.820 1.000 44.756 132 GLU B O 1
ATOM 6205 N N . ASP B 1 154 ? 7.371 5.950 13.008 1.000 43.074 133 ASP B N 1
ATOM 6206 C CA . ASP B 1 154 ? 7.438 7.438 13.040 1.000 45.903 133 ASP B CA 1
ATOM 6207 C C . ASP B 1 154 ? 6.753 8.012 14.293 1.000 38.631 133 ASP B C 1
ATOM 6208 O O . ASP B 1 154 ? 6.555 9.224 14.347 1.000 38.531 133 ASP B O 1
ATOM 6217 N N . GLY B 1 155 ? 6.405 7.190 15.270 1.000 35.376 134 GLY B N 1
ATOM 6218 C CA . GLY B 1 155 ? 5.844 7.679 16.536 1.000 39.802 134 GLY B CA 1
ATOM 6219 C C . GLY B 1 155 ? 6.804 8.639 17.220 1.000 39.208 134 GLY B C 1
ATOM 6220 O O . GLY B 1 155 ? 8.019 8.450 17.072 1.000 37.943 134 GLY B O 1
ATOM 6224 N N . GLU B 1 156 ? 6.273 9.647 17.915 1.000 40.782 135 GLU B N 1
ATOM 6225 C CA . GLU B 1 156 ? 7.060 10.595 18.746 1.000 44.459 135 GLU B CA 1
ATOM 6226 C C . GLU B 1 156 ? 6.880 10.289 20.235 1.000 41.086 135 GLU B C 1
ATOM 6227 O O . GLU B 1 156 ? 5.766 9.955 20.694 1.000 34.370 135 GLU B O 1
ATOM 6239 N N . CYS B 1 157 ? 7.939 10.490 20.995 1.000 39.484 136 CYS B N 1
ATOM 6240 C CA . CYS B 1 157 ? 7.873 10.445 22.468 1.000 38.926 136 CYS B CA 1
ATOM 6241 C C . CYS B 1 157 ? 8.303 11.803 23.031 1.000 36.951 136 CYS B C 1
ATOM 6242 O O . CYS B 1 157 ? 9.158 12.492 22.429 1.000 35.978 136 CYS B O 1
ATOM 6250 N N . PHE B 1 158 ? 7.702 12.163 24.155 1.000 34.746 137 PHE B N 1
ATOM 6251 C CA . PHE B 1 158 ? 7.978 13.399 24.918 1.000 32.304 137 PHE B CA 1
ATOM 6252 C C . PHE B 1 158 ? 7.931 13.053 26.398 1.000 28.214 137 PHE B C 1
ATOM 6253 O O . PHE B 1 158 ? 6.876 12.594 26.860 1.000 27.103 137 PHE B O 1
ATOM 6270 N N . LEU B 1 159 ? 9.067 13.170 27.083 1.000 27.954 138 LEU B N 1
ATOM 6271 C CA . LEU B 1 159 ? 9.197 12.832 28.513 1.000 29.704 138 LEU B CA 1
ATOM 6272 C C . LEU B 1 159 ? 9.932 13.971 29.213 1.000 31.207 138 LEU B C 1
ATOM 6273 O O . LEU B 1 159 ? 10.817 14.577 28.601 1.000 30.533 138 LEU B O 1
ATOM 6289 N N . THR B 1 160 ? 9.654 14.148 30.497 1.000 27.237 139 THR B N 1
ATOM 6290 C CA . THR B 1 160 ? 10.415 15.052 31.378 1.000 28.494 139 THR B CA 1
ATOM 6291 C C . THR B 1 160 ? 10.777 14.238 32.593 1.000 27.431 139 THR B C 1
ATOM 6292 O O . THR B 1 160 ? 9.908 13.479 33.035 1.000 29.232 139 THR B O 1
ATOM 6303 N N . LEU B 1 161 ? 11.986 14.402 33.111 1.000 29.476 140 LEU B N 1
ATOM 6304 C CA . LEU B 1 161 ? 12.329 13.785 34.399 1.000 29.717 140 LEU B CA 1
ATOM 6305 C C . LEU B 1 161 ? 13.382 14.606 35.130 1.000 31.117 140 LEU B C 1
ATOM 6306 O O . LEU B 1 161 ? 14.138 15.355 34.483 1.000 28.324 140 LEU B O 1
ATOM 6322 N N . LYS B 1 162 ? 13.359 14.490 36.454 1.000 28.584 141 LYS B N 1
ATOM 6323 C CA . LYS B 1 162 ? 14.367 15.050 37.364 1.000 28.107 141 LYS B CA 1
ATOM 6324 C C . LYS B 1 162 ? 15.709 14.352 37.157 1.000 27.727 141 LYS B C 1
ATOM 6325 O O . LYS B 1 162 ? 15.736 13.105 37.012 1.000 25.388 141 LYS B O 1
ATOM 6344 N N . SER B 1 163 ? 16.777 15.141 37.299 1.000 25.511 142 SER B N 1
ATOM 6345 C CA . SER B 1 163 ? 18.133 14.678 37.641 1.000 27.047 142 SER B CA 1
ATOM 6346 C C . SER B 1 163 ? 18.403 15.160 39.076 1.000 26.331 142 SER B C 1
ATOM 6347 O O . SER B 1 163 ? 17.646 14.782 39.963 1.000 26.899 142 SER B O 1
ATOM 6355 N N . TYR B 1 164 ? 19.394 15.999 39.322 1.000 26.522 143 TYR B N 1
ATOM 6356 C CA . TYR B 1 164 ? 19.678 16.472 40.695 1.000 26.692 143 TYR B CA 1
ATOM 6357 C C . TYR B 1 164 ? 18.492 17.333 41.190 1.000 27.064 143 TYR B C 1
ATOM 6358 O O . TYR B 1 164 ? 17.825 18.025 40.402 1.000 27.454 143 TYR B O 1
ATOM 6376 N N . SER B 1 165 ? 18.207 17.284 42.487 1.000 24.950 144 SER B N 1
ATOM 6377 C CA . SER B 1 165 ? 17.351 18.288 43.152 1.000 26.004 144 SER B CA 1
ATOM 6378 C C . SER B 1 165 ? 17.768 18.476 44.607 1.000 24.491 144 SER B C 1
ATOM 6379 O O . SER B 1 165 ? 18.274 17.533 45.202 1.000 24.815 144 SER B O 1
ATOM 6387 N N . HIS B 1 166 ? 17.478 19.640 45.170 1.000 24.634 145 HIS B N 1
ATOM 6388 C CA . HIS B 1 166 ? 17.641 19.924 46.618 1.000 27.861 145 HIS B CA 1
ATOM 6389 C C . HIS B 1 166 ? 16.738 19.006 47.443 1.000 28.962 145 HIS B C 1
ATOM 6390 O O . HIS B 1 166 ? 17.075 18.744 48.628 1.000 31.134 145 HIS B O 1
ATOM 6405 N N . ILE B 1 167 ? 15.646 18.495 46.863 1.000 29.445 146 ILE B N 1
ATOM 6406 C CA . ILE B 1 167 ? 14.758 17.560 47.619 1.000 30.327 146 ILE B CA 1
ATOM 6407 C C . ILE B 1 167 ? 15.497 16.234 47.791 1.000 26.468 146 ILE B C 1
ATOM 6408 O O . ILE B 1 167 ? 15.552 15.699 48.906 1.000 26.493 146 ILE B O 1
ATOM 6424 N N . TYR B 1 168 ? 16.039 15.707 46.717 1.000 25.047 147 TYR B N 1
ATOM 6425 C CA . TYR B 1 168 ? 16.845 14.466 46.772 1.000 26.088 147 TYR B CA 1
ATOM 6426 C C . TYR B 1 168 ? 17.980 14.686 47.772 1.000 24.648 147 TYR B C 1
ATOM 6427 O O . TYR B 1 168 ? 18.263 13.809 48.548 1.000 29.275 147 TYR B O 1
ATOM 6445 N N . HIS B 1 169 ? 18.628 15.843 47.718 1.000 28.866 148 HIS B N 1
ATOM 6446 C CA . HIS B 1 169 ? 19.810 16.189 48.547 1.000 26.930 148 HIS B CA 1
ATOM 6447 C C . HIS B 1 169 ? 19.437 16.172 50.031 1.000 29.402 148 HIS B C 1
ATOM 6448 O O . HIS B 1 169 ? 20.223 15.690 50.841 1.000 28.376 148 HIS B O 1
ATOM 6480 N N . PHE B 1 171 ? 17.104 14.258 51.351 1.000 31.131 150 PHE B N 1
ATOM 6481 C CA . PHE B 1 171 ? 17.100 12.851 51.707 1.000 32.564 150 PHE B CA 1
ATOM 6482 C C . PHE B 1 171 ? 18.530 12.329 51.808 1.000 30.363 150 PHE B C 1
ATOM 6483 O O . PHE B 1 171 ? 18.796 11.576 52.737 1.000 29.909 150 PHE B O 1
ATOM 6500 N N . VAL B 1 172 ? 19.442 12.771 50.945 1.000 32.350 151 VAL B N 1
ATOM 6501 C CA . VAL B 1 172 ? 20.865 12.324 51.044 1.000 31.119 151 VAL B CA 1
ATOM 6502 C C . VAL B 1 172 ? 21.408 12.780 52.401 1.000 32.648 151 VAL B C 1
ATOM 6503 O O . VAL B 1 172 ? 22.030 11.946 53.098 1.000 32.455 151 VAL B O 1
ATOM 6516 N N . LEU B 1 173 ? 21.119 14.012 52.813 1.000 31.068 152 LEU B N 1
ATOM 6517 C CA . LEU B 1 173 ? 21.661 14.517 54.095 1.000 33.839 152 LEU B CA 1
ATOM 6518 C C . LEU B 1 173 ? 21.137 13.610 55.212 1.000 33.234 152 LEU B C 1
ATOM 6519 O O . LEU B 1 173 ? 21.947 13.178 56.018 1.000 34.268 152 LEU B O 1
ATOM 6535 N N . GLN B 1 174 ? 19.840 13.295 55.188 1.000 36.526 153 GLN B N 1
ATOM 6536 C CA . GLN B 1 174 ? 19.154 12.453 56.205 1.000 34.986 153 GLN B CA 1
ATOM 6537 C C . GLN B 1 174 ? 19.845 11.086 56.295 1.000 34.812 153 GLN B C 1
ATOM 6538 O O . GLN B 1 174 ? 20.124 10.661 57.416 1.000 39.893 153 GLN B O 1
ATOM 6552 N N . SER B 1 175 ? 20.166 10.456 55.159 1.000 36.317 154 SER B N 1
ATOM 6553 C CA . SER B 1 175 ? 20.796 9.103 55.039 1.000 36.115 154 SER B CA 1
ATOM 6554 C C . SER B 1 175 ? 22.208 9.047 55.646 1.000 39.806 154 SER B C 1
ATOM 6555 O O . SER B 1 175 ? 22.720 7.908 55.828 1.000 40.810 154 SER B O 1
ATOM 6563 N N . LYS B 1 176 ? 22.847 10.202 55.856 1.000 37.648 155 LYS B N 1
ATOM 6564 C CA . LYS B 1 176 ? 24.224 10.305 56.409 1.000 40.006 155 LYS B CA 1
ATOM 6565 C C . LYS B 1 176 ? 24.182 10.420 57.929 1.000 40.287 155 LYS B C 1
ATOM 6566 O O . LYS B 1 176 ? 25.238 10.437 58.537 1.000 44.741 155 LYS B O 1
ATOM 6585 N N . SER B 1 177 ? 23.007 10.560 58.525 1.000 42.570 156 SER B N 1
ATOM 6586 C CA . SER B 1 177 ? 22.906 10.674 59.997 1.000 48.499 156 SER B CA 1
ATOM 6587 C C . SER B 1 177 ? 23.103 9.275 60.586 1.000 48.743 156 SER B C 1
ATOM 6588 O O . SER B 1 177 ? 22.591 8.289 59.993 1.000 52.401 156 SER B O 1
ATOM 6596 N N . ARG B 1 178 ? 23.774 9.216 61.732 1.000 50.418 157 ARG B N 1
ATOM 6597 C CA . ARG B 1 178 ? 24.082 7.964 62.479 1.000 55.413 157 ARG B CA 1
ATOM 6598 C C . ARG B 1 178 ? 22.761 7.283 62.879 1.000 51.552 157 ARG B C 1
ATOM 6599 O O . ARG B 1 178 ? 22.715 6.032 62.908 1.000 54.277 157 ARG B O 1
ATOM 6620 N N . LYS B 1 179 ? 21.719 8.078 63.137 1.000 47.936 158 LYS B N 1
ATOM 6621 C CA . LYS B 1 179 ? 20.382 7.615 63.601 1.000 49.199 158 LYS B CA 1
ATOM 6622 C C . LYS B 1 179 ? 19.570 7.038 62.433 1.000 50.328 158 LYS B C 1
ATOM 6623 O O . LYS B 1 179 ? 19.079 5.905 62.533 1.000 52.238 158 LYS B O 1
ATOM 6642 N N . TRP B 1 180 ? 19.391 7.812 61.367 1.000 49.987 159 TRP B N 1
ATOM 6643 C CA . TRP B 1 180 ? 18.465 7.468 60.259 1.000 43.907 159 TRP B CA 1
ATOM 6644 C C . TRP B 1 180 ? 19.206 6.695 59.171 1.000 43.239 159 TRP B C 1
ATOM 6645 O O . TRP B 1 180 ? 18.530 6.005 58.409 1.000 46.974 159 TRP B O 1
ATOM 6666 N N . GLY B 1 181 ? 20.533 6.814 59.099 1.000 45.599 160 GLY B N 1
ATOM 6667 C CA . GLY B 1 181 ? 21.337 6.111 58.083 1.000 44.555 160 GLY B CA 1
ATOM 6668 C C . GLY B 1 181 ? 20.899 4.658 57.926 1.000 50.938 160 GLY B C 1
ATOM 6669 O O . GLY B 1 181 ? 20.607 4.217 56.811 1.000 54.767 160 GLY B O 1
ATOM 6673 N N . PRO B 1 182 ? 20.836 3.874 59.036 1.000 50.702 161 PRO B N 1
ATOM 6674 C CA . PRO B 1 182 ? 20.496 2.449 58.968 1.000 49.161 161 PRO B CA 1
ATOM 6675 C C . PRO B 1 182 ? 19.191 2.043 58.263 1.000 47.290 161 PRO B C 1
ATOM 6676 O O . PRO B 1 182 ? 19.120 0.916 57.831 1.000 48.421 161 PRO B O 1
ATOM 6687 N N . PHE B 1 183 ? 18.202 2.931 58.153 1.000 46.723 162 PHE B N 1
ATOM 6688 C CA . PHE B 1 183 ? 16.876 2.625 57.535 1.000 47.334 162 PHE B CA 1
ATOM 6689 C C . PHE B 1 183 ? 16.845 3.058 56.070 1.000 46.670 162 PHE B C 1
ATOM 6690 O O . PHE B 1 183 ? 15.801 2.968 55.427 1.000 48.838 162 PHE B O 1
ATOM 6724 N N . LYS B 1 185 ? 19.429 2.442 53.393 1.000 54.800 164 LYS B N 1
ATOM 6725 C CA . LYS B 1 185 ? 20.565 1.946 52.637 1.000 63.229 164 LYS B CA 1
ATOM 6726 C C . LYS B 1 185 ? 20.183 1.738 51.163 1.000 60.490 164 LYS B C 1
ATOM 6727 O O . LYS B 1 185 ? 21.120 1.724 50.353 1.000 59.637 164 LYS B O 1
ATOM 6746 N N . ASN B 1 186 ? 18.884 1.629 50.833 1.000 61.943 165 ASN B N 1
ATOM 6747 C CA . ASN B 1 186 ? 18.349 1.459 49.447 1.000 58.934 165 ASN B CA 1
ATOM 6748 C C . ASN B 1 186 ? 17.953 2.812 48.850 1.000 54.065 165 ASN B C 1
ATOM 6749 O O . ASN B 1 186 ? 16.822 3.008 48.412 1.000 60.090 165 ASN B O 1
ATOM 6777 N N . LYS B 1 188 ? 19.517 4.262 46.154 1.000 55.181 167 LYS B N 1
ATOM 6778 C CA . LYS B 1 188 ? 19.760 4.313 44.721 1.000 59.597 167 LYS B CA 1
ATOM 6779 C C . LYS B 1 188 ? 18.436 4.311 43.944 1.000 55.014 167 LYS B C 1
ATOM 6780 O O . LYS B 1 188 ? 18.308 5.154 43.033 1.000 55.191 167 LYS B O 1
ATOM 6799 N N . ASN B 1 189 ? 17.492 3.434 44.302 1.000 50.582 168 ASN B N 1
ATOM 6800 C CA . ASN B 1 189 ? 16.184 3.254 43.603 1.000 52.292 168 ASN B CA 1
ATOM 6801 C C . ASN B 1 189 ? 15.261 4.459 43.856 1.000 51.102 168 ASN B C 1
ATOM 6802 O O . ASN B 1 189 ? 14.311 4.671 43.055 1.000 51.936 168 ASN B O 1
ATOM 6813 N N . PHE B 1 190 ? 15.499 5.193 44.946 1.000 39.312 169 PHE B N 1
ATOM 6814 C CA . PHE B 1 190 ? 14.729 6.402 45.324 1.000 38.305 169 PHE B CA 1
ATOM 6815 C C . PHE B 1 190 ? 15.273 7.627 44.569 1.000 34.803 169 PHE B C 1
ATOM 6816 O O . PHE B 1 190 ? 14.484 8.416 44.041 1.000 36.887 169 PHE B O 1
ATOM 6833 N N . LEU B 1 191 ? 16.588 7.810 44.545 1.000 33.756 170 LEU B N 1
ATOM 6834 C CA . LEU B 1 191 ? 17.199 8.953 43.815 1.000 33.874 170 LEU B CA 1
ATOM 6835 C C . LEU B 1 191 ? 16.886 8.780 42.323 1.000 34.612 170 LEU B C 1
ATOM 6836 O O . LEU B 1 191 ? 16.818 7.624 41.860 1.000 31.337 170 LEU B O 1
ATOM 6852 N N . SER B 1 192 ? 16.695 9.885 41.598 1.000 31.705 171 SER B N 1
ATOM 6853 C CA . SER B 1 192 ? 16.768 9.867 40.121 1.000 30.344 171 SER B CA 1
ATOM 6854 C C . SER B 1 192 ? 18.024 9.075 39.740 1.000 29.408 171 SER B C 1
ATOM 6855 O O . SER B 1 192 ? 19.089 9.269 40.326 1.000 30.252 171 SER B O 1
ATOM 6863 N N . PRO B 1 193 ? 17.990 8.210 38.711 1.000 30.104 172 PRO B N 1
ATOM 6864 C CA . PRO B 1 193 ? 19.223 7.642 38.171 1.000 32.086 172 PRO B CA 1
ATOM 6865 C C . PRO B 1 193 ? 20.263 8.704 37.769 1.000 33.730 172 PRO B C 1
ATOM 6866 O O . PRO B 1 193 ? 21.421 8.366 37.650 1.000 34.260 172 PRO B O 1
ATOM 6877 N N . TYR B 1 194 ? 19.847 9.957 37.569 1.000 32.512 173 TYR B N 1
ATOM 6878 C CA . TYR B 1 194 ? 20.738 11.040 37.071 1.000 32.047 173 TYR B CA 1
ATOM 6879 C C . TYR B 1 194 ? 21.062 12.037 38.173 1.000 31.637 173 TYR B C 1
ATOM 6880 O O . TYR B 1 194 ? 21.635 13.094 37.884 1.000 35.363 173 TYR B O 1
ATOM 6898 N N . TYR B 1 195 ? 20.697 11.712 39.407 1.000 31.520 174 TYR B N 1
ATOM 6899 C CA . TYR B 1 195 ? 20.927 12.586 40.577 1.000 29.658 174 TYR B CA 1
ATOM 6900 C C . TYR B 1 195 ? 22.385 13.053 40.590 1.000 33.748 174 TYR B C 1
ATOM 6901 O O . TYR B 1 195 ? 22.598 14.262 40.782 1.000 32.610 174 TYR B O 1
ATOM 6919 N N . ASP B 1 196 ? 23.355 12.135 40.463 1.000 35.267 175 ASP B N 1
ATOM 6920 C CA . ASP B 1 196 ? 24.792 12.449 40.689 1.000 39.352 175 ASP B CA 1
ATOM 6921 C C . ASP B 1 196 ? 25.609 12.373 39.385 1.000 38.487 175 ASP B C 1
ATOM 6922 O O . ASP B 1 196 ? 26.810 12.603 39.495 1.000 46.377 175 ASP B O 1
ATOM 6931 N N . LEU B 1 197 ? 25.003 12.155 38.204 1.000 34.462 176 LEU B N 1
ATOM 6932 C CA . LEU B 1 197 ? 25.762 12.009 36.923 1.000 35.608 176 LEU B CA 1
ATOM 6933 C C . LEU B 1 197 ? 26.089 13.381 36.325 1.000 33.749 176 LEU B C 1
ATOM 6934 O O . LEU B 1 197 ? 25.269 14.325 36.455 1.000 32.977 176 LEU B O 1
ATOM 6950 N N . SER B 1 198 ? 27.274 13.473 35.714 1.000 31.509 177 SER B N 1
ATOM 6951 C CA . SER B 1 198 ? 27.701 14.558 34.807 1.000 30.550 177 SER B CA 1
ATOM 6952 C C . SER B 1 198 ? 27.012 14.361 33.464 1.000 29.682 177 SER B C 1
ATOM 6953 O O . SER B 1 198 ? 26.973 13.260 32.936 1.000 27.813 177 SER B O 1
ATOM 6978 N N . PRO B 1 200 ? 23.723 14.351 32.393 1.000 31.377 179 PRO B N 1
ATOM 6979 C CA . PRO B 1 200 ? 22.636 13.382 32.298 1.000 30.039 179 PRO B CA 1
ATOM 6980 C C . PRO B 1 200 ? 21.979 13.377 30.909 1.000 29.083 179 PRO B C 1
ATOM 6981 O O . PRO B 1 200 ? 21.521 12.355 30.506 1.000 28.254 179 PRO B O 1
ATOM 6992 N N . ASP B 1 201 ? 21.918 14.527 30.244 1.000 32.846 180 ASP B N 1
ATOM 6993 C CA . ASP B 1 201 ? 21.384 14.668 28.863 1.000 34.830 180 ASP B CA 1
ATOM 6994 C C . ASP B 1 201 ? 22.132 13.712 27.928 1.000 32.889 180 ASP B C 1
ATOM 6995 O O . ASP B 1 201 ? 21.463 13.046 27.117 1.000 33.245 180 ASP B O 1
ATOM 7004 N N . GLN B 1 202 ? 23.456 13.620 28.043 1.000 39.034 181 GLN B N 1
ATOM 7005 C CA . GLN B 1 202 ? 24.289 12.762 27.144 1.000 39.591 181 GLN B CA 1
ATOM 7006 C C . GLN B 1 202 ? 24.064 11.289 27.507 1.000 34.910 181 GLN B C 1
ATOM 7007 O O . GLN B 1 202 ? 23.931 10.485 26.595 1.000 35.017 181 GLN B O 1
ATOM 7021 N N . HIS B 1 203 ? 23.928 10.943 28.784 1.000 32.772 182 HIS B N 1
ATOM 7022 C CA . HIS B 1 203 ? 23.609 9.549 29.199 1.000 32.208 182 HIS B CA 1
ATOM 7023 C C . HIS B 1 203 ? 22.275 9.150 28.588 1.000 32.598 182 HIS B C 1
ATOM 7024 O O . HIS B 1 203 ? 22.174 8.046 28.039 1.000 33.628 182 HIS B O 1
ATOM 7039 N N . ILE B 1 204 ? 21.262 10.003 28.723 1.000 31.891 183 ILE B N 1
ATOM 7040 C CA . ILE B 1 204 ? 19.888 9.663 28.254 1.000 28.945 183 ILE B CA 1
ATOM 7041 C C . ILE B 1 204 ? 19.946 9.465 26.732 1.000 26.784 183 ILE B C 1
ATOM 7042 O O . ILE B 1 204 ? 19.298 8.555 26.198 1.000 28.012 183 ILE B O 1
ATOM 7058 N N . ALA B 1 205 ? 20.699 10.296 26.036 1.000 28.839 184 ALA B N 1
ATOM 7059 C CA . ALA B 1 205 ? 20.672 10.354 24.559 1.000 29.513 184 ALA B CA 1
ATOM 7060 C C . ALA B 1 205 ? 21.372 9.103 24.026 1.000 32.374 184 ALA B C 1
ATOM 7061 O O . ALA B 1 205 ? 20.913 8.531 23.036 1.000 35.646 184 ALA B O 1
ATOM 7068 N N . LYS B 1 206 ? 22.439 8.696 24.691 1.000 36.364 185 LYS B N 1
ATOM 7069 C CA . LYS B 1 206 ? 23.104 7.392 24.468 1.000 40.454 185 LYS B CA 1
ATOM 7070 C C . LYS B 1 206 ? 22.091 6.244 24.641 1.000 36.100 185 LYS B C 1
ATOM 7071 O O . LYS B 1 206 ? 22.060 5.375 23.780 1.000 32.327 185 LYS B O 1
ATOM 7090 N N . ILE B 1 207 ? 21.295 6.199 25.710 1.000 32.022 186 ILE B N 1
ATOM 7091 C CA . ILE B 1 207 ? 20.329 5.072 25.895 1.000 30.651 186 ILE B CA 1
ATOM 7092 C C . ILE B 1 207 ? 19.347 5.059 24.718 1.000 32.849 186 ILE B C 1
ATOM 7093 O O . ILE B 1 207 ? 19.038 3.988 24.201 1.000 34.898 186 ILE B O 1
ATOM 7109 N N . LEU B 1 208 ? 18.858 6.221 24.316 1.000 32.674 187 LEU B N 1
ATOM 7110 C CA . LEU B 1 208 ? 17.805 6.342 23.284 1.000 34.169 187 LEU B CA 1
ATOM 7111 C C . LEU B 1 208 ? 18.370 5.869 21.943 1.000 32.257 187 LEU B C 1
ATOM 7112 O O . LEU B 1 208 ? 17.623 5.249 21.174 1.000 30.621 187 LEU B O 1
ATOM 7128 N N . LYS B 1 209 ? 19.620 6.230 21.656 1.000 35.042 188 LYS B N 1
ATOM 7129 C CA . LYS B 1 209 ? 20.323 5.869 20.391 1.000 40.732 188 LYS B CA 1
ATOM 7130 C C . LYS B 1 209 ? 20.447 4.339 20.319 1.000 40.750 188 LYS B C 1
ATOM 7131 O O . LYS B 1 209 ? 20.059 3.787 19.296 1.000 40.792 188 LYS B O 1
ATOM 7150 N N . ASN B 1 210 ? 20.884 3.691 21.411 1.000 39.854 189 ASN B N 1
ATOM 7151 C CA . ASN B 1 210 ? 21.089 2.220 21.514 1.000 39.702 189 ASN B CA 1
ATOM 7152 C C . ASN B 1 210 ? 19.779 1.467 21.258 1.000 41.229 189 ASN B C 1
ATOM 7153 O O . ASN B 1 210 ? 19.818 0.436 20.587 1.000 44.265 189 ASN B O 1
ATOM 7164 N N . VAL B 1 211 ? 18.665 1.943 21.819 1.000 42.819 190 VAL B N 1
ATOM 7165 C CA . VAL B 1 211 ? 17.309 1.332 21.689 1.000 38.060 190 VAL B CA 1
ATOM 7166 C C . VAL B 1 211 ? 16.823 1.509 20.247 1.000 37.936 190 VAL B C 1
ATOM 7167 O O . VAL B 1 211 ? 15.942 0.761 19.830 1.000 45.011 190 VAL B O 1
ATOM 7180 N N . GLY B 1 212 ? 17.296 2.541 19.552 1.000 38.377 191 GLY B N 1
ATOM 7181 C CA . GLY B 1 212 ? 16.997 2.771 18.127 1.000 36.572 191 GLY B CA 1
ATOM 7182 C C . GLY B 1 212 ? 16.164 4.018 17.876 1.000 35.222 191 GLY B C 1
ATOM 7183 O O . GLY B 1 212 ? 15.652 4.152 16.765 1.000 37.027 191 GLY B O 1
ATOM 7187 N N . PHE B 1 213 ? 16.087 4.968 18.800 1.000 33.983 192 PHE B N 1
ATOM 7188 C CA . PHE B 1 213 ? 15.341 6.232 18.527 1.000 33.953 192 PHE B CA 1
ATOM 7189 C C . PHE B 1 213 ? 16.097 7.084 17.509 1.000 32.565 192 PHE B C 1
ATOM 7190 O O . PHE B 1 213 ? 17.315 7.008 17.468 1.000 32.434 192 PHE B O 1
ATOM 7207 N N . LYS B 1 214 ? 15.374 7.936 16.785 1.000 35.369 193 LYS B N 1
ATOM 7208 C CA . LYS B 1 214 ? 15.933 8.908 15.811 1.000 38.891 193 LYS B CA 1
ATOM 7209 C C . LYS B 1 214 ? 15.532 10.305 16.271 1.000 39.851 193 LYS B C 1
ATOM 7210 O O . LYS B 1 214 ? 14.603 10.398 17.132 1.000 36.184 193 LYS B O 1
ATOM 7229 N N . ASN B 1 215 ? 16.201 11.329 15.724 1.000 37.022 194 ASN B N 1
ATOM 7230 C CA . ASN B 1 215 ? 15.899 12.766 15.964 1.000 35.345 194 ASN B CA 1
ATOM 7231 C C . ASN B 1 215 ? 15.965 13.025 17.461 1.000 36.209 194 ASN B C 1
ATOM 7232 O O . ASN B 1 215 ? 14.996 13.602 18.021 1.000 36.102 194 ASN B O 1
ATOM 7243 N N . ILE B 1 216 ? 17.021 12.530 18.094 1.000 33.761 195 ILE B N 1
ATOM 7244 C CA . ILE B 1 216 ? 17.109 12.562 19.576 1.000 34.665 195 ILE B CA 1
ATOM 7245 C C . ILE B 1 216 ? 17.421 14.002 19.969 1.000 33.024 195 ILE B C 1
ATOM 7246 O O . ILE B 1 216 ? 18.381 14.562 19.439 1.000 33.109 195 ILE B O 1
ATOM 7262 N N . ASP B 1 217 ? 16.568 14.573 20.811 1.000 34.913 196 ASP B N 1
ATOM 7263 C CA . ASP B 1 217 ? 16.741 15.901 21.435 1.000 36.098 196 ASP B CA 1
ATOM 7264 C C . ASP B 1 217 ? 16.592 15.682 22.941 1.000 32.867 196 ASP B C 1
ATOM 7265 O O . ASP B 1 217 ? 15.478 15.331 23.364 1.000 28.923 196 ASP B O 1
ATOM 7274 N N . VAL B 1 218 ? 17.685 15.810 23.707 1.000 29.208 197 VAL B N 1
ATOM 7275 C CA . VAL B 1 218 ? 17.639 15.834 25.194 1.000 30.051 197 VAL B CA 1
ATOM 7276 C C . VAL B 1 218 ? 18.206 17.154 25.696 1.000 28.923 197 VAL B C 1
ATOM 7277 O O . VAL B 1 218 ? 19.345 17.460 25.406 1.000 30.328 197 VAL B O 1
ATOM 7290 N N . ARG B 1 219 ? 17.401 17.897 26.431 1.000 29.270 198 ARG B N 1
ATOM 7291 C CA . ARG B 1 219 ? 17.749 19.236 26.957 1.000 32.670 198 ARG B CA 1
ATOM 7292 C C . ARG B 1 219 ? 17.550 19.175 28.460 1.000 28.736 198 ARG B C 1
ATOM 7293 O O . ARG B 1 219 ? 16.512 18.700 28.874 1.000 28.390 198 ARG B O 1
ATOM 7314 N N . SER B 1 220 ? 18.545 19.610 29.212 1.000 26.577 199 SER B N 1
ATOM 7315 C CA . SER B 1 220 ? 18.510 19.798 30.678 1.000 25.548 199 SER B CA 1
ATOM 7316 C C . SER B 1 220 ? 18.040 21.230 30.957 1.000 25.755 199 SER B C 1
ATOM 7317 O O . SER B 1 220 ? 18.194 22.084 30.115 1.000 24.286 199 SER B O 1
ATOM 7325 N N . LYS B 1 221 ? 17.431 21.454 32.102 1.000 26.281 200 LYS B N 1
ATOM 7326 C CA . LYS B 1 221 ? 17.020 22.795 32.571 1.000 28.599 200 LYS B CA 1
ATOM 7327 C C . LYS B 1 221 ? 17.302 22.862 34.067 1.000 27.300 200 LYS B C 1
ATOM 7328 O O . LYS B 1 221 ? 17.187 21.829 34.717 1.000 25.977 200 LYS B O 1
ATOM 7347 N N . GLN B 1 222 ? 17.660 24.038 34.556 1.000 26.049 201 GLN B N 1
ATOM 7348 C CA . GLN B 1 222 ? 17.630 24.363 35.992 1.000 27.785 201 GLN B CA 1
ATOM 7349 C C . GLN B 1 222 ? 16.273 25.012 36.280 1.000 28.280 201 GLN B C 1
ATOM 7350 O O . GLN B 1 222 ? 15.912 25.969 35.590 1.000 25.735 201 GLN B O 1
ATOM 7364 N N . LYS B 1 223 ? 15.566 24.505 37.283 1.000 28.609 202 LYS B N 1
ATOM 7365 C CA . LYS B 1 223 ? 14.266 25.031 37.714 1.000 27.076 202 LYS B CA 1
ATOM 7366 C C . LYS B 1 223 ? 14.359 25.350 39.196 1.000 31.148 202 LYS B C 1
ATOM 7367 O O . LYS B 1 223 ? 15.164 24.778 39.933 1.000 27.803 202 LYS B O 1
ATOM 7403 N N . TYR B 1 225 ? 11.450 26.278 42.478 1.000 32.584 204 TYR B N 1
ATOM 7404 C CA . TYR B 1 225 ? 10.073 26.371 42.923 1.000 36.080 204 TYR B CA 1
ATOM 7405 C C . TYR B 1 225 ? 10.044 26.846 44.376 1.000 34.717 204 TYR B C 1
ATOM 7406 O O . TYR B 1 225 ? 10.930 26.459 45.173 1.000 34.056 204 TYR B O 1
ATOM 7424 N N . THR B 1 226 ? 9.053 27.678 44.704 1.000 35.445 205 THR B N 1
ATOM 7425 C CA . THR B 1 226 ? 8.835 28.217 46.078 1.000 38.543 205 THR B CA 1
ATOM 7426 C C . THR B 1 226 ? 7.504 27.703 46.641 1.000 36.443 205 THR B C 1
ATOM 7427 O O . THR B 1 226 ? 6.479 27.937 45.994 1.000 34.588 205 THR B O 1
ATOM 7438 N N . PHE B 1 227 ? 7.552 26.997 47.777 1.000 37.126 206 PHE B N 1
ATOM 7439 C CA . PHE B 1 227 ? 6.401 26.756 48.690 1.000 41.059 206 PHE B CA 1
ATOM 7440 C C . PHE B 1 227 ? 6.246 27.938 49.642 1.000 42.516 206 PHE B C 1
ATOM 7441 O O . PHE B 1 227 ? 7.253 28.330 50.238 1.000 43.367 206 PHE B O 1
ATOM 7458 N N . LYS B 1 228 ? 5.021 28.455 49.785 1.000 52.119 207 LYS B N 1
ATOM 7459 C CA . LYS B 1 228 ? 4.656 29.535 50.750 1.000 54.407 207 LYS B CA 1
ATOM 7460 C C . LYS B 1 228 ? 4.034 28.928 52.019 1.000 50.860 207 LYS B C 1
ATOM 7461 O O . LYS B 1 228 ? 3.734 29.703 52.928 1.000 54.628 207 LYS B O 1
ATOM 7480 N N . ASN B 1 229 ? 3.916 27.594 52.098 1.000 47.451 208 ASN B N 1
ATOM 7481 C CA . ASN B 1 229 ? 3.244 26.848 53.201 1.000 48.437 208 ASN B CA 1
ATOM 7482 C C . ASN B 1 229 ? 4.083 25.608 53.558 1.000 46.332 208 ASN B C 1
ATOM 7483 O O . ASN B 1 229 ? 4.049 24.612 52.795 1.000 48.672 208 ASN B O 1
ATOM 7494 N N . LEU B 1 230 ? 4.770 25.642 54.701 1.000 46.424 209 LEU B N 1
ATOM 7495 C CA . LEU B 1 230 ? 5.728 24.580 55.113 1.000 46.798 209 LEU B CA 1
ATOM 7496 C C . LEU B 1 230 ? 4.973 23.369 55.665 1.000 51.197 209 LEU B C 1
ATOM 7497 O O . LEU B 1 230 ? 5.591 22.291 55.770 1.000 53.854 209 LEU B O 1
ATOM 7513 N N . GLU B 1 231 ? 3.692 23.512 56.009 1.000 57.204 210 GLU B N 1
ATOM 7514 C CA . GLU B 1 231 ? 2.868 22.343 56.434 1.000 56.246 210 GLU B CA 1
ATOM 7515 C C . GLU B 1 231 ? 2.501 21.523 55.184 1.000 48.521 210 GLU B C 1
ATOM 7516 O O . GLU B 1 231 ? 2.632 20.295 55.221 1.000 45.199 210 GLU B O 1
ATOM 7528 N N . LYS B 1 232 ? 2.084 22.178 54.105 1.000 46.247 211 LYS B N 1
ATOM 7529 C CA . LYS B 1 232 ? 1.892 21.531 52.773 1.000 53.903 211 LYS B CA 1
ATOM 7530 C C . LYS B 1 232 ? 3.174 20.762 52.397 1.000 50.470 211 LYS B C 1
ATOM 7531 O O . LYS B 1 232 ? 3.110 19.520 52.112 1.000 48.308 211 LYS B O 1
ATOM 7550 N N . PHE B 1 233 ? 4.310 21.464 52.438 1.000 45.641 212 PHE B N 1
ATOM 7551 C CA . PHE B 1 233 ? 5.647 20.925 52.088 1.000 42.797 212 PHE B CA 1
ATOM 7552 C C . PHE B 1 233 ? 5.979 19.671 52.905 1.000 42.411 212 PHE B C 1
ATOM 7553 O O . PHE B 1 233 ? 6.354 18.653 52.308 1.000 44.910 212 PHE B O 1
ATOM 7570 N N . ARG B 1 234 ? 5.882 19.760 54.232 1.000 43.823 213 ARG B N 1
ATOM 7571 C CA . ARG B 1 234 ? 6.048 18.619 55.172 1.000 46.893 213 ARG B CA 1
ATOM 7572 C C . ARG B 1 234 ? 5.182 17.434 54.715 1.000 46.669 213 ARG B C 1
ATOM 7573 O O . ARG B 1 234 ? 5.713 16.320 54.649 1.000 46.914 213 ARG B O 1
ATOM 7594 N N . GLY B 1 235 ? 3.887 17.658 54.469 1.000 48.998 214 GLY B N 1
ATOM 7595 C CA . GLY B 1 235 ? 2.938 16.631 53.988 1.000 48.185 214 GLY B CA 1
ATOM 7596 C C . GLY B 1 235 ? 3.398 15.979 52.685 1.000 46.664 214 GLY B C 1
ATOM 7597 O O . GLY B 1 235 ? 3.236 14.741 52.544 1.000 44.503 214 GLY B O 1
ATOM 7601 N N . LEU B 1 236 ? 3.976 16.749 51.758 1.000 44.552 215 LEU B N 1
ATOM 7602 C CA . LEU B 1 236 ? 4.517 16.167 50.491 1.000 47.897 215 LEU B CA 1
ATOM 7603 C C . LEU B 1 236 ? 5.682 15.219 50.783 1.000 48.188 215 LEU B C 1
ATOM 7604 O O . LEU B 1 236 ? 5.737 14.133 50.206 1.000 54.159 215 LEU B O 1
ATOM 7637 N N . ILE B 1 238 ? 6.191 13.460 53.534 1.000 47.650 217 ILE B N 1
ATOM 7638 C CA . ILE B 1 238 ? 5.642 12.241 54.125 1.000 51.397 217 ILE B CA 1
ATOM 7639 C C . ILE B 1 238 ? 5.088 11.374 52.988 1.000 48.509 217 ILE B C 1
ATOM 7640 O O . ILE B 1 238 ? 5.434 10.183 52.931 1.000 51.388 217 ILE B O 1
ATOM 7656 N N . GLY B 1 239 ? 4.320 11.981 52.085 1.000 45.819 218 GLY B N 1
ATOM 7657 C CA . GLY B 1 239 ? 3.832 11.334 50.853 1.000 48.820 218 GLY B CA 1
ATOM 7658 C C . GLY B 1 239 ? 4.934 10.615 50.090 1.000 51.690 218 GLY B C 1
ATOM 7659 O O . GLY B 1 239 ? 4.696 9.461 49.699 1.000 50.491 218 GLY B O 1
ATOM 7663 N N . VAL B 1 240 ? 6.086 11.264 49.860 1.000 50.625 219 VAL B N 1
ATOM 7664 C CA . VAL B 1 240 ? 7.155 10.759 48.939 1.000 48.120 219 VAL B CA 1
ATOM 7665 C C . VAL B 1 240 ? 8.160 9.870 49.686 1.000 49.446 219 VAL B C 1
ATOM 7666 O O . VAL B 1 240 ? 8.902 9.125 49.002 1.000 46.475 219 VAL B O 1
ATOM 7679 N N . ASN B 1 241 ? 8.229 9.946 51.017 1.000 45.094 220 ASN B N 1
ATOM 7680 C CA . ASN B 1 241 ? 9.216 9.142 51.773 1.000 46.598 220 ASN B CA 1
ATOM 7681 C C . ASN B 1 241 ? 8.908 7.659 51.550 1.000 47.131 220 ASN B C 1
ATOM 7682 O O . ASN B 1 241 ? 7.810 7.192 51.842 1.000 43.750 220 ASN B O 1
ATOM 7693 N N . PRO B 1 242 ? 9.843 6.872 50.977 1.000 49.449 221 PRO B N 1
ATOM 7694 C CA . PRO B 1 242 ? 9.684 5.423 50.916 1.000 50.965 221 PRO B CA 1
ATOM 7695 C C . PRO B 1 242 ? 10.335 4.681 52.090 1.000 49.356 221 PRO B C 1
ATOM 7696 O O . PRO B 1 242 ? 10.109 3.494 52.210 1.000 56.997 221 PRO B O 1
ATOM 7707 N N . PHE B 1 243 ? 11.142 5.370 52.900 1.000 45.989 222 PHE B N 1
ATOM 7708 C CA . PHE B 1 243 ? 12.046 4.714 53.881 1.000 46.651 222 PHE B CA 1
ATOM 7709 C C . PHE B 1 243 ? 11.227 4.394 55.125 1.000 48.137 222 PHE B C 1
ATOM 7710 O O . PHE B 1 243 ? 10.461 5.265 55.588 1.000 42.968 222 PHE B O 1
ATOM 7727 N N . LYS B 1 244 ? 11.365 3.158 55.605 1.000 48.966 223 LYS B N 1
ATOM 7728 C CA . LYS B 1 244 ? 10.541 2.623 56.712 1.000 52.259 223 LYS B CA 1
ATOM 7729 C C . LYS B 1 244 ? 11.377 2.736 57.980 1.000 46.608 223 LYS B C 1
ATOM 7730 O O . LYS B 1 244 ? 12.418 2.065 58.068 1.000 42.793 223 LYS B O 1
ATOM 7749 N N . VAL B 1 245 ? 10.943 3.623 58.880 1.000 45.943 224 VAL B N 1
ATOM 7750 C CA . VAL B 1 245 ? 11.510 3.784 60.253 1.000 48.412 224 VAL B CA 1
ATOM 7751 C C . VAL B 1 245 ? 10.517 3.226 61.274 1.000 46.616 224 VAL B C 1
ATOM 7752 O O . VAL B 1 245 ? 9.349 3.015 60.962 1.000 43.026 224 VAL B O 1
ATOM 7765 N N . PRO B 1 246 ? 10.928 2.984 62.538 1.000 45.479 225 PRO B N 1
ATOM 7766 C CA . PRO B 1 246 ? 9.988 2.509 63.547 1.000 47.245 225 PRO B CA 1
ATOM 7767 C C . PRO B 1 246 ? 8.861 3.549 63.620 1.000 49.029 225 PRO B C 1
ATOM 7768 O O . PRO B 1 246 ? 9.141 4.734 63.489 1.000 45.060 225 PRO B O 1
ATOM 7779 N N . GLU B 1 247 ? 7.622 3.090 63.804 1.000 49.550 226 GLU B N 1
ATOM 7780 C CA . GLU B 1 247 ? 6.412 3.944 63.694 1.000 49.916 226 GLU B CA 1
ATOM 7781 C C . GLU B 1 247 ? 6.466 5.025 64.780 1.000 45.370 226 GLU B C 1
ATOM 7782 O O . GLU B 1 247 ? 5.944 6.116 64.536 1.000 46.650 226 GLU B O 1
ATOM 7794 N N . ASN B 1 248 ? 7.081 4.743 65.929 1.000 46.176 227 ASN B N 1
ATOM 7795 C CA . ASN B 1 248 ? 7.132 5.687 67.084 1.000 47.843 227 ASN B CA 1
ATOM 7796 C C . ASN B 1 248 ? 8.349 6.626 66.985 1.000 48.439 227 ASN B C 1
ATOM 7797 O O . ASN B 1 248 ? 8.579 7.376 67.939 1.000 48.642 227 ASN B O 1
ATOM 7808 N N . GLU B 1 249 ? 9.117 6.565 65.894 1.000 47.799 228 GLU B N 1
ATOM 7809 C CA . GLU B 1 249 ? 10.205 7.528 65.579 1.000 48.168 228 GLU B CA 1
ATOM 7810 C C . GLU B 1 249 ? 9.864 8.296 64.293 1.000 49.142 228 GLU B C 1
ATOM 7811 O O . GLU B 1 249 ? 10.753 9.027 63.801 1.000 43.486 228 GLU B O 1
ATOM 7823 N N . PHE B 1 250 ? 8.653 8.129 63.743 1.000 45.926 229 PHE B N 1
ATOM 7824 C CA . PHE B 1 250 ? 8.296 8.674 62.411 1.000 49.499 229 PHE B CA 1
ATOM 7825 C C . PHE B 1 250 ? 8.308 10.205 62.496 1.000 50.048 229 PHE B C 1
ATOM 7826 O O . PHE B 1 250 ? 8.869 10.832 61.585 1.000 46.939 229 PHE B O 1
ATOM 7843 N N . GLU B 1 251 ? 7.770 10.785 63.565 1.000 45.675 230 GLU B N 1
ATOM 7844 C CA . GLU B 1 251 ? 7.663 12.266 63.683 1.000 57.210 230 GLU B CA 1
ATOM 7845 C C . GLU B 1 251 ? 9.072 12.855 63.864 1.000 51.445 230 GLU B C 1
ATOM 7846 O O . GLU B 1 251 ? 9.343 13.912 63.262 1.000 53.027 230 GLU B O 1
ATOM 7858 N N . ASN B 1 252 ? 9.942 12.189 64.625 1.000 42.498 231 ASN B N 1
ATOM 7859 C CA . ASN B 1 252 ? 11.369 12.585 64.787 1.000 42.104 231 ASN B CA 1
ATOM 7860 C C . ASN B 1 252 ? 12.073 12.503 63.424 1.000 37.469 231 ASN B C 1
ATOM 7861 O O . ASN B 1 252 ? 12.900 13.377 63.118 1.000 40.494 231 ASN B O 1
ATOM 7872 N N . TYR B 1 253 ? 11.757 11.478 62.639 1.000 35.500 232 TYR B N 1
ATOM 7873 C CA . TYR B 1 253 ? 12.327 11.255 61.285 1.000 38.358 232 TYR B CA 1
ATOM 7874 C C . TYR B 1 253 ? 11.964 12.447 60.386 1.000 33.015 232 TYR B C 1
ATOM 7875 O O . TYR B 1 253 ? 12.876 13.096 59.881 1.000 35.522 232 TYR B O 1
ATOM 7893 N N . ILE B 1 254 ? 10.689 12.792 60.270 1.000 31.600 233 ILE B N 1
ATOM 7894 C CA . ILE B 1 254 ? 10.236 13.921 59.407 1.000 36.042 233 ILE B CA 1
ATOM 7895 C C . ILE B 1 254 ? 10.787 15.239 59.957 1.000 36.632 233 ILE B C 1
ATOM 7896 O O . ILE B 1 254 ? 11.183 16.067 59.135 1.000 35.832 233 ILE B O 1
ATOM 7912 N N . ASP B 1 255 ? 10.808 15.428 61.285 1.000 36.740 234 ASP B N 1
ATOM 7913 C CA . ASP B 1 255 ? 11.384 16.637 61.932 1.000 37.519 234 ASP B CA 1
ATOM 7914 C C . ASP B 1 255 ? 12.829 16.838 61.449 1.000 34.141 234 ASP B C 1
ATOM 7915 O O . ASP B 1 255 ? 13.183 17.974 61.094 1.000 32.835 234 ASP B O 1
ATOM 7924 N N . ASP B 1 256 ? 13.641 15.780 61.460 1.000 33.888 235 ASP B N 1
ATOM 7925 C CA . ASP B 1 256 ? 15.057 15.839 61.030 1.000 36.150 235 ASP B CA 1
ATOM 7926 C C . ASP B 1 256 ? 15.101 16.062 59.509 1.000 33.894 235 ASP B C 1
ATOM 7927 O O . ASP B 1 256 ? 15.997 16.782 59.058 1.000 31.151 235 ASP B O 1
ATOM 7936 N N . LEU B 1 257 ? 14.173 15.472 58.753 1.000 33.034 236 LEU B N 1
ATOM 7937 C CA . LEU B 1 257 ? 14.094 15.706 57.280 1.000 34.044 236 LEU B CA 1
ATOM 7938 C C . LEU B 1 257 ? 13.856 17.192 57.014 1.000 36.391 236 LEU B C 1
ATOM 7939 O O . LEU B 1 257 ? 14.665 17.829 56.345 1.000 32.873 236 LEU B O 1
ATOM 7972 N N . GLU B 1 259 ? 14.620 19.535 58.921 1.000 36.446 238 GLU B N 1
ATOM 7973 C CA . GLU B 1 259 ? 15.797 20.244 59.392 1.000 38.532 238 GLU B CA 1
ATOM 7974 C C . GLU B 1 259 ? 16.870 20.275 58.285 1.000 34.434 238 GLU B C 1
ATOM 7975 O O . GLU B 1 259 ? 17.687 21.201 58.294 1.000 33.083 238 GLU B O 1
ATOM 7987 N N . THR B 1 260 ? 16.925 19.287 57.390 1.000 31.557 239 THR B N 1
ATOM 7988 C CA . THR B 1 260 ? 17.964 19.294 56.318 1.000 34.276 239 THR B CA 1
ATOM 7989 C C . THR B 1 260 ? 17.723 20.488 55.389 1.000 35.084 239 THR B C 1
ATOM 7990 O O . THR B 1 260 ? 18.712 21.033 54.894 1.000 37.697 239 THR B O 1
ATOM 8001 N N . ALA B 1 261 ? 16.468 20.903 55.198 1.000 37.173 240 ALA B N 1
ATOM 8002 C CA . ALA B 1 261 ? 16.099 22.129 54.446 1.000 36.825 240 ALA B CA 1
ATOM 8003 C C . ALA B 1 261 ? 16.748 23.343 55.116 1.000 37.181 240 ALA B C 1
ATOM 8004 O O . ALA B 1 261 ? 17.286 24.227 54.415 1.000 34.086 240 ALA B O 1
ATOM 8011 N N . ARG B 1 262 ? 16.716 23.387 56.444 1.000 39.665 241 ARG B N 1
ATOM 8012 C CA . ARG B 1 262 ? 17.358 24.486 57.202 1.000 39.624 241 ARG B CA 1
ATOM 8013 C C . ARG B 1 262 ? 18.871 24.417 56.986 1.000 36.876 241 ARG B C 1
ATOM 8014 O O . ARG B 1 262 ? 19.472 25.478 56.754 1.000 33.860 241 ARG B O 1
ATOM 8035 N N . THR B 1 263 ? 19.447 23.215 57.024 1.000 33.877 242 THR B N 1
ATOM 8036 C CA . THR B 1 263 ? 20.903 22.980 56.828 1.000 36.132 242 THR B CA 1
ATOM 8037 C C . THR B 1 263 ? 21.347 23.466 55.435 1.000 36.684 242 THR B C 1
ATOM 8038 O O . THR B 1 263 ? 22.469 24.024 55.329 1.000 37.242 242 THR B O 1
ATOM 8049 N N . LEU B 1 264 ? 20.543 23.218 54.391 1.000 30.690 243 LEU B N 1
ATOM 8050 C CA . LEU B 1 264 ? 20.829 23.704 53.017 1.000 32.269 243 LEU B CA 1
ATOM 8051 C C . LEU B 1 264 ? 20.516 25.193 52.948 1.000 31.345 243 LEU B C 1
ATOM 8052 O O . LEU B 1 264 ? 20.863 25.782 51.970 1.000 30.280 243 LEU B O 1
ATOM 8068 N N . ARG B 1 265 ? 19.825 25.755 53.940 1.000 35.592 244 ARG B N 1
ATOM 8069 C CA . ARG B 1 265 ? 19.487 27.204 54.014 1.000 33.377 244 ARG B CA 1
ATOM 8070 C C . ARG B 1 265 ? 18.566 27.548 52.857 1.000 31.022 244 ARG B C 1
ATOM 8071 O O . ARG B 1 265 ? 18.751 28.605 52.260 1.000 34.696 244 ARG B O 1
ATOM 8092 N N . ILE B 1 266 ? 17.551 26.730 52.607 1.000 32.725 245 ILE B N 1
ATOM 8093 C CA . ILE B 1 266 ? 16.576 27.004 51.508 1.000 36.487 245 ILE B CA 1
ATOM 8094 C C . ILE B 1 266 ? 15.202 27.378 52.087 1.000 35.913 245 ILE B C 1
ATOM 8095 O O . ILE B 1 266 ? 14.258 27.564 51.295 1.000 31.537 245 ILE B O 1
ATOM 8111 N N . ILE B 1 267 ? 15.094 27.476 53.413 1.000 37.398 246 ILE B N 1
ATOM 8112 C CA . ILE B 1 267 ? 13.866 27.946 54.112 1.000 41.026 246 ILE B CA 1
ATOM 8113 C C . ILE B 1 267 ? 14.076 29.414 54.439 1.000 43.399 246 ILE B C 1
ATOM 8114 O O . ILE B 1 267 ? 15.147 29.714 54.931 1.000 45.935 246 ILE B O 1
ATOM 8130 N N . ASP B 1 268 ? 13.120 30.278 54.090 1.000 49.875 247 ASP B N 1
ATOM 8131 C CA . ASP B 1 268 ? 13.087 31.698 54.530 1.000 55.326 247 ASP B CA 1
ATOM 8132 C C . ASP B 1 268 ? 12.226 31.741 55.794 1.000 57.915 247 ASP B C 1
ATOM 8133 O O . ASP B 1 268 ? 10.978 31.704 55.678 1.000 57.114 247 ASP B O 1
ATOM 8142 N N . GLU B 1 269 ? 12.872 31.773 56.958 1.000 59.557 248 GLU B N 1
ATOM 8143 C CA . GLU B 1 269 ? 12.212 31.505 58.264 1.000 58.310 248 GLU B CA 1
ATOM 8144 C C . GLU B 1 269 ? 11.108 32.545 58.493 1.000 52.684 248 GLU B C 1
ATOM 8145 O O . GLU B 1 269 ? 9.959 32.133 58.800 1.000 45.845 248 GLU B O 1
ATOM 8157 N N . GLU B 1 270 ? 11.428 33.825 58.280 1.000 51.638 249 GLU B N 1
ATOM 8158 C CA . GLU B 1 270 ? 10.538 34.977 58.602 1.000 58.205 249 GLU B CA 1
ATOM 8159 C C . GLU B 1 270 ? 9.332 34.992 57.643 1.000 57.725 249 GLU B C 1
ATOM 8160 O O . GLU B 1 270 ? 8.226 35.293 58.109 1.000 57.915 249 GLU B O 1
ATOM 8172 N N . ASN B 1 271 ? 9.504 34.628 56.366 1.000 56.421 250 ASN B N 1
ATOM 8173 C CA . ASN B 1 271 ? 8.386 34.578 55.382 1.000 52.839 250 ASN B CA 1
ATOM 8174 C C . ASN B 1 271 ? 7.686 33.209 55.384 1.000 51.540 250 ASN B C 1
ATOM 8175 O O . ASN B 1 271 ? 6.578 33.132 54.847 1.000 57.976 250 ASN B O 1
ATOM 8186 N N . GLY B 1 272 ? 8.279 32.167 55.975 1.000 52.094 251 GLY B N 1
ATOM 8187 C CA . GLY B 1 272 ? 7.693 30.808 55.993 1.000 49.952 251 GLY B CA 1
ATOM 8188 C C . GLY B 1 272 ? 7.650 30.201 54.597 1.000 51.003 251 GLY B C 1
ATOM 8189 O O . GLY B 1 272 ? 6.642 29.558 54.239 1.000 53.116 251 GLY B O 1
ATOM 8193 N N . THR B 1 273 ? 8.697 30.415 53.805 1.000 49.072 252 THR B N 1
ATOM 8194 C CA . THR B 1 273 ? 8.793 29.881 52.425 1.000 48.021 252 THR B CA 1
ATOM 8195 C C . THR B 1 273 ? 10.003 28.951 52.330 1.000 48.324 252 THR B C 1
ATOM 8196 O O . THR B 1 273 ? 10.926 29.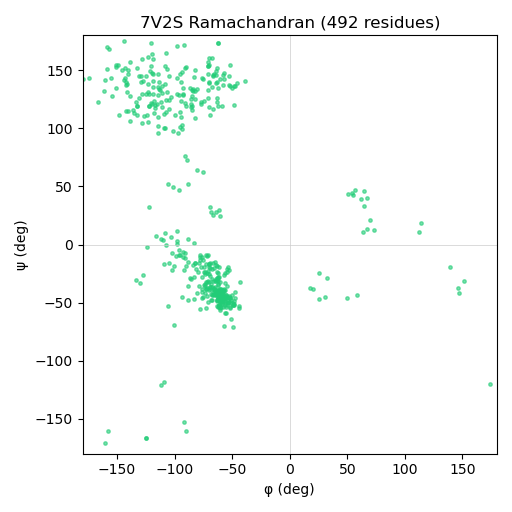054 53.194 1.000 40.862 252 THR B O 1
ATOM 8207 N N . LEU B 1 274 ? 9.981 28.089 51.312 1.000 40.251 253 LEU B N 1
ATOM 8208 C CA . LEU B 1 274 ? 11.085 27.157 50.965 1.000 37.215 253 LEU B CA 1
ATOM 8209 C C . LEU B 1 274 ? 11.266 27.191 49.443 1.000 37.009 253 LEU B C 1
ATOM 8210 O O . LEU B 1 274 ? 10.303 26.873 48.704 1.000 38.220 253 LEU B O 1
ATOM 8226 N N . SER B 1 275 ? 12.426 27.652 49.004 1.000 34.941 254 SER B N 1
ATOM 8227 C CA . SER B 1 275 ? 12.819 27.757 47.582 1.000 34.963 254 SER B CA 1
ATOM 8228 C C . SER B 1 275 ? 13.859 26.683 47.315 1.000 37.852 254 SER B C 1
ATOM 8229 O O . SER B 1 275 ? 14.934 26.726 47.947 1.000 38.938 254 SER B O 1
ATOM 8237 N N . PHE B 1 276 ? 13.504 25.709 46.484 1.000 35.766 255 PHE B N 1
ATOM 8238 C CA . PHE B 1 276 ? 14.399 24.592 46.119 1.000 35.059 255 PHE B CA 1
ATOM 8239 C C . PHE B 1 276 ? 14.658 24.607 44.610 1.000 33.814 255 PHE B C 1
ATOM 8240 O O . PHE B 1 276 ? 13.786 25.013 43.802 1.000 30.411 255 PHE B O 1
ATOM 8257 N N . LEU B 1 277 ? 15.873 24.177 44.280 1.000 30.716 256 LEU B N 1
ATOM 8258 C CA . LEU B 1 277 ? 16.363 23.986 42.900 1.000 31.207 256 LEU B CA 1
ATOM 8259 C C . LEU B 1 277 ? 16.143 22.519 42.516 1.000 30.971 256 LEU B C 1
ATOM 8260 O O . LEU B 1 277 ? 16.298 21.602 43.379 1.000 28.049 256 LEU B O 1
ATOM 8276 N N . PHE B 1 278 ? 15.731 22.298 41.279 1.000 26.753 257 PHE B N 1
ATOM 8277 C CA . PHE B 1 278 ? 15.755 20.954 40.663 1.000 27.744 257 PHE B CA 1
ATOM 8278 C C . PHE B 1 278 ? 16.155 21.101 39.205 1.000 27.556 257 PHE B C 1
ATOM 8279 O O . PHE B 1 278 ? 15.750 22.060 38.543 1.000 27.225 257 PHE B O 1
ATOM 8296 N N . ASN B 1 279 ? 16.994 20.164 38.766 1.000 27.113 258 ASN B N 1
ATOM 8297 C CA . ASN B 1 279 ? 17.386 19.991 37.356 1.000 25.854 258 ASN B CA 1
ATOM 8298 C C . ASN B 1 279 ? 16.437 19.002 36.742 1.000 26.937 258 ASN B C 1
ATOM 8299 O O . ASN B 1 279 ? 16.092 18.016 37.374 1.000 26.819 258 ASN B O 1
ATOM 8327 N N . ASN B 1 281 ? 15.215 17.126 32.724 1.000 30.977 260 ASN B N 1
ATOM 8328 C CA . ASN B 1 281 ? 15.622 16.728 31.397 1.000 29.330 260 ASN B CA 1
ATOM 8329 C C . ASN B 1 281 ? 14.363 16.604 30.556 1.000 27.153 260 ASN B C 1
ATOM 8330 O O . ASN B 1 281 ? 13.326 16.146 31.064 1.000 25.268 260 ASN B O 1
ATOM 8341 N N . ILE B 1 282 ? 14.457 17.016 29.316 1.000 25.096 261 ILE B N 1
ATOM 8342 C CA . ILE B 1 282 ? 13.292 16.978 28.404 1.000 28.601 261 ILE B CA 1
ATOM 8343 C C . ILE B 1 282 ? 13.728 16.087 27.265 1.000 27.887 261 ILE B C 1
ATOM 8344 O O . ILE B 1 282 ? 14.829 16.332 26.713 1.000 25.346 261 ILE B O 1
ATOM 8360 N N . VAL B 1 283 ? 12.978 15.016 27.051 1.000 26.240 262 VAL B N 1
ATOM 8361 C CA . VAL B 1 283 ? 13.295 14.058 25.969 1.000 29.508 262 VAL B CA 1
ATOM 8362 C C . VAL B 1 283 ? 12.277 14.237 24.865 1.000 29.336 262 VAL B C 1
ATOM 8363 O O . VAL B 1 283 ? 11.093 14.159 25.145 1.000 30.066 262 VAL B O 1
ATOM 8376 N N . HIS B 1 284 ? 12.754 14.488 23.661 1.000 30.953 263 HIS B N 1
ATOM 8377 C CA . HIS B 1 284 ? 11.916 14.493 22.447 1.000 33.663 263 HIS B CA 1
ATOM 8378 C C . HIS B 1 284 ? 12.642 13.681 21.382 1.000 34.135 263 HIS B C 1
ATOM 8379 O O . HIS B 1 284 ? 13.787 14.032 21.046 1.000 38.967 263 HIS B O 1
ATOM 8394 N N . CYS B 1 285 ? 12.030 12.600 20.911 1.000 32.868 264 CYS B N 1
ATOM 8395 C CA . CYS B 1 285 ? 12.635 11.761 19.859 1.000 38.155 264 CYS B CA 1
ATOM 8396 C C . CYS B 1 285 ? 11.566 10.973 19.104 1.000 41.931 264 CYS B C 1
ATOM 8397 O O . CYS B 1 285 ? 10.367 10.993 19.530 1.000 35.317 264 CYS B O 1
ATOM 8405 N N . THR B 1 286 ? 11.996 10.376 17.984 1.000 40.714 265 THR B N 1
ATOM 8406 C CA . THR B 1 286 ? 11.129 9.684 16.993 1.000 44.659 265 THR B CA 1
ATOM 8407 C C . THR B 1 286 ? 11.538 8.215 16.862 1.000 43.340 265 THR B C 1
ATOM 8408 O O . THR B 1 286 ? 12.715 7.888 17.111 1.000 43.016 265 THR B O 1
ATOM 8419 N N . LYS B 1 287 ? 10.578 7.376 16.480 1.000 43.456 266 LYS B N 1
ATOM 8420 C CA . LYS B 1 287 ? 10.804 5.990 16.007 1.000 50.095 266 LYS B CA 1
ATOM 8421 C C . LYS B 1 287 ? 10.682 5.956 14.472 1.000 59.526 266 LYS B C 1
ATOM 8422 O O . LYS B 1 287 ? 11.457 6.592 13.738 1.000 64.786 266 LYS B O 1
#

Radius of gyration: 25.25 Å; Cα contacts (8 Å, |Δi|>4): 882; chains: 2; bounding box: 72×59×61 Å

Solvent-accessible surface area: 23928 Å² total

Foldseek 3Di:
DDPVLLVLLLVQCVVCLVVDDADFQFEEEEEEQLPPRSVVVVVVSDPPRHNAYEYEYQDPVSQVCCQVPPDDPRYHYDYDDLLDDDDPVQFQRGQEYEYSHCLLPLNLLSSLLSVVRSHHAQRKYKYDDWAAKLLVCVVVLCPDPPCVVLPDCNLGRVRHPDVPQVVNQVSNVVSPWPPKDKDKDKDDKDQAVVSVLVVCVSDPRDDPPVCVVVSSVVSVSQVVVPQAPPVRRMGDMIIMIIIITTD/DADDVVLLVVLQVQCVVCLPVDDADFQFAEEEEDFLPCSVCVSVVVRDDPRHQAYEYEYLDPVRQVVSQVPPDDPRYHYDYDDLLDDDDPVQFQRGQEYEYSHCLLPLNLLSSLLSVVRNHHAFRKYKYDDWAAKVLVCVVVLCPDPVNVVLPCCSLGRVRRPDVPQVVNQVSNVVSPWAPKDKDKDKDDKDQAVVVVLVVCVSDPRDDDPVCVVVSSVVSVVQVVVPQAPPVSRMGDMMIMIIIITTD

Nearest PDB structures (foldseek):
  7veo-assembly1_B  TM=9.910E-01  e=6.820E-46  Bombyx mori
  7ebx-assembly1_A  TM=9.242E-01  e=5.065E-29  Bombyx mori
  7ec0-assembly1_A  TM=9.055E-01  e=9.845E-29  Bombyx mori
  3vc2-assembly6_F  TM=5.751E-01  e=4.662E-08  Streptomyces coelicolor A3(2)
  8eyi-assembly1_F  TM=5.122E-01  e=3.400E-06  Homo sapiens

Sequence (496 aa):
CNDVTRIDAIESLTEYGSKLKFKPKAKVIEVGCADGSVSNILFQHLPKDIELLLSCDKNEKAVQFAKEHYKNNKTAYRVLDIEGDLPEDLKGKFDNFISLTFHWVPQQEKAFRNVYDLLAEDGECFLTLKSYSHIYHFVLQSKSRKWGPFKNKNFLSPYYDLSPDQHIAKILKNVGFKNIDVRSKQKYTFKNLEKFRGLIGVNPFKVPENEFENYIDDLETARTLRIIDEENGTLSFLFNNIVHCTKHDCNDVTRIDAIESLTEYGSKLKFKPKAKVIEVGCADGSVSNILFQHLPKDIELLLSCDKNEKAVQFAKEHYKNNKTAYRVLDIEGDLPEDLKGKFDNFISLTFHWVPQQEKAFRNVYDLLAEDGECFLTLKSYSHIYHFVLQSKSRKWGPFKNKNFLSPYYDLSPDQHIAKILKNVGFKNIDVRSKQKYTFKNLEKFRGLIGVNPFKVPENEFENYIDDLETARTLRIIDEENGTLSFLFNNIVHCTK